Protein AF-A0A925MTN8-F1 (afdb_monomer)

Sequence (494 aa):
EQLVGKPFDELLPDKDRCLTLLDQVFRTKKSVSHTEQDSSKSHAVFWSYTIWPVQEKAGLVGIMIQVTESTDAHENTVAMNEALLLSSMRQHELTAAADEINILLQAEIVERKQVEKALSELHHRKDEFLAMLSHELRNPLAPIANSVQVLRFYDSKEPNQLRALNIIERQVSQLKHLVDDLMEVSRFTTGRIQLRKDQISLSHIVERAIETTRPLIEQRRHAMQVTLPSKPIWLHADAARLEQVLINLLTNAAKYTDEGGQLWLTAETEGEMVAVRVKDTGVGIAPDLLPHIFELFTQAERSIDRSLGGLGIGLCLVQRLVELHGGSVEAQSVLGEGSEFVVRLPMLTSEPLSPQTFILESTQLAQARRVLIVEDNVDAAQSLAILLAASGHDVRVSHDGPTAVEAALDHPPDVVLLDIGLPGFDGYEVARRMREQPILGNVELVALTGYGRSSDLQRAHDAGFDHHLVKPANFEQIKQILASHSNKMQLLEH

Solvent-accessible surface area (backbone atoms only — not comparable to full-atom values): 27526 Å² total; per-residue (Å²): 117,98,66,72,89,59,66,74,69,81,76,45,97,56,51,73,61,51,54,52,52,47,54,48,23,70,75,67,66,43,67,50,75,50,74,47,72,47,83,89,50,100,55,71,35,34,44,36,43,38,38,37,63,39,70,53,102,91,43,81,76,46,73,49,74,50,78,45,82,38,72,66,96,53,68,71,60,54,52,49,51,51,52,51,49,54,50,51,51,52,49,48,54,52,51,54,53,50,51,55,51,48,54,54,51,52,53,52,51,53,54,50,52,51,53,51,49,55,51,50,52,53,50,48,54,52,53,53,46,54,53,49,50,54,50,64,57,47,58,42,49,51,58,34,53,51,25,52,51,53,50,72,77,51,73,98,83,48,75,64,45,60,54,25,50,54,50,32,52,55,31,52,52,52,50,50,53,54,50,52,54,50,54,47,51,54,32,54,81,67,70,63,77,78,80,68,62,40,84,42,49,52,64,61,37,51,51,55,23,47,63,70,45,41,66,61,32,57,74,40,47,39,49,75,48,79,47,71,61,94,65,88,50,40,27,69,37,32,58,73,61,52,22,51,37,48,35,46,52,53,49,48,41,54,69,50,24,58,74,57,31,46,37,39,42,38,43,47,80,60,86,66,27,35,38,39,36,44,35,29,54,13,54,37,43,53,77,87,48,60,87,42,50,53,39,80,59,43,70,86,86,83,68,96,67,84,82,76,82,70,83,22,46,61,49,26,49,34,44,49,55,34,43,78,57,68,27,47,65,50,76,50,56,42,65,68,64,5,38,36,38,40,41,34,37,53,45,51,94,63,83,74,83,76,75,82,81,78,77,82,77,77,91,66,85,81,71,69,43,39,33,35,38,33,32,62,53,60,70,62,42,49,53,51,41,52,56,43,38,76,71,53,30,49,64,47,80,28,52,32,26,69,59,36,55,53,48,39,69,78,51,68,38,52,32,34,46,33,33,41,88,32,61,88,35,38,31,49,56,40,39,39,56,41,61,72,33,79,88,41,63,82,40,42,32,30,39,35,29,89,62,89,48,72,71,51,52,51,51,35,48,76,24,63,38,76,43,78,42,52,58,84,65,55,66,68,58,51,50,50,53,66,52,52,59,58,58,61,54,59,66,72,77,106

Mean predicted aligned error: 18.9 Å

Foldseek 3Di:
DVCPPDDPQVVDPDDVVVVVLVVVCQVVQDKDKDKDWDPVDPATKIKIWIKHFDADPVGGPDIDIDIDIDRDDPVVVVVVVVVVVVVVVVVVVVVVVVVVVVVVVVVVVVVVVVVVVVVVVVVVLVVVLVVVLVVQLVVLVVLLVVLVVVCVVDDPDDPSNVVSVVSNVVSVVSNVVQVVLVVVVVCVVVVNDDWPWDKDWPVVLVVLLCVVCVVLCVVLQEAEEEEEDPDTWIARGRSVLSNLLSNLLSLVQSLQAHRHWYWYWYWDDDDQKIKTKIWTQGQWDDPVQQVCLLPFQDDDPDDPCPPRDDRSRSNVSSQVRLVVQVWGKHKDIDGNRTIMIIIMGGTDPDDDPDDDDDDPDDDDPQDAWEEEEEALPPVLQVVVQVVSVVVRHRYHYHNALVVSLVVCVVPPTQEYEHEQPGPPDGSLNSLLSLCVDPSNVNRAYEYEYCDPDPVVVVSCVVSPHPYYAYPVGDPVVVVVVSRVSVVVVVVVVD

Nearest PDB structures (foldseek):
  4q20-assembly1_A  TM=8.236E-01  e=1.606E-20  Caulobacter vibrioides CB15
  4q20-assembly1_B  TM=8.177E-01  e=2.124E-19  Caulobacter vibrioides CB15
  7zp0-assembly1_A  TM=8.376E-01  e=6.641E-18  Escherichia coli 'BL21-Gold(DE3)pLysS AG'
  9eut-assembly1_B  TM=4.807E-01  e=9.848E-17  Pseudomonas aeruginosa
  8wiw-assembly1_h  TM=9.077E-01  e=7.684E-07  Salmonella enterica subsp. enterica serovar Typhimurium str. LT2

Secondary structure (DSSP, 8-state):
-TTTTS-GGGS-S-HHHHHHHHHHHHHH-S-EEEEEEETTSSS-EEEEEEEEEEEETTEEEEEEEEEEEESS--HHHHHHHHHHHHHHHHHHHHHHHHHHHHHHHHHHHHHHHHHHHHHHHHHHHHHHHHHHHHHHHHHHHHHHHHHHHHHHHS-TT-HHHHHHHHHHHHHHHHHHHHHHHHHHHHHHHTT------EEEEHHHHHHHHHHHHHHHHHHTT-EEEEE--SSPPEEEE-HHHHHHHHHHHHHHHHHHSPTT-EEEEEEEEETTEEEEEEEE-SS---TTTGGGTTSTT------S-TTS---S-HHHHHHHHHHHTT-EEEEEEETTTEEEEEEEEEBPSS---PPP-------------EEEEE-S-HHHHHHHHHHHHHTT-EEEEESSHHHHHHHHHHS--SEEEEESS-SSS-HHHHHHHHHT-GGGTTPEEEEEES---HHHHHHHHHHT-SEEEESSPPHHHHHHHHHHHHHHHHTT--

Structure (mmCIF, N/CA/C/O backbone):
data_AF-A0A925MTN8-F1
#
_entry.id   AF-A0A925MTN8-F1
#
loop_
_atom_site.group_PDB
_atom_site.id
_atom_site.type_symbol
_atom_site.label_atom_id
_atom_site.label_alt_id
_atom_site.label_comp_id
_atom_site.label_asym_id
_atom_site.label_entity_id
_atom_site.label_seq_id
_atom_site.pdbx_PDB_ins_code
_atom_site.Cartn_x
_atom_site.Cartn_y
_atom_site.Cartn_z
_atom_site.occupancy
_atom_site.B_iso_or_equiv
_atom_site.auth_seq_id
_atom_site.auth_comp_id
_atom_site.auth_asym_id
_atom_site.auth_atom_id
_atom_site.pdbx_PDB_model_num
ATOM 1 N N . GLU A 1 1 ? 43.484 15.730 -69.745 1.00 42.69 1 GLU A N 1
ATOM 2 C CA . GLU A 1 1 ? 43.237 17.189 -69.844 1.00 42.69 1 GLU A CA 1
ATOM 3 C C . GLU A 1 1 ? 43.167 17.712 -71.281 1.00 42.69 1 GLU A C 1
ATOM 5 O O . GLU A 1 1 ? 42.216 18.411 -71.581 1.00 42.69 1 GLU A O 1
ATOM 10 N N . GLN A 1 2 ? 44.060 17.323 -72.203 1.00 50.38 2 GLN A N 1
ATOM 11 C CA . GLN A 1 2 ? 44.072 17.822 -73.601 1.00 50.38 2 GLN A CA 1
ATOM 12 C C . GLN A 1 2 ? 42.838 17.479 -74.476 1.00 50.38 2 GLN A C 1
ATOM 14 O O . GLN A 1 2 ? 42.724 17.974 -75.597 1.00 50.38 2 GLN A O 1
ATOM 19 N N . LEU A 1 3 ? 41.931 16.633 -73.981 1.00 54.56 3 LEU A N 1
ATOM 20 C CA . LEU A 1 3 ? 40.716 16.182 -74.675 1.00 54.56 3 LEU A CA 1
ATOM 21 C C . LEU A 1 3 ? 39.435 16.830 -74.123 1.00 54.56 3 LEU A C 1
ATOM 23 O O . LEU A 1 3 ? 38.379 16.735 -74.739 1.00 54.56 3 LEU A O 1
ATOM 27 N N . VAL A 1 4 ? 39.509 17.482 -72.958 1.00 52.28 4 VAL A N 1
ATOM 28 C CA . VAL A 1 4 ? 38.339 18.047 -72.275 1.00 52.28 4 VAL A CA 1
ATOM 29 C C . VAL A 1 4 ? 37.937 19.349 -72.973 1.00 52.28 4 VAL A C 1
ATOM 31 O O . VAL A 1 4 ? 38.741 20.273 -73.059 1.00 52.28 4 VAL A O 1
ATOM 34 N N . GLY A 1 5 ? 36.702 19.418 -73.481 1.00 57.75 5 GLY A N 1
ATOM 35 C CA . GLY A 1 5 ? 36.162 20.593 -74.181 1.00 57.75 5 GLY A CA 1
ATOM 36 C C . GLY A 1 5 ? 36.333 20.589 -75.705 1.00 57.75 5 GLY A C 1
ATOM 37 O O . GLY A 1 5 ? 35.831 21.501 -76.358 1.00 57.75 5 GLY A O 1
ATOM 38 N N . LYS A 1 6 ? 36.989 19.574 -76.285 1.00 63.25 6 LYS A N 1
ATOM 39 C CA . LYS A 1 6 ? 36.973 19.358 -77.739 1.00 63.25 6 LYS A CA 1
ATOM 40 C C . LYS A 1 6 ? 35.662 18.695 -78.168 1.00 63.25 6 LYS A C 1
ATOM 42 O O . LYS A 1 6 ? 35.159 17.843 -77.430 1.00 63.25 6 LYS A O 1
ATOM 47 N N . PRO A 1 7 ? 35.097 19.068 -79.327 1.00 62.78 7 PRO A N 1
ATOM 48 C CA . PRO A 1 7 ? 33.881 18.442 -79.805 1.00 62.78 7 PRO A CA 1
ATOM 49 C C . PRO A 1 7 ? 34.175 16.976 -80.167 1.00 62.78 7 PRO A C 1
ATOM 51 O O . PRO A 1 7 ? 35.241 16.621 -80.671 1.00 62.78 7 PRO A O 1
ATOM 54 N N . PHE A 1 8 ? 33.245 16.104 -79.780 1.00 63.19 8 PHE A N 1
ATOM 55 C CA . PHE A 1 8 ? 33.397 14.645 -79.792 1.00 63.19 8 PHE A CA 1
ATOM 56 C C . PHE A 1 8 ? 33.758 14.074 -81.175 1.00 63.19 8 PHE A C 1
ATOM 58 O O . PHE A 1 8 ? 34.384 13.023 -81.285 1.00 63.19 8 PHE A O 1
ATOM 65 N N . ASP A 1 9 ? 33.392 14.794 -82.228 1.00 59.19 9 ASP A N 1
ATOM 66 C CA . ASP A 1 9 ? 33.632 14.458 -83.623 1.00 59.19 9 ASP A CA 1
ATOM 67 C C . ASP A 1 9 ? 35.070 14.675 -84.103 1.00 59.19 9 ASP A C 1
ATOM 69 O O . ASP A 1 9 ? 35.442 14.122 -85.132 1.00 59.19 9 ASP A O 1
ATOM 73 N N . GLU A 1 10 ? 35.894 15.417 -83.364 1.00 62.19 10 GLU A N 1
ATOM 74 C CA . GLU A 1 10 ? 37.323 15.582 -83.667 1.00 62.19 10 GLU A CA 1
ATOM 75 C C . GLU A 1 10 ? 38.201 14.482 -83.053 1.00 62.19 10 GLU A C 1
ATOM 77 O O . GLU A 1 10 ? 39.406 14.429 -83.304 1.00 62.19 10 GLU A O 1
ATOM 82 N N . LEU A 1 11 ? 37.622 13.623 -82.209 1.00 62.69 11 LEU A N 1
ATOM 83 C CA . LEU A 1 11 ? 38.359 12.648 -81.402 1.00 62.69 11 LEU A CA 1
ATOM 84 C C . LEU A 1 11 ? 38.254 11.211 -81.924 1.00 62.69 11 LEU A C 1
ATOM 86 O O . LEU A 1 11 ? 38.898 10.323 -81.366 1.00 62.69 11 LEU A O 1
ATOM 90 N N . LEU A 1 12 ? 37.452 10.974 -82.966 1.00 65.44 12 LEU A N 1
ATOM 91 C CA . LEU A 1 12 ? 37.133 9.636 -83.455 1.00 65.44 12 LEU A CA 1
ATOM 92 C C . LEU A 1 12 ? 37.537 9.426 -84.921 1.00 65.44 12 LEU A C 1
ATOM 94 O O . LEU A 1 12 ? 37.328 10.324 -85.735 1.00 65.44 12 LEU A O 1
ATOM 98 N N . PRO A 1 13 ? 38.046 8.231 -85.279 1.00 62.09 13 PRO A N 1
ATOM 99 C CA . PRO A 1 13 ? 38.369 7.884 -86.663 1.00 62.09 13 PRO A CA 1
ATOM 100 C C . PRO A 1 13 ? 37.135 7.815 -87.580 1.00 62.09 13 PRO A C 1
ATOM 102 O O . PRO A 1 13 ? 37.207 8.275 -88.715 1.00 62.09 13 PRO A O 1
ATOM 105 N N . ASP A 1 14 ? 36.006 7.278 -87.091 1.00 69.56 14 ASP A N 1
ATOM 106 C CA . ASP A 1 14 ? 34.719 7.241 -87.807 1.00 69.56 14 ASP A CA 1
ATOM 107 C C . ASP A 1 14 ? 33.579 7.801 -86.935 1.00 69.56 14 ASP A C 1
ATOM 109 O O . ASP A 1 14 ? 33.118 7.189 -85.961 1.00 69.56 14 ASP A O 1
ATOM 113 N N . LYS A 1 15 ? 33.134 9.003 -87.309 1.00 69.25 15 LYS A N 1
ATOM 114 C CA . LYS A 1 15 ? 32.121 9.801 -86.612 1.00 69.25 15 LYS A CA 1
ATOM 115 C C . LYS A 1 15 ? 30.723 9.188 -86.697 1.00 69.25 15 LYS A C 1
ATOM 117 O O . LYS A 1 15 ? 30.042 9.068 -85.676 1.00 69.25 15 LYS A O 1
ATOM 122 N N . ASP A 1 16 ? 30.279 8.828 -87.896 1.00 70.69 16 ASP A N 1
ATOM 123 C CA . ASP A 1 16 ? 28.879 8.466 -88.146 1.00 70.69 16 ASP A CA 1
ATOM 124 C C . ASP A 1 16 ? 28.546 7.106 -87.521 1.00 70.69 16 ASP A C 1
ATOM 126 O O . ASP A 1 16 ? 27.462 6.888 -86.960 1.00 70.69 16 ASP A O 1
ATOM 130 N N . ARG A 1 17 ? 29.530 6.202 -87.526 1.00 70.19 17 ARG A N 1
ATOM 131 C CA . ARG A 1 17 ? 29.425 4.882 -86.905 1.00 70.19 17 ARG A CA 1
ATOM 132 C C . ARG A 1 17 ? 29.331 4.972 -85.382 1.00 70.19 17 ARG A C 1
ATOM 134 O O . ARG A 1 17 ? 28.426 4.385 -84.785 1.00 70.19 17 ARG A O 1
ATOM 141 N N . CYS A 1 18 ? 30.213 5.744 -84.747 1.00 69.88 18 CYS A N 1
ATOM 142 C CA . CYS A 1 18 ? 30.220 5.904 -83.292 1.00 69.88 18 CYS A CA 1
ATOM 143 C C . CYS A 1 18 ? 28.940 6.560 -82.768 1.00 69.88 18 CYS A C 1
ATOM 145 O O . CYS A 1 18 ? 28.416 6.130 -81.742 1.00 69.88 18 CYS A O 1
ATOM 147 N N . LEU A 1 19 ? 28.400 7.555 -83.479 1.00 73.12 19 LEU A N 1
ATOM 148 C CA . LEU A 1 19 ? 27.124 8.184 -83.118 1.00 73.12 19 LEU A CA 1
ATOM 149 C C . LEU A 1 19 ? 25.957 7.186 -83.155 1.00 73.12 19 LEU A C 1
ATOM 151 O O . LEU A 1 19 ? 25.089 7.221 -82.284 1.00 73.12 19 LEU A O 1
ATOM 155 N N . THR A 1 20 ? 25.969 6.252 -84.108 1.00 77.00 20 THR A N 1
ATOM 156 C CA . THR A 1 20 ? 24.951 5.195 -84.210 1.00 77.00 20 THR A CA 1
ATOM 157 C C . THR A 1 20 ? 25.035 4.211 -83.038 1.00 77.00 20 THR A C 1
ATOM 159 O O . THR A 1 20 ? 24.019 3.878 -82.426 1.00 77.00 20 THR A O 1
ATOM 162 N N . LEU A 1 21 ? 26.249 3.778 -82.678 1.00 74.25 21 LEU A N 1
ATOM 163 C CA . LEU A 1 21 ? 26.470 2.895 -81.527 1.00 74.25 21 LEU A CA 1
ATOM 164 C C . LEU A 1 21 ? 26.111 3.592 -80.205 1.00 74.25 21 LEU A C 1
ATOM 166 O O . LEU A 1 21 ? 25.531 2.969 -79.317 1.00 74.25 21 LEU A O 1
ATOM 170 N N . LEU A 1 22 ? 26.387 4.894 -80.090 1.00 74.62 22 LEU A N 1
ATOM 171 C CA . LEU A 1 22 ? 25.995 5.700 -78.934 1.00 74.62 22 LEU A CA 1
ATOM 172 C C . LEU A 1 22 ? 24.481 5.790 -78.766 1.00 74.62 22 LEU A C 1
ATOM 174 O O . LEU A 1 22 ? 23.991 5.566 -77.660 1.00 74.62 22 LEU A O 1
ATOM 178 N N . ASP A 1 23 ? 23.739 6.070 -79.841 1.00 77.06 23 ASP A N 1
ATOM 179 C CA . ASP A 1 23 ? 22.272 6.098 -79.797 1.00 77.06 23 ASP A CA 1
ATOM 180 C C . ASP A 1 23 ? 21.716 4.722 -79.388 1.00 77.06 23 ASP A C 1
ATOM 182 O O . ASP A 1 23 ? 20.808 4.623 -78.558 1.00 77.06 23 ASP A O 1
ATOM 186 N N . GLN A 1 24 ? 22.322 3.633 -79.874 1.00 76.69 24 GLN A N 1
ATOM 187 C CA . GLN A 1 24 ? 21.940 2.277 -79.482 1.00 76.69 24 GLN A CA 1
ATOM 188 C C . GLN A 1 24 ? 22.168 2.011 -77.986 1.00 76.69 24 GLN A C 1
ATOM 190 O O . GLN A 1 24 ? 21.264 1.497 -77.318 1.00 76.69 24 GLN A O 1
ATOM 195 N N . VAL A 1 25 ? 23.331 2.363 -77.434 1.00 74.44 25 VAL A N 1
ATOM 196 C CA . VAL A 1 25 ? 23.630 2.180 -76.002 1.00 74.44 25 VAL A CA 1
ATOM 197 C C . VAL A 1 25 ? 22.739 3.070 -75.137 1.00 74.44 25 VAL A C 1
ATOM 199 O O . VAL A 1 25 ? 22.213 2.608 -74.122 1.00 74.44 25 VAL A O 1
ATOM 202 N N . PHE A 1 26 ? 22.493 4.313 -75.557 1.00 75.00 26 PHE A N 1
ATOM 203 C CA . PHE A 1 26 ? 21.622 5.246 -74.844 1.00 75.00 26 PHE A CA 1
ATOM 204 C C . PHE A 1 26 ? 20.178 4.728 -74.759 1.00 75.00 26 PHE A C 1
ATOM 206 O O . PHE A 1 26 ? 19.574 4.739 -73.685 1.00 75.00 26 PHE A O 1
ATOM 213 N N . ARG A 1 27 ? 19.632 4.206 -75.867 1.00 75.81 27 ARG A N 1
ATOM 214 C CA . ARG A 1 27 ? 18.264 3.659 -75.913 1.00 75.81 27 ARG A CA 1
ATOM 215 C C . ARG A 1 27 ? 18.124 2.324 -75.199 1.00 75.81 27 ARG A C 1
ATOM 217 O O . ARG A 1 27 ? 17.147 2.105 -74.488 1.00 75.81 27 ARG A O 1
ATOM 224 N N . THR A 1 28 ? 19.061 1.406 -75.424 1.00 74.44 28 THR A N 1
ATOM 225 C CA . THR A 1 28 ? 18.942 0.027 -74.923 1.00 74.44 28 THR A CA 1
ATOM 226 C C . THR A 1 28 ? 19.477 -0.142 -73.512 1.00 74.44 28 THR A C 1
ATOM 228 O O . THR A 1 28 ? 19.153 -1.141 -72.869 1.00 74.44 28 THR A O 1
ATOM 231 N N . LYS A 1 29 ? 20.292 0.806 -73.029 1.00 69.88 29 LYS A N 1
ATOM 232 C CA . LYS A 1 29 ? 21.032 0.707 -71.766 1.00 69.88 29 LYS A CA 1
ATOM 233 C C . LYS A 1 29 ? 21.908 -0.549 -71.675 1.00 69.88 29 LYS A C 1
ATOM 235 O O . LYS A 1 29 ? 22.247 -0.986 -70.577 1.00 69.88 29 LYS A O 1
ATOM 240 N N . LYS A 1 30 ? 22.279 -1.125 -72.820 1.00 66.31 30 LYS A N 1
ATOM 241 C CA . LYS A 1 30 ? 23.173 -2.279 -72.944 1.00 66.31 30 LYS A CA 1
ATOM 242 C C . LYS A 1 30 ? 24.444 -1.848 -73.654 1.00 66.31 30 LYS A C 1
ATOM 244 O O . LYS A 1 30 ? 24.391 -0.987 -74.524 1.00 66.31 30 LYS A O 1
ATOM 249 N N . SER A 1 31 ? 25.566 -2.443 -73.276 1.00 67.31 31 SER A N 1
ATOM 250 C CA . SER A 1 31 ? 26.851 -2.189 -73.916 1.00 67.31 31 SER A CA 1
ATOM 251 C C . SER A 1 31 ? 26.899 -2.742 -75.335 1.00 67.31 31 SER A C 1
ATOM 253 O O . SER A 1 31 ? 26.285 -3.772 -75.624 1.00 67.31 31 SER A O 1
ATOM 255 N N . VAL A 1 32 ? 27.638 -2.062 -76.211 1.00 67.31 32 VAL A N 1
ATOM 256 C CA . VAL A 1 32 ? 27.827 -2.469 -77.608 1.00 67.31 32 VAL A CA 1
ATOM 257 C C . VAL A 1 32 ? 29.301 -2.323 -77.986 1.00 67.31 32 VAL A C 1
ATOM 259 O O . VAL A 1 32 ? 29.931 -1.318 -77.646 1.00 67.31 32 VAL A O 1
ATOM 262 N N . SER A 1 33 ? 29.817 -3.320 -78.707 1.00 64.12 33 SER A N 1
ATOM 263 C CA . SER A 1 33 ? 31.195 -3.379 -79.205 1.00 64.12 33 SER A CA 1
ATOM 264 C C . SER A 1 33 ? 31.186 -3.509 -80.727 1.00 64.12 33 SER A C 1
ATOM 266 O O . SER A 1 33 ? 30.385 -4.263 -81.286 1.00 64.12 33 SER A O 1
ATOM 268 N N . HIS A 1 34 ? 32.066 -2.778 -81.406 1.00 67.38 34 HIS A N 1
ATOM 269 C CA . HIS A 1 34 ? 32.237 -2.863 -82.853 1.00 67.38 34 HIS A CA 1
ATOM 270 C C . HIS A 1 34 ? 33.711 -2.785 -83.231 1.00 67.38 34 HIS A C 1
ATOM 272 O O . HIS A 1 34 ? 34.440 -1.951 -82.698 1.00 67.38 34 HIS A O 1
ATOM 278 N N . THR A 1 35 ? 34.130 -3.615 -84.183 1.00 62.59 35 THR A N 1
ATOM 279 C CA . THR A 1 35 ? 35.488 -3.601 -84.728 1.00 62.59 35 THR A CA 1
ATOM 280 C C . THR A 1 35 ? 35.429 -3.358 -86.226 1.00 62.59 35 THR A C 1
ATOM 282 O O . THR A 1 35 ? 34.637 -3.988 -86.929 1.00 62.59 35 THR A O 1
ATOM 285 N N . GLU A 1 36 ? 36.271 -2.455 -86.711 1.00 65.25 36 GLU A N 1
ATOM 286 C CA . GLU A 1 36 ? 36.345 -2.087 -88.120 1.00 65.25 36 GLU A CA 1
ATOM 287 C C . GLU A 1 36 ? 37.797 -2.011 -88.590 1.00 65.25 36 GLU A C 1
ATOM 289 O O . GLU A 1 36 ? 38.688 -1.629 -87.832 1.00 65.25 36 GLU A O 1
ATOM 294 N N . GLN A 1 37 ? 38.040 -2.400 -89.842 1.00 63.72 37 GLN A N 1
ATOM 295 C CA . GLN A 1 37 ? 39.359 -2.345 -90.460 1.00 63.72 37 GLN A CA 1
ATOM 296 C C . GLN A 1 37 ? 39.535 -1.026 -91.216 1.00 63.72 37 GLN A C 1
ATOM 298 O O . GLN A 1 37 ? 38.796 -0.732 -92.156 1.00 63.72 37 GLN A O 1
ATOM 303 N N . ASP A 1 38 ? 40.558 -0.261 -90.850 1.00 66.00 38 ASP A N 1
ATOM 304 C CA . ASP A 1 38 ? 40.955 0.957 -91.543 1.00 66.00 38 ASP A CA 1
ATOM 305 C C . ASP A 1 38 ? 41.650 0.601 -92.863 1.00 66.00 38 ASP A C 1
ATOM 307 O O . ASP A 1 38 ? 42.833 0.259 -92.923 1.00 66.00 38 ASP A O 1
ATOM 311 N N . SER A 1 39 ? 40.874 0.663 -93.941 1.00 60.19 39 SER A N 1
ATOM 312 C CA . SER A 1 39 ? 41.316 0.350 -95.302 1.00 60.19 39 SER A CA 1
ATOM 313 C C . SER A 1 39 ? 42.145 1.467 -95.951 1.00 60.19 39 SER A C 1
ATOM 315 O O . SER A 1 39 ? 42.645 1.285 -97.061 1.00 60.19 39 SER A O 1
ATOM 317 N N . SER A 1 40 ? 42.332 2.607 -95.271 1.00 60.28 40 SER A N 1
ATOM 318 C CA . SER A 1 40 ? 43.123 3.741 -95.769 1.00 60.28 40 SER A CA 1
ATOM 319 C C . SER A 1 40 ? 44.628 3.622 -95.485 1.00 60.28 40 SER A C 1
ATOM 321 O O . SER A 1 40 ? 45.433 4.329 -96.098 1.00 60.28 40 SER A O 1
ATOM 323 N N . LYS A 1 41 ? 45.032 2.716 -94.583 1.00 59.12 41 LYS A N 1
ATOM 324 C CA . LYS A 1 41 ? 46.430 2.499 -94.182 1.00 59.12 41 LYS A CA 1
ATOM 325 C C . LYS A 1 41 ? 47.046 1.299 -94.914 1.00 59.12 41 LYS A C 1
ATOM 327 O O . LYS A 1 41 ? 46.380 0.321 -95.229 1.00 59.12 41 LYS A O 1
ATOM 332 N N . SER A 1 42 ? 48.357 1.358 -95.174 1.00 51.12 42 SER A N 1
ATOM 333 C CA . SER A 1 42 ? 49.093 0.320 -95.926 1.00 51.12 42 SER A CA 1
ATOM 334 C C . SER A 1 42 ? 49.277 -1.010 -95.178 1.00 51.12 42 SER A C 1
ATOM 336 O O . SER A 1 42 ? 49.718 -1.987 -95.776 1.00 51.12 42 SER A O 1
ATOM 338 N N . HIS A 1 43 ? 48.950 -1.046 -93.885 1.00 59.09 43 HIS A N 1
ATOM 339 C CA . HIS A 1 43 ? 48.964 -2.226 -93.020 1.00 59.09 43 HIS A CA 1
ATOM 340 C C . HIS A 1 43 ? 47.574 -2.372 -92.385 1.00 59.09 43 HIS A C 1
ATOM 342 O O . HIS A 1 43 ? 46.900 -1.362 -92.182 1.00 59.09 43 HIS A O 1
ATOM 348 N N . ALA A 1 44 ? 47.142 -3.600 -92.075 1.00 58.41 44 ALA A N 1
ATOM 349 C CA . ALA A 1 44 ? 45.827 -3.851 -91.488 1.00 58.41 44 ALA A CA 1
ATOM 350 C C . ALA A 1 44 ? 45.749 -3.255 -90.072 1.00 58.41 44 ALA A C 1
ATOM 352 O O . ALA A 1 44 ? 46.254 -3.831 -89.113 1.00 58.41 44 ALA A O 1
ATOM 353 N N . VAL A 1 45 ? 45.143 -2.074 -89.960 1.00 60.28 45 VAL A N 1
ATOM 354 C CA . VAL A 1 45 ? 44.850 -1.425 -88.682 1.00 60.28 45 VAL A CA 1
ATOM 355 C C . VAL A 1 45 ? 43.376 -1.636 -88.384 1.00 60.28 45 VAL A C 1
ATOM 357 O O . VAL A 1 45 ? 42.527 -1.372 -89.230 1.00 60.28 45 VAL A O 1
ATOM 360 N N . PHE A 1 46 ? 43.074 -2.123 -87.188 1.00 62.66 46 PHE A N 1
ATOM 361 C CA . PHE A 1 46 ? 41.715 -2.327 -86.713 1.00 62.66 46 PHE A CA 1
ATOM 362 C C . PHE A 1 46 ? 41.414 -1.347 -85.583 1.00 62.66 46 PHE A C 1
ATOM 364 O O . PHE A 1 46 ? 42.206 -1.189 -84.650 1.00 62.66 46 PHE A O 1
ATOM 371 N N . TRP A 1 47 ? 40.246 -0.721 -85.658 1.00 66.62 47 TRP A N 1
ATOM 372 C CA . TRP A 1 47 ? 39.689 0.117 -84.608 1.00 66.62 47 TRP A CA 1
ATOM 373 C C . TRP A 1 47 ? 38.595 -0.656 -83.890 1.00 66.62 47 TRP A C 1
ATOM 375 O O . TRP A 1 47 ? 37.644 -1.110 -84.524 1.00 66.62 47 TRP A O 1
ATOM 385 N N . SER A 1 48 ? 38.722 -0.803 -82.573 1.00 66.56 48 SER A N 1
ATOM 386 C CA . SER A 1 48 ? 37.655 -1.346 -81.733 1.00 66.56 48 SER A CA 1
ATOM 387 C C . SER A 1 48 ? 37.045 -0.240 -80.890 1.00 66.56 48 SER A C 1
ATOM 389 O O . SER A 1 48 ? 37.757 0.443 -80.150 1.00 66.56 48 SER A O 1
ATOM 391 N N . TYR A 1 49 ? 35.727 -0.107 -80.985 1.00 71.81 49 TYR A N 1
ATOM 392 C CA . TYR A 1 49 ? 34.909 0.811 -80.208 1.00 71.81 49 TYR A CA 1
ATOM 393 C C . TYR A 1 49 ? 34.071 -0.002 -79.244 1.00 71.81 49 TYR A C 1
ATOM 395 O O . TYR A 1 49 ? 33.232 -0.793 -79.679 1.00 71.81 49 TYR A O 1
ATOM 403 N N . THR A 1 50 ? 34.257 0.223 -77.950 1.00 68.75 50 THR A N 1
ATOM 404 C CA . THR A 1 50 ? 33.358 -0.337 -76.949 1.00 68.75 50 THR A CA 1
ATOM 405 C C . THR A 1 50 ? 32.730 0.773 -76.130 1.00 68.75 50 THR A C 1
ATOM 407 O O . THR A 1 50 ? 33.415 1.675 -75.646 1.00 68.75 50 THR A O 1
ATOM 410 N N . ILE A 1 51 ? 31.403 0.725 -76.029 1.00 74.56 51 ILE A N 1
ATOM 411 C CA . ILE A 1 51 ? 30.582 1.784 -75.453 1.00 74.56 51 ILE A CA 1
ATOM 412 C C . ILE A 1 51 ? 29.713 1.190 -74.347 1.00 74.56 51 ILE A C 1
ATOM 414 O O . ILE A 1 51 ? 28.935 0.263 -74.594 1.00 74.56 51 ILE A O 1
ATOM 418 N N . TRP A 1 52 ? 29.806 1.748 -73.137 1.00 74.31 52 TRP A N 1
ATOM 419 C CA . TRP A 1 52 ? 29.038 1.292 -71.976 1.00 74.31 52 TRP A CA 1
ATOM 420 C C . TRP A 1 52 ? 28.262 2.427 -71.301 1.00 74.31 52 TRP A C 1
ATOM 422 O O . TRP A 1 52 ? 28.790 3.532 -71.148 1.00 74.31 52 TRP A O 1
ATOM 432 N N . PRO A 1 53 ? 27.031 2.157 -70.835 1.00 72.44 53 PRO A N 1
ATOM 433 C CA . PRO A 1 53 ? 26.266 3.102 -70.038 1.00 72.44 53 PRO A CA 1
ATOM 434 C C . PRO A 1 53 ? 26.767 3.133 -68.586 1.00 72.44 53 PRO A C 1
ATOM 436 O O . PRO A 1 53 ? 26.829 2.097 -67.929 1.00 72.44 53 PRO A O 1
ATOM 439 N N . VAL A 1 54 ? 27.054 4.322 -68.056 1.00 73.31 54 VAL A N 1
ATOM 440 C CA . VAL A 1 54 ? 27.327 4.550 -66.628 1.00 73.31 54 VAL A CA 1
ATOM 441 C C . VAL A 1 54 ? 26.012 4.932 -65.956 1.00 73.31 54 VAL A C 1
ATOM 443 O O . VAL A 1 54 ? 25.417 5.956 -66.296 1.00 73.31 54 VAL A O 1
ATOM 446 N N . GLN A 1 55 ? 25.521 4.093 -65.044 1.00 69.00 55 GLN A N 1
ATOM 447 C CA . GLN A 1 55 ? 24.206 4.249 -64.413 1.00 69.00 55 GLN A CA 1
ATOM 448 C C . GLN A 1 55 ? 24.333 4.436 -62.900 1.00 69.00 55 GLN A C 1
ATOM 450 O O . GLN A 1 55 ? 25.109 3.742 -62.252 1.00 69.00 55 GLN A O 1
ATOM 455 N N . GLU A 1 56 ? 23.514 5.326 -62.345 1.00 65.19 56 GLU A N 1
ATOM 456 C CA . GLU A 1 56 ? 23.257 5.440 -60.905 1.00 65.19 56 GLU A CA 1
ATOM 457 C C . GLU A 1 56 ? 21.768 5.178 -60.623 1.00 65.19 56 GLU A C 1
ATOM 459 O O . GLU A 1 56 ? 20.953 5.083 -61.545 1.00 65.19 56 GLU A O 1
ATOM 464 N N . LYS A 1 57 ? 21.378 5.109 -59.339 1.00 52.94 57 LYS A N 1
ATOM 465 C CA . LYS A 1 57 ? 19.984 4.870 -58.904 1.00 52.94 57 LYS A CA 1
ATOM 466 C C . LYS A 1 57 ? 18.959 5.838 -59.544 1.00 52.94 57 LYS A C 1
ATOM 468 O O . LYS A 1 57 ? 17.788 5.483 -59.642 1.00 52.94 57 LYS A O 1
ATOM 473 N N . ALA A 1 58 ? 19.383 7.023 -60.003 1.00 53.81 58 ALA A N 1
ATOM 474 C CA . ALA A 1 58 ? 18.538 8.048 -60.632 1.00 53.81 58 ALA A CA 1
ATOM 475 C C . ALA A 1 58 ? 18.448 7.975 -62.175 1.00 53.81 58 ALA A C 1
ATOM 477 O O . ALA A 1 58 ? 17.680 8.729 -62.774 1.00 53.81 58 ALA A O 1
ATOM 478 N N . GLY A 1 59 ? 19.195 7.083 -62.836 1.00 60.12 59 GLY A N 1
ATOM 479 C CA . GLY A 1 59 ? 19.192 6.940 -64.295 1.00 60.12 59 GLY A CA 1
ATOM 480 C C . GLY A 1 59 ? 20.588 6.869 -64.916 1.00 60.12 59 GLY A C 1
ATOM 481 O O . GLY A 1 59 ? 21.589 6.674 -64.233 1.00 60.12 59 GLY A O 1
ATOM 482 N N . LEU A 1 60 ? 20.652 6.987 -66.245 1.00 64.12 60 LEU A N 1
ATOM 483 C CA . LEU A 1 60 ? 21.913 7.003 -66.988 1.00 64.12 60 LEU A CA 1
ATOM 484 C C . LEU A 1 60 ? 22.644 8.326 -66.718 1.00 64.12 60 LEU A C 1
ATOM 486 O O . LEU A 1 60 ? 22.135 9.383 -67.080 1.00 64.12 60 LEU A O 1
ATOM 490 N N . VAL A 1 61 ? 23.819 8.258 -66.097 1.00 67.19 61 VAL A N 1
ATOM 491 C CA . VAL A 1 61 ? 24.623 9.428 -65.701 1.00 67.19 61 VAL A CA 1
ATOM 492 C C . VAL A 1 61 ? 25.675 9.767 -66.754 1.00 67.19 61 VAL A C 1
ATOM 494 O O . VAL A 1 61 ? 26.059 10.923 -66.906 1.00 67.19 61 VAL A O 1
ATOM 497 N N . GLY A 1 62 ? 26.110 8.783 -67.541 1.00 68.88 62 GLY A N 1
ATOM 498 C CA . GLY A 1 62 ? 27.064 9.020 -68.615 1.00 68.88 62 GLY A CA 1
ATOM 499 C C . GLY A 1 62 ? 27.275 7.810 -69.507 1.00 68.88 62 GLY A C 1
ATOM 500 O O . GLY A 1 62 ? 26.634 6.771 -69.350 1.00 68.88 62 GLY A O 1
ATOM 501 N N . ILE A 1 63 ? 28.189 7.955 -70.459 1.00 68.31 63 ILE A N 1
ATOM 502 C CA . ILE A 1 63 ? 28.623 6.877 -71.340 1.00 68.31 63 ILE A CA 1
ATOM 503 C C . ILE A 1 63 ? 30.146 6.867 -71.345 1.00 68.31 63 ILE A C 1
ATOM 505 O O . ILE A 1 63 ? 30.778 7.913 -71.492 1.00 68.31 63 ILE A O 1
ATOM 509 N N . MET A 1 64 ? 30.726 5.684 -71.181 1.00 69.56 64 MET A N 1
ATOM 510 C CA . MET A 1 64 ? 32.160 5.470 -71.309 1.00 69.56 64 MET A CA 1
ATOM 511 C C . MET A 1 64 ? 32.445 4.841 -72.666 1.00 69.56 64 MET A C 1
ATOM 513 O O . MET A 1 64 ? 31.788 3.872 -73.045 1.00 69.56 64 MET A O 1
ATOM 517 N N . ILE A 1 65 ? 33.407 5.404 -73.395 1.00 69.81 65 ILE A N 1
ATOM 518 C CA . ILE A 1 65 ? 33.814 4.928 -74.717 1.00 69.81 65 ILE A CA 1
ATOM 519 C C . ILE A 1 65 ? 35.295 4.604 -74.655 1.00 69.81 65 ILE A C 1
ATOM 521 O O . ILE A 1 65 ? 36.111 5.478 -74.362 1.00 69.81 65 ILE A O 1
ATOM 525 N N . GLN A 1 66 ? 35.633 3.357 -74.949 1.00 70.44 66 GLN A N 1
ATOM 526 C CA . GLN A 1 66 ? 37.008 2.930 -75.131 1.00 70.44 66 GLN A CA 1
ATOM 527 C C . GLN A 1 66 ? 37.258 2.703 -76.617 1.00 70.44 66 GLN A C 1
ATOM 529 O O . GLN A 1 66 ? 36.582 1.898 -77.256 1.00 70.44 66 GLN A O 1
ATOM 534 N N . VAL A 1 67 ? 38.244 3.421 -77.151 1.00 67.00 67 VAL A N 1
ATOM 535 C CA . VAL A 1 67 ? 38.715 3.273 -78.529 1.00 67.00 67 VAL A CA 1
ATOM 536 C C . VAL A 1 67 ? 40.112 2.686 -78.480 1.00 67.00 67 VAL A C 1
ATOM 538 O O . VAL A 1 67 ? 40.988 3.233 -77.811 1.00 67.00 67 VAL A O 1
ATOM 541 N N . THR A 1 68 ? 40.314 1.563 -79.161 1.00 65.62 68 THR A N 1
ATOM 542 C CA . THR A 1 68 ? 41.615 0.887 -79.209 1.00 65.62 68 THR A CA 1
ATOM 543 C C . THR A 1 68 ? 42.054 0.730 -80.660 1.00 65.62 68 THR A C 1
ATOM 545 O O . THR A 1 68 ? 41.301 0.185 -81.467 1.00 65.62 68 THR A O 1
ATOM 548 N N . GLU A 1 69 ? 43.260 1.205 -80.979 1.00 65.94 69 GLU A N 1
ATOM 549 C CA . GLU A 1 69 ? 43.952 0.939 -82.247 1.00 65.94 69 GLU A CA 1
ATOM 550 C C . GLU A 1 69 ? 44.792 -0.332 -82.083 1.00 65.94 69 GLU A C 1
ATOM 552 O O . GLU A 1 69 ? 45.568 -0.437 -81.132 1.00 65.94 69 GLU A O 1
ATOM 557 N N . SER A 1 70 ? 44.650 -1.305 -82.983 1.00 63.34 70 SER A N 1
ATOM 558 C CA . SER A 1 70 ? 45.470 -2.522 -82.970 1.00 63.34 70 SER A CA 1
ATOM 559 C C . SER A 1 70 ? 45.862 -2.949 -84.379 1.00 63.34 70 SER A C 1
ATOM 561 O O . SER A 1 70 ? 45.115 -2.749 -85.335 1.00 63.34 70 SER A O 1
ATOM 563 N N . THR A 1 71 ? 47.033 -3.570 -84.505 1.00 58.38 71 THR A N 1
ATOM 564 C CA . THR A 1 71 ? 47.565 -4.105 -85.768 1.00 58.38 71 THR A CA 1
ATOM 565 C C . THR A 1 71 ? 47.343 -5.611 -85.940 1.00 58.38 71 THR A C 1
ATOM 567 O O . THR A 1 71 ? 47.704 -6.139 -86.982 1.00 58.38 71 THR A O 1
ATOM 570 N N . ASP A 1 72 ? 46.736 -6.297 -84.960 1.00 54.75 72 ASP A N 1
ATOM 571 C CA . ASP A 1 72 ? 46.384 -7.724 -85.041 1.00 54.75 72 ASP A CA 1
ATOM 572 C C . ASP A 1 72 ? 45.007 -8.024 -84.418 1.00 54.75 72 ASP A C 1
ATOM 574 O O . ASP A 1 72 ? 44.609 -7.418 -83.415 1.00 54.75 72 ASP A O 1
ATOM 578 N N . ALA A 1 73 ? 44.281 -8.976 -85.022 1.00 54.41 73 ALA A N 1
ATOM 579 C CA . ALA A 1 73 ? 42.925 -9.398 -84.657 1.00 54.41 73 ALA A CA 1
ATOM 580 C C . ALA A 1 73 ? 42.885 -10.027 -83.249 1.00 54.41 73 ALA A C 1
ATOM 582 O O . ALA A 1 73 ? 43.258 -11.181 -83.040 1.00 54.41 73 ALA A O 1
ATOM 583 N N . HIS A 1 74 ? 42.446 -9.237 -82.268 1.00 56.09 74 HIS A N 1
ATOM 584 C CA . HIS A 1 74 ? 42.539 -9.519 -80.831 1.00 56.09 74 HIS A CA 1
ATOM 585 C C . HIS A 1 74 ? 41.153 -9.700 -80.169 1.00 56.09 74 HIS A C 1
ATOM 587 O O . HIS A 1 74 ? 40.936 -9.278 -79.033 1.00 56.09 74 HIS A O 1
ATOM 593 N N . GLU A 1 75 ? 40.200 -10.331 -80.869 1.00 55.25 75 GLU A N 1
ATOM 594 C CA . GLU A 1 75 ? 38.815 -10.536 -80.393 1.00 55.25 75 GLU A CA 1
ATOM 595 C C . GLU A 1 75 ? 38.745 -11.204 -79.003 1.00 55.25 75 GLU A C 1
ATOM 597 O O . GLU A 1 75 ? 37.950 -10.799 -78.154 1.00 55.25 75 GLU A O 1
ATOM 602 N N . ASN A 1 76 ? 39.632 -12.164 -78.714 1.00 56.31 76 ASN A N 1
ATOM 603 C CA . ASN A 1 76 ? 39.666 -12.864 -77.420 1.00 56.31 76 ASN A CA 1
ATOM 604 C C . ASN A 1 76 ? 40.045 -11.961 -76.236 1.00 56.31 76 ASN A C 1
ATOM 606 O O . ASN A 1 76 ? 39.596 -12.179 -75.112 1.00 56.31 76 ASN A O 1
ATOM 610 N N . THR A 1 77 ? 40.874 -10.949 -76.463 1.00 56.81 77 THR A N 1
ATOM 611 C CA . THR A 1 77 ? 41.410 -10.087 -75.401 1.00 56.81 77 THR A CA 1
ATOM 612 C C . THR A 1 77 ? 40.411 -8.988 -75.045 1.00 56.81 77 THR A C 1
ATOM 614 O O . THR A 1 77 ? 40.291 -8.611 -73.881 1.00 56.81 77 THR A O 1
ATOM 617 N N . VAL A 1 78 ? 39.620 -8.545 -76.028 1.00 60.03 78 VAL A N 1
ATOM 618 C CA . VAL A 1 78 ? 38.457 -7.671 -75.815 1.00 60.03 78 VAL A CA 1
ATOM 619 C C . VAL A 1 78 ? 37.378 -8.410 -75.017 1.00 60.03 78 VAL A C 1
ATOM 621 O O . VAL A 1 78 ? 36.939 -7.903 -73.987 1.00 60.03 78 VAL A O 1
ATOM 624 N N . ALA A 1 79 ? 37.038 -9.647 -75.401 1.00 59.47 79 ALA A N 1
ATOM 625 C CA . ALA A 1 79 ? 36.061 -10.465 -74.676 1.00 59.47 79 ALA A CA 1
ATOM 626 C C . ALA A 1 79 ? 36.492 -10.775 -73.226 1.00 59.47 79 ALA A C 1
ATOM 628 O O . ALA A 1 79 ? 35.672 -10.750 -72.306 1.00 59.47 79 ALA A O 1
ATOM 629 N N . MET A 1 80 ? 37.788 -11.024 -72.997 1.00 60.44 80 MET A N 1
ATOM 630 C CA . MET A 1 80 ? 38.337 -11.233 -71.652 1.00 60.44 80 MET A CA 1
ATOM 631 C C . MET A 1 80 ? 38.217 -9.972 -70.784 1.00 60.44 80 MET A C 1
ATOM 633 O O . MET A 1 80 ? 37.791 -10.057 -69.632 1.00 60.44 80 MET A O 1
ATOM 637 N N . ASN A 1 81 ? 38.553 -8.800 -71.329 1.00 63.62 81 ASN A N 1
ATOM 638 C CA . ASN A 1 81 ? 38.444 -7.533 -70.603 1.00 63.62 81 ASN A CA 1
ATOM 639 C C . ASN A 1 81 ? 36.982 -7.180 -70.279 1.00 63.62 81 ASN A C 1
ATOM 641 O O . ASN A 1 81 ? 36.701 -6.726 -69.170 1.00 63.62 81 ASN A O 1
ATOM 645 N N . GLU A 1 82 ? 36.044 -7.450 -71.194 1.00 62.44 82 GLU A N 1
ATOM 646 C CA . GLU A 1 82 ? 34.603 -7.288 -70.951 1.00 62.44 82 GLU A CA 1
ATOM 647 C C . GLU A 1 82 ? 34.108 -8.185 -69.808 1.00 62.44 82 GLU A C 1
ATOM 649 O O . GLU A 1 82 ? 33.422 -7.713 -68.896 1.00 62.44 82 GLU A O 1
ATOM 654 N N . ALA A 1 83 ? 34.491 -9.465 -69.813 1.00 67.81 83 ALA A N 1
ATOM 655 C CA . ALA A 1 83 ? 34.117 -10.406 -68.761 1.00 67.81 83 ALA A CA 1
ATOM 656 C C . ALA A 1 83 ? 34.674 -9.990 -67.387 1.00 67.81 83 ALA A C 1
ATOM 658 O O . ALA A 1 83 ? 33.968 -10.075 -66.378 1.00 67.81 83 ALA A O 1
ATOM 659 N N . LEU A 1 84 ? 35.916 -9.497 -67.345 1.00 70.88 84 LEU A N 1
ATOM 660 C CA . LEU A 1 84 ? 36.562 -9.051 -66.110 1.00 70.88 84 LEU A CA 1
ATOM 661 C C . LEU A 1 84 ? 35.865 -7.818 -65.516 1.00 70.88 84 LEU A C 1
ATOM 663 O O . LEU A 1 84 ? 35.661 -7.732 -64.304 1.00 70.88 84 LEU A O 1
ATOM 667 N N . LEU A 1 85 ? 35.460 -6.879 -66.372 1.00 69.06 85 LEU A N 1
ATOM 668 C CA . LEU A 1 85 ? 34.815 -5.635 -65.964 1.00 69.06 85 LEU A CA 1
ATOM 669 C C . LEU A 1 85 ? 33.374 -5.880 -65.488 1.00 69.06 85 LEU A C 1
ATOM 671 O O . LEU A 1 85 ? 32.992 -5.383 -64.430 1.00 69.06 85 LEU A O 1
ATOM 675 N N . LEU A 1 86 ? 32.618 -6.742 -66.182 1.00 72.94 86 LEU A N 1
ATOM 676 C CA . LEU A 1 86 ? 31.302 -7.214 -65.729 1.00 72.94 86 LEU A CA 1
ATOM 677 C C . LEU A 1 86 ? 31.383 -7.937 -64.380 1.00 72.94 86 LEU A C 1
ATOM 679 O O . LEU A 1 86 ? 30.545 -7.711 -63.505 1.00 72.94 86 LEU A O 1
ATOM 683 N N . SER A 1 87 ? 32.400 -8.784 -64.191 1.00 69.19 87 SER A N 1
ATOM 684 C CA . SER A 1 87 ? 32.637 -9.453 -62.911 1.00 69.19 87 SER A CA 1
ATOM 685 C C . SER A 1 87 ? 32.937 -8.445 -61.801 1.00 69.19 87 SER A C 1
ATOM 687 O O . SER A 1 87 ? 32.372 -8.558 -60.717 1.00 69.19 87 SER A O 1
ATOM 689 N N . SER A 1 88 ? 33.774 -7.439 -62.072 1.00 70.12 88 SER A N 1
ATOM 690 C CA . SER A 1 88 ? 34.124 -6.385 -61.111 1.00 70.12 88 SER A CA 1
ATOM 691 C C . SER A 1 88 ? 32.909 -5.540 -60.706 1.00 70.12 88 SER A C 1
ATOM 693 O O . SER A 1 88 ? 32.670 -5.331 -59.518 1.00 70.12 88 SER A O 1
ATOM 695 N N . MET A 1 89 ? 32.077 -5.130 -61.671 1.00 73.44 89 MET A N 1
ATOM 696 C CA . MET A 1 89 ? 30.849 -4.374 -61.398 1.00 73.44 89 MET A CA 1
ATOM 697 C C . MET A 1 89 ? 29.850 -5.187 -60.577 1.00 73.44 89 MET A C 1
ATOM 699 O O . MET A 1 89 ? 29.346 -4.702 -59.568 1.00 73.44 89 MET A O 1
ATOM 703 N N . ARG A 1 90 ? 29.616 -6.451 -60.952 1.00 75.69 90 ARG A N 1
ATOM 704 C CA . ARG A 1 90 ? 28.719 -7.339 -60.204 1.00 75.69 90 ARG A CA 1
ATOM 705 C C . ARG A 1 90 ? 29.228 -7.594 -58.788 1.00 75.69 90 ARG A C 1
ATOM 707 O O . ARG A 1 90 ? 28.439 -7.672 -57.852 1.00 75.69 90 ARG A O 1
ATOM 714 N N . GLN A 1 91 ? 30.541 -7.718 -58.623 1.00 74.50 91 GLN A N 1
ATOM 715 C CA . GLN A 1 91 ? 31.157 -7.868 -57.313 1.00 74.50 91 GLN A CA 1
ATOM 716 C C . GLN A 1 91 ? 30.980 -6.601 -56.471 1.00 74.50 91 GLN A C 1
ATOM 718 O O . GLN A 1 91 ? 30.654 -6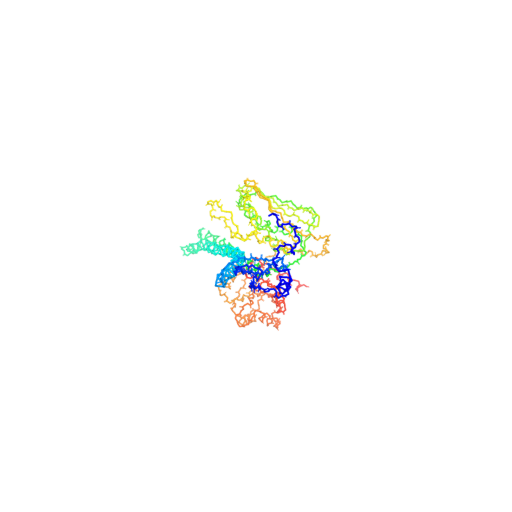.718 -55.294 1.00 74.50 91 GLN A O 1
ATOM 723 N N . HIS A 1 92 ? 31.090 -5.417 -57.078 1.00 76.31 92 HIS A N 1
ATOM 724 C CA . HIS A 1 92 ? 30.835 -4.147 -56.403 1.00 76.31 92 HIS A CA 1
ATOM 725 C C . HIS A 1 92 ? 29.365 -3.988 -55.974 1.00 76.31 92 HIS A C 1
ATOM 727 O O . HIS A 1 92 ? 29.093 -3.623 -54.830 1.00 76.31 92 HIS A O 1
ATOM 733 N N . GLU A 1 93 ? 28.414 -4.337 -56.847 1.00 78.31 93 GLU A N 1
ATOM 734 C CA . GLU A 1 93 ? 26.977 -4.343 -56.532 1.00 78.31 93 GLU A CA 1
ATOM 735 C C . GLU A 1 93 ? 26.645 -5.305 -55.384 1.00 78.31 93 GLU A C 1
ATOM 737 O O . GLU A 1 93 ? 25.909 -4.947 -54.465 1.00 78.31 93 GLU A O 1
ATOM 742 N N . LEU A 1 94 ? 27.223 -6.511 -55.402 1.00 81.88 94 LEU A N 1
ATOM 743 C CA . LEU A 1 94 ? 27.044 -7.494 -54.334 1.00 81.88 94 LEU A CA 1
ATOM 744 C C . LEU A 1 94 ? 27.631 -7.008 -53.007 1.00 81.88 94 LEU A C 1
ATOM 746 O O . LEU A 1 94 ? 26.991 -7.187 -51.973 1.00 81.88 94 LEU A O 1
ATOM 750 N N . THR A 1 95 ? 28.812 -6.379 -53.019 1.00 84.75 95 THR A N 1
ATOM 751 C CA . THR A 1 95 ? 29.391 -5.799 -51.798 1.00 84.75 95 THR A CA 1
ATOM 752 C C . THR A 1 95 ? 28.542 -4.657 -51.255 1.00 84.75 95 THR A C 1
ATOM 754 O O . THR A 1 95 ? 28.262 -4.640 -50.063 1.00 84.75 95 THR A O 1
ATOM 757 N N . ALA A 1 96 ? 28.036 -3.769 -52.115 1.00 83.19 96 ALA A N 1
ATOM 758 C CA . ALA A 1 96 ? 27.180 -2.666 -51.686 1.00 83.19 96 ALA A CA 1
ATOM 759 C C . ALA A 1 96 ? 25.858 -3.164 -51.075 1.00 83.19 96 ALA A C 1
ATOM 761 O O . ALA A 1 96 ? 25.428 -2.665 -50.037 1.00 83.19 96 ALA A O 1
ATOM 762 N N . ALA A 1 97 ? 25.238 -4.187 -51.674 1.00 84.62 97 ALA A N 1
ATOM 763 C CA . ALA A 1 97 ? 24.037 -4.812 -51.122 1.00 84.62 97 ALA A CA 1
ATOM 764 C C . ALA A 1 97 ? 24.315 -5.537 -49.792 1.00 84.62 97 ALA A C 1
ATOM 766 O O . ALA A 1 97 ? 23.496 -5.485 -48.875 1.00 84.62 97 ALA A O 1
ATOM 767 N N . ALA A 1 98 ? 25.472 -6.196 -49.665 1.00 88.44 98 ALA A N 1
ATOM 768 C CA . ALA A 1 98 ? 25.885 -6.840 -48.420 1.00 88.44 98 ALA A CA 1
ATOM 769 C C . ALA A 1 98 ? 26.120 -5.817 -47.297 1.00 88.44 98 ALA A C 1
ATOM 771 O O . ALA A 1 98 ? 25.708 -6.056 -46.163 1.00 88.44 98 ALA A O 1
ATOM 772 N N . ASP A 1 99 ? 26.722 -4.669 -47.610 1.00 90.25 99 ASP A N 1
ATOM 773 C CA . ASP A 1 99 ? 26.927 -3.579 -46.655 1.00 90.25 99 ASP A CA 1
ATOM 774 C C . ASP A 1 99 ? 25.593 -2.972 -46.196 1.00 90.25 99 ASP A C 1
ATOM 776 O O . ASP A 1 99 ? 25.395 -2.747 -45.001 1.00 90.25 99 ASP A O 1
ATOM 780 N N . GLU A 1 100 ? 24.639 -2.785 -47.112 1.00 89.06 100 GLU A N 1
ATOM 781 C CA . GLU A 1 100 ? 23.296 -2.283 -46.791 1.00 89.06 100 GLU A CA 1
ATOM 782 C C . GLU A 1 100 ? 22.532 -3.248 -45.865 1.00 89.06 100 GLU A C 1
ATOM 784 O O . GLU A 1 100 ? 21.973 -2.830 -44.847 1.00 89.06 100 GLU A O 1
ATOM 789 N N . ILE A 1 101 ? 22.582 -4.554 -46.149 1.00 92.62 101 ILE A N 1
ATOM 790 C CA . ILE A 1 101 ? 21.995 -5.589 -45.282 1.00 92.62 101 ILE A CA 1
ATOM 791 C C . ILE A 1 101 ? 22.688 -5.618 -43.916 1.00 92.62 101 ILE A C 1
ATOM 793 O O . ILE A 1 101 ? 22.012 -5.717 -42.893 1.00 92.62 101 ILE A O 1
ATOM 797 N N . ASN A 1 102 ? 24.018 -5.507 -43.874 1.00 91.94 102 ASN A N 1
ATOM 798 C CA . ASN A 1 102 ? 24.766 -5.492 -42.618 1.00 91.94 102 ASN A CA 1
ATOM 799 C C . ASN A 1 102 ? 24.366 -4.309 -41.730 1.00 91.94 102 ASN A C 1
ATOM 801 O O . ASN A 1 102 ? 24.207 -4.493 -40.525 1.00 91.94 102 ASN A O 1
ATOM 805 N N . ILE A 1 103 ? 24.160 -3.118 -42.298 1.00 93.12 103 ILE A N 1
ATOM 806 C CA . ILE A 1 103 ? 23.709 -1.940 -41.541 1.00 93.12 103 ILE A CA 1
ATOM 807 C C . ILE A 1 103 ? 22.322 -2.183 -40.929 1.00 93.12 103 ILE A C 1
ATOM 809 O O . ILE A 1 103 ? 22.129 -1.931 -39.737 1.00 93.12 103 ILE A O 1
ATOM 813 N N . LEU A 1 104 ? 21.374 -2.716 -41.708 1.00 93.12 104 LEU A N 1
ATOM 814 C CA . LEU A 1 104 ? 20.028 -3.036 -41.215 1.00 93.12 104 LEU A CA 1
ATOM 815 C C . LEU A 1 104 ? 20.060 -4.103 -40.112 1.00 93.12 104 LEU A C 1
ATOM 817 O O . LEU A 1 104 ? 19.410 -3.944 -39.080 1.00 93.12 104 LEU A O 1
ATOM 821 N N . LEU A 1 105 ? 20.864 -5.154 -40.291 1.00 93.38 105 LEU A N 1
ATOM 822 C CA . LEU A 1 105 ? 21.011 -6.222 -39.304 1.00 93.38 105 LEU A CA 1
ATOM 823 C C . LEU A 1 105 ? 21.615 -5.697 -37.993 1.00 93.38 105 LEU A C 1
ATOM 825 O O . LEU A 1 105 ? 21.170 -6.075 -36.912 1.00 93.38 105 LEU A O 1
ATOM 829 N N . GLN A 1 106 ? 22.614 -4.813 -38.072 1.00 92.56 106 GLN A N 1
ATOM 830 C CA . GLN A 1 106 ? 23.210 -4.182 -36.890 1.00 92.56 106 GLN A CA 1
ATOM 831 C C . GLN A 1 106 ? 22.183 -3.340 -36.127 1.00 92.56 106 GLN A C 1
ATOM 833 O O . GLN A 1 106 ? 22.136 -3.418 -34.899 1.00 92.56 106 GLN A O 1
ATOM 838 N N . ALA A 1 107 ? 21.331 -2.588 -36.830 1.00 92.19 107 ALA A N 1
ATOM 839 C CA . ALA A 1 107 ? 20.255 -1.824 -36.203 1.00 92.19 107 ALA A CA 1
ATOM 840 C C . ALA A 1 107 ? 19.249 -2.740 -35.476 1.00 92.19 107 ALA A C 1
ATOM 842 O O . ALA A 1 107 ? 18.962 -2.507 -34.301 1.00 92.19 107 ALA A O 1
ATOM 843 N N . GLU A 1 108 ? 18.795 -3.826 -36.115 1.00 93.62 108 GLU A N 1
ATOM 844 C CA . GLU A 1 108 ? 17.871 -4.784 -35.485 1.00 93.62 108 GLU A CA 1
ATOM 845 C C . GLU A 1 108 ? 18.511 -5.504 -34.283 1.00 93.62 108 GLU A C 1
ATOM 847 O O . GLU A 1 108 ? 17.859 -5.718 -33.260 1.00 93.62 108 GLU A O 1
ATOM 852 N N . ILE A 1 109 ? 19.802 -5.852 -34.353 1.00 93.44 109 ILE A N 1
ATOM 853 C CA . ILE A 1 109 ? 20.528 -6.461 -33.226 1.00 93.44 109 ILE A CA 1
ATOM 854 C C . ILE A 1 109 ? 20.576 -5.509 -32.027 1.00 93.44 109 ILE A C 1
ATOM 856 O O . ILE A 1 109 ? 20.418 -5.955 -30.889 1.00 93.44 109 ILE A O 1
ATOM 860 N N . VAL A 1 110 ? 20.812 -4.214 -32.256 1.00 93.81 110 VAL A N 1
ATOM 861 C CA . VAL A 1 110 ? 20.821 -3.213 -31.181 1.00 93.81 110 VAL A CA 1
ATOM 862 C C . VAL A 1 110 ? 19.436 -3.095 -30.546 1.00 93.81 110 VAL A C 1
ATOM 864 O O . VAL A 1 110 ? 19.340 -3.136 -29.320 1.00 93.81 110 VAL A O 1
ATOM 867 N N . GLU A 1 111 ? 18.375 -3.027 -31.351 1.00 92.19 111 GLU A N 1
ATOM 868 C CA . GLU A 1 111 ? 16.992 -2.960 -30.862 1.00 92.19 111 GLU A CA 1
ATOM 869 C C . GLU A 1 111 ? 16.612 -4.209 -30.050 1.00 92.19 111 GLU A C 1
ATOM 871 O O . GLU A 1 111 ? 16.156 -4.103 -28.909 1.00 92.19 111 GLU A O 1
ATOM 876 N N . ARG A 1 112 ? 16.897 -5.412 -30.570 1.00 91.81 112 ARG A N 1
ATOM 877 C CA . ARG A 1 112 ? 16.654 -6.673 -29.849 1.00 91.81 112 ARG A CA 1
ATOM 878 C C . ARG A 1 112 ? 17.399 -6.734 -28.524 1.00 91.81 112 ARG A C 1
ATOM 880 O O . ARG A 1 112 ? 16.803 -7.103 -27.517 1.00 91.81 112 ARG A O 1
ATOM 887 N N . LYS A 1 113 ? 18.672 -6.329 -28.497 1.00 90.00 113 LYS A N 1
ATOM 888 C CA . LYS A 1 113 ? 19.462 -6.294 -27.257 1.00 90.00 113 LYS A CA 1
ATOM 889 C C . LYS A 1 113 ? 18.877 -5.337 -26.222 1.00 90.00 113 LYS A C 1
ATOM 891 O O . LYS A 1 113 ? 18.952 -5.628 -25.032 1.00 90.00 113 LYS A O 1
ATOM 896 N N . GLN A 1 114 ? 18.302 -4.210 -26.644 1.00 88.06 114 GLN A N 1
ATOM 897 C CA . GLN A 1 114 ? 17.633 -3.283 -25.728 1.00 88.06 114 GLN A CA 1
ATOM 898 C C . GLN A 1 114 ? 16.373 -3.909 -25.121 1.00 88.06 114 GLN A C 1
ATOM 900 O O . GLN A 1 114 ? 16.193 -3.848 -23.905 1.00 88.06 114 GLN A O 1
ATOM 905 N N . VAL A 1 115 ? 15.548 -4.569 -25.940 1.00 89.44 115 VAL A N 1
ATOM 906 C CA . VAL A 1 115 ? 14.341 -5.269 -25.472 1.00 89.44 115 VAL A CA 1
ATOM 907 C C . VAL A 1 115 ? 14.693 -6.432 -24.540 1.00 89.44 115 VAL A C 1
ATOM 909 O O . VAL A 1 115 ? 14.100 -6.561 -23.472 1.00 89.44 115 VAL A O 1
ATOM 912 N N . GLU A 1 116 ? 15.684 -7.253 -24.897 1.00 87.19 116 GLU A N 1
ATOM 913 C CA . GLU A 1 116 ? 16.158 -8.361 -24.055 1.00 87.19 116 GLU A CA 1
ATOM 914 C C . GLU A 1 116 ? 16.697 -7.867 -22.713 1.00 87.19 116 GLU A C 1
ATOM 916 O O . GLU A 1 116 ? 16.390 -8.455 -21.675 1.00 87.19 116 GLU A O 1
ATOM 921 N N . LYS A 1 117 ? 17.455 -6.765 -22.712 1.00 83.81 117 LYS A N 1
ATOM 922 C CA . LYS A 1 117 ? 17.963 -6.161 -21.479 1.00 83.81 117 LYS A CA 1
ATOM 923 C C . LYS A 1 117 ? 16.819 -5.688 -20.578 1.00 83.81 117 LYS A C 1
ATOM 925 O O . LYS A 1 117 ? 16.804 -6.046 -19.405 1.00 83.81 117 LYS A O 1
ATOM 930 N N . ALA A 1 118 ? 15.836 -4.971 -21.126 1.00 77.94 118 ALA A N 1
ATOM 931 C CA . ALA A 1 118 ? 14.669 -4.510 -20.370 1.00 77.94 118 ALA A CA 1
ATOM 932 C C . ALA A 1 118 ? 13.844 -5.680 -19.797 1.00 77.94 118 ALA A C 1
ATOM 934 O O . ALA A 1 118 ? 13.412 -5.647 -18.644 1.00 77.94 118 ALA A O 1
ATOM 935 N N . LEU A 1 119 ? 13.661 -6.752 -20.578 1.00 78.56 119 LEU A N 1
ATOM 936 C CA . LEU A 1 119 ? 12.971 -7.958 -20.119 1.00 78.56 119 LEU A CA 1
ATOM 937 C C . LEU A 1 119 ? 13.753 -8.669 -19.004 1.00 78.56 119 LEU A C 1
ATOM 939 O O . LEU A 1 119 ? 13.168 -9.111 -18.015 1.00 78.56 119 LEU A O 1
ATOM 943 N N . SER A 1 120 ? 15.076 -8.768 -19.151 1.00 77.00 120 SER A N 1
ATOM 944 C CA . SER A 1 120 ? 15.952 -9.375 -18.149 1.00 77.00 120 SER A CA 1
ATOM 945 C C . SER A 1 120 ? 15.936 -8.593 -16.836 1.00 77.00 120 SER A C 1
ATOM 947 O O . SER A 1 120 ? 15.912 -9.208 -15.774 1.00 77.00 120 SER A O 1
ATOM 949 N N . GLU A 1 121 ? 15.917 -7.260 -16.889 1.00 74.69 121 GLU A N 1
ATOM 950 C CA . GLU A 1 121 ? 15.804 -6.404 -15.702 1.00 74.69 121 GLU A CA 1
ATOM 951 C C . GLU A 1 121 ? 14.463 -6.619 -14.981 1.00 74.69 121 GLU A C 1
ATOM 953 O O . GLU A 1 121 ? 14.441 -6.782 -13.762 1.00 74.69 121 GLU A O 1
ATOM 958 N N . LEU A 1 122 ? 13.349 -6.721 -15.718 1.00 71.94 122 LEU A N 1
ATOM 959 C CA . LEU A 1 122 ? 12.037 -7.050 -15.140 1.00 71.94 122 LEU A CA 1
ATOM 960 C C . LEU A 1 122 ? 12.002 -8.444 -14.502 1.00 71.94 122 LEU A C 1
ATOM 962 O O . LEU A 1 122 ? 11.451 -8.611 -13.413 1.00 71.94 122 LEU A O 1
ATOM 966 N N . HIS A 1 123 ? 12.580 -9.449 -15.163 1.00 71.00 123 HIS A N 1
ATOM 967 C CA . HIS A 1 123 ? 12.678 -10.797 -14.603 1.00 71.00 123 HIS A CA 1
ATOM 968 C C . HIS A 1 123 ? 13.530 -10.829 -13.338 1.00 71.00 123 HIS A C 1
ATOM 970 O O . HIS A 1 123 ? 13.115 -11.440 -12.357 1.00 71.00 123 HIS A O 1
ATOM 976 N N . HIS A 1 124 ? 14.663 -10.128 -13.329 1.00 71.88 124 HIS A N 1
ATOM 977 C CA . HIS A 1 124 ? 15.520 -10.067 -12.155 1.00 71.88 124 HIS A CA 1
ATOM 978 C C . HIS A 1 124 ? 14.800 -9.425 -10.964 1.00 71.88 124 HIS A C 1
ATOM 980 O O . HIS A 1 124 ? 14.743 -10.034 -9.899 1.00 71.88 124 HIS A O 1
ATOM 986 N N . ARG A 1 125 ? 14.124 -8.285 -11.178 1.00 65.44 125 ARG A N 1
ATOM 987 C CA . ARG A 1 125 ? 13.291 -7.629 -10.152 1.00 65.44 125 ARG A CA 1
ATOM 988 C C . ARG A 1 125 ? 12.189 -8.554 -9.622 1.00 65.44 125 ARG A C 1
ATOM 990 O O . ARG A 1 125 ? 11.896 -8.553 -8.429 1.00 65.44 125 ARG A O 1
ATOM 997 N N . LYS A 1 126 ? 11.575 -9.370 -10.490 1.00 68.50 126 LYS A N 1
ATOM 998 C CA . LYS A 1 126 ? 10.560 -10.359 -10.086 1.00 68.50 126 LYS A CA 1
ATOM 999 C C . LYS A 1 126 ? 11.155 -11.465 -9.211 1.00 68.50 126 LYS A C 1
ATOM 1001 O O . LYS A 1 126 ? 10.535 -11.862 -8.227 1.00 68.50 126 LYS A O 1
ATOM 1006 N N . ASP A 1 127 ? 12.323 -11.982 -9.572 1.00 70.00 127 ASP A N 1
ATOM 1007 C CA . ASP A 1 127 ? 12.968 -13.066 -8.831 1.00 70.00 127 ASP A CA 1
ATOM 1008 C C . ASP A 1 127 ? 13.502 -12.575 -7.475 1.00 70.00 127 ASP A C 1
ATOM 1010 O O . ASP A 1 127 ? 13.312 -13.252 -6.461 1.00 70.00 127 ASP A O 1
ATOM 1014 N N . GLU A 1 128 ? 14.065 -11.364 -7.422 1.00 67.50 128 GLU A N 1
ATOM 1015 C CA . GLU A 1 128 ? 14.417 -10.676 -6.172 1.00 67.50 128 GLU A CA 1
ATOM 1016 C C . GLU A 1 128 ? 13.189 -10.459 -5.284 1.00 67.50 128 GLU A C 1
ATOM 1018 O O . GLU A 1 128 ? 13.227 -10.747 -4.086 1.00 67.50 128 GLU A O 1
ATOM 1023 N N . PHE A 1 129 ? 12.064 -10.047 -5.873 1.00 69.75 129 PHE A N 1
ATOM 1024 C CA . PHE A 1 129 ? 10.800 -9.921 -5.159 1.00 69.75 129 PHE A CA 1
ATOM 1025 C C . PHE A 1 129 ? 10.333 -11.253 -4.556 1.00 69.75 129 PHE A C 1
ATOM 1027 O O . PHE A 1 129 ? 9.950 -11.289 -3.389 1.00 69.75 129 PHE A O 1
ATOM 1034 N N . LEU A 1 130 ? 10.376 -12.360 -5.305 1.00 69.38 130 LEU A N 1
ATOM 1035 C CA . LEU A 1 130 ? 9.969 -13.671 -4.786 1.00 69.38 130 LEU A CA 1
ATOM 1036 C C . LEU A 1 130 ? 10.871 -14.138 -3.639 1.00 69.38 130 LEU A C 1
ATOM 1038 O O . LEU A 1 130 ? 10.385 -14.724 -2.663 1.00 69.38 130 LEU A O 1
ATOM 1042 N N . ALA A 1 131 ? 12.173 -13.863 -3.735 1.00 69.44 131 ALA A N 1
ATOM 1043 C CA . ALA A 1 131 ? 13.119 -14.142 -2.666 1.00 69.44 131 ALA A CA 1
ATOM 1044 C C . ALA A 1 131 ? 12.812 -13.294 -1.419 1.00 69.44 131 ALA A C 1
ATOM 1046 O O . ALA A 1 131 ? 12.679 -13.846 -0.324 1.00 69.44 131 ALA A O 1
ATOM 1047 N N . MET A 1 132 ? 12.619 -11.983 -1.583 1.00 66.69 132 MET A N 1
ATOM 1048 C CA . MET A 1 132 ? 12.277 -11.063 -0.497 1.00 66.69 132 MET A CA 1
ATOM 1049 C C . MET A 1 132 ? 10.938 -11.424 0.149 1.00 66.69 132 MET A C 1
ATOM 1051 O O . MET A 1 132 ? 10.876 -11.567 1.363 1.00 66.69 132 MET A O 1
ATOM 1055 N N . LEU A 1 133 ? 9.893 -11.682 -0.640 1.00 70.12 133 LEU A N 1
ATOM 1056 C CA . LEU A 1 133 ? 8.587 -12.128 -0.155 1.00 70.12 133 LEU A CA 1
ATOM 1057 C C . LEU A 1 133 ? 8.708 -13.403 0.683 1.00 70.12 133 LEU A C 1
ATOM 1059 O O . LEU A 1 133 ? 8.121 -13.505 1.756 1.00 70.12 133 LEU A O 1
ATOM 1063 N N . SER A 1 134 ? 9.500 -14.370 0.217 1.00 69.94 134 SER A N 1
ATOM 1064 C CA . SER A 1 134 ? 9.736 -15.610 0.960 1.00 69.94 134 SER A CA 1
ATOM 1065 C C . SER A 1 134 ? 10.409 -15.349 2.308 1.00 69.94 134 SER A C 1
ATOM 1067 O O . SER A 1 134 ? 10.066 -15.993 3.301 1.00 69.94 134 SER A O 1
ATOM 1069 N N . HIS A 1 135 ? 11.361 -14.415 2.357 1.00 71.62 135 HIS A N 1
ATOM 1070 C CA . HIS A 1 135 ? 12.022 -14.011 3.594 1.00 71.62 135 HIS A CA 1
ATOM 1071 C C . HIS A 1 135 ? 11.073 -13.250 4.528 1.00 71.62 135 HIS A C 1
ATOM 1073 O O . HIS A 1 135 ? 10.942 -13.630 5.691 1.00 71.62 135 HIS A O 1
ATOM 1079 N N . GLU A 1 136 ? 10.348 -12.262 4.012 1.00 70.88 136 GLU A N 1
ATOM 1080 C CA . GLU A 1 136 ? 9.412 -11.436 4.774 1.00 70.88 136 GLU A CA 1
ATOM 1081 C C . GLU A 1 136 ? 8.196 -12.216 5.292 1.00 70.88 136 GLU A C 1
ATOM 1083 O O . GLU A 1 136 ? 7.697 -11.915 6.369 1.00 70.88 136 GLU A O 1
ATOM 1088 N N . LEU A 1 137 ? 7.746 -13.266 4.595 1.00 73.69 137 LEU A N 1
ATOM 1089 C CA . LEU A 1 137 ? 6.713 -14.184 5.096 1.00 73.69 137 LEU A CA 1
ATOM 1090 C C . LEU A 1 137 ? 7.261 -15.150 6.153 1.00 73.69 137 LEU A C 1
ATOM 1092 O O . LEU A 1 137 ? 6.583 -15.459 7.133 1.00 73.69 137 LEU A O 1
ATOM 1096 N N . ARG A 1 138 ? 8.490 -15.653 5.977 1.00 68.62 138 ARG A N 1
ATOM 1097 C CA . ARG A 1 138 ? 9.097 -16.616 6.911 1.00 68.62 138 ARG A CA 1
ATOM 1098 C C . ARG A 1 138 ? 9.438 -15.969 8.256 1.00 68.62 138 ARG A C 1
ATOM 1100 O O . ARG A 1 138 ? 9.321 -16.628 9.290 1.00 68.62 138 ARG A O 1
ATOM 1107 N N . ASN A 1 139 ? 9.843 -14.702 8.239 1.00 69.62 139 ASN A N 1
ATOM 1108 C CA . ASN A 1 139 ? 10.257 -13.948 9.419 1.00 69.62 139 ASN A CA 1
ATOM 1109 C C . ASN A 1 139 ? 9.186 -13.879 10.527 1.00 69.62 139 ASN A C 1
ATOM 1111 O O . ASN A 1 139 ? 9.530 -14.249 11.647 1.00 69.62 139 ASN A O 1
ATOM 1115 N N . PRO A 1 140 ? 7.912 -13.505 10.277 1.00 74.06 140 PRO A N 1
ATOM 1116 C CA . PRO A 1 140 ? 6.869 -13.499 11.305 1.00 74.06 140 PRO A CA 1
ATOM 1117 C C . PRO A 1 140 ? 6.388 -14.904 11.692 1.00 74.06 140 PRO A C 1
ATOM 1119 O O . PRO A 1 140 ? 5.948 -15.112 12.824 1.00 74.06 140 PRO A O 1
ATOM 1122 N N . LEU A 1 141 ? 6.519 -15.900 10.805 1.00 73.88 141 LEU A N 1
ATOM 1123 C CA . LEU A 1 141 ? 6.115 -17.281 11.095 1.00 73.88 141 LEU A CA 1
ATOM 1124 C C . LEU A 1 141 ? 6.982 -17.941 12.176 1.00 73.88 141 LEU A C 1
ATOM 1126 O O . LEU A 1 141 ? 6.462 -18.705 12.988 1.00 73.88 141 LEU A O 1
ATOM 1130 N N . ALA A 1 142 ? 8.285 -17.649 12.222 1.00 70.06 142 ALA A N 1
ATOM 1131 C CA . ALA A 1 142 ? 9.182 -18.266 13.200 1.00 70.06 142 ALA A CA 1
ATOM 1132 C C . ALA A 1 142 ? 8.866 -17.858 14.662 1.00 70.06 142 ALA A C 1
ATOM 1134 O O . ALA A 1 142 ? 8.721 -18.753 15.501 1.00 70.06 142 ALA A O 1
ATOM 1135 N N . PRO A 1 143 ? 8.686 -16.566 15.011 1.00 70.62 143 PRO A N 1
ATOM 1136 C CA . PRO A 1 143 ? 8.236 -16.171 16.341 1.00 70.62 143 PRO A CA 1
ATOM 1137 C C . PRO A 1 143 ? 6.831 -16.678 16.672 1.00 70.62 143 PRO A C 1
ATOM 1139 O O . PRO A 1 143 ? 6.631 -17.095 17.806 1.00 70.62 143 PRO A O 1
ATOM 1142 N N . ILE A 1 144 ? 5.890 -16.720 15.714 1.00 80.25 144 ILE A N 1
ATOM 1143 C CA . ILE A 1 144 ? 4.559 -17.321 15.940 1.00 80.25 144 ILE A CA 1
ATOM 1144 C C . ILE A 1 144 ? 4.712 -18.783 16.356 1.00 80.25 144 ILE A C 1
ATOM 1146 O O . ILE A 1 144 ? 4.198 -19.183 17.399 1.00 80.25 144 ILE A O 1
ATOM 1150 N N . ALA A 1 145 ? 5.456 -19.574 15.578 1.00 71.06 145 ALA A N 1
ATOM 1151 C CA . ALA A 1 145 ? 5.670 -20.987 15.864 1.00 71.06 145 ALA A CA 1
ATOM 1152 C C . ALA A 1 145 ? 6.316 -21.193 17.244 1.00 71.06 145 ALA A C 1
ATOM 1154 O O . ALA A 1 145 ? 5.845 -22.017 18.027 1.00 71.06 145 ALA A O 1
ATOM 1155 N N . ASN A 1 146 ? 7.339 -20.403 17.581 1.00 74.94 146 ASN A N 1
ATOM 1156 C CA . ASN A 1 146 ? 8.002 -20.464 18.884 1.00 74.94 146 ASN A CA 1
ATOM 1157 C C . ASN A 1 146 ? 7.062 -20.071 20.031 1.00 74.94 146 ASN A C 1
ATOM 1159 O O . ASN A 1 146 ? 7.011 -20.760 21.047 1.00 74.94 146 ASN A O 1
ATOM 1163 N N . SER A 1 147 ? 6.286 -18.999 19.875 1.00 82.38 147 SER A N 1
ATOM 1164 C CA . SER A 1 147 ? 5.309 -18.562 20.872 1.00 82.38 147 SER A CA 1
ATOM 1165 C C . SER A 1 147 ? 4.194 -19.588 21.071 1.00 82.38 147 SER A C 1
ATOM 1167 O O . SER A 1 147 ? 3.795 -19.825 22.207 1.00 82.38 147 SER A O 1
ATOM 1169 N N . VAL A 1 148 ? 3.751 -20.277 20.015 1.00 82.19 148 VAL A N 1
ATOM 1170 C CA . VAL A 1 148 ? 2.808 -21.402 20.126 1.00 82.19 148 VAL A CA 1
ATOM 1171 C C . VAL A 1 148 ? 3.426 -22.568 20.906 1.00 82.19 148 VAL A C 1
ATOM 1173 O O . VAL A 1 148 ? 2.742 -23.164 21.734 1.00 82.19 148 VAL A O 1
ATOM 1176 N N . GLN A 1 149 ? 4.714 -22.880 20.710 1.00 76.44 149 GLN A N 1
ATOM 1177 C CA . GLN A 1 149 ? 5.405 -23.882 21.535 1.00 76.44 149 GLN A CA 1
ATOM 1178 C C . GLN A 1 149 ? 5.464 -23.450 23.006 1.00 76.44 149 GLN A C 1
ATOM 1180 O O . GLN A 1 149 ? 5.159 -24.253 23.881 1.00 76.44 149 GLN A O 1
ATOM 1185 N N . VAL A 1 150 ? 5.770 -22.177 23.290 1.00 78.44 150 VAL A N 1
ATOM 1186 C CA . VAL A 1 150 ? 5.741 -21.629 24.660 1.00 78.44 150 VAL A CA 1
ATOM 1187 C C . VAL A 1 150 ? 4.359 -21.815 25.291 1.00 78.44 150 VAL A C 1
ATOM 1189 O O . VAL A 1 150 ? 4.274 -22.289 26.419 1.00 78.44 150 VAL A O 1
ATOM 1192 N N . LEU A 1 151 ? 3.272 -21.540 24.564 1.00 81.81 151 LEU A N 1
ATOM 1193 C CA . LEU A 1 151 ? 1.910 -21.761 25.066 1.00 81.81 151 LEU A CA 1
ATOM 1194 C C . LEU A 1 151 ? 1.603 -23.235 25.376 1.00 81.81 151 LEU A C 1
ATOM 1196 O O . LEU A 1 151 ? 0.793 -23.498 26.257 1.00 81.81 151 LEU A O 1
ATOM 1200 N N . ARG A 1 152 ? 2.258 -24.191 24.701 1.00 76.44 152 ARG A N 1
ATOM 1201 C CA . ARG A 1 152 ? 2.097 -25.635 24.954 1.00 76.44 152 ARG A CA 1
ATOM 1202 C C . ARG A 1 152 ? 2.858 -26.142 26.183 1.00 76.44 152 ARG A C 1
ATOM 1204 O O . ARG A 1 152 ? 2.499 -27.193 26.701 1.00 76.44 152 ARG A O 1
ATOM 1211 N N . PHE A 1 153 ? 3.907 -25.445 26.627 1.00 73.38 153 PHE A N 1
ATOM 1212 C CA . PHE A 1 153 ? 4.750 -25.881 27.752 1.00 73.38 153 PHE A CA 1
ATOM 1213 C C . PHE A 1 153 ? 4.284 -25.377 29.127 1.00 73.38 153 PHE A C 1
ATOM 1215 O O . PHE A 1 153 ? 4.694 -25.947 30.136 1.00 73.38 153 PHE A O 1
ATOM 1222 N N . TYR A 1 154 ? 3.455 -24.332 29.185 1.00 64.69 154 TYR A N 1
ATOM 1223 C CA . TYR A 1 154 ? 3.008 -23.714 30.438 1.00 64.69 154 TYR A CA 1
ATOM 1224 C C . TYR A 1 154 ? 1.493 -23.848 30.618 1.00 64.69 154 TYR A C 1
ATOM 1226 O O . TYR A 1 154 ? 0.743 -23.583 29.681 1.00 64.69 154 TYR A O 1
ATOM 1234 N N . ASP A 1 155 ? 1.046 -24.194 31.830 1.00 63.06 155 ASP A N 1
ATOM 1235 C CA . ASP A 1 155 ? -0.372 -24.164 32.208 1.00 63.06 155 ASP A CA 1
ATOM 1236 C C . ASP A 1 155 ? -0.882 -22.722 32.379 1.00 63.06 155 ASP A C 1
ATOM 1238 O O . ASP A 1 155 ? -0.125 -21.789 32.664 1.00 63.06 155 ASP A O 1
ATOM 1242 N N . SER A 1 156 ? -2.190 -22.538 32.177 1.00 58.41 156 SER A N 1
ATOM 1243 C CA . SER A 1 156 ? -2.866 -21.235 32.152 1.00 58.41 156 SER A CA 1
ATOM 1244 C C . SER A 1 156 ? -2.628 -20.428 33.438 1.00 58.41 156 SER A C 1
ATOM 1246 O O . SER A 1 156 ? -3.214 -20.798 34.459 1.00 58.41 156 SER A O 1
ATOM 1248 N N . LYS A 1 157 ? -1.795 -19.362 33.369 1.00 58.97 157 LYS A N 1
ATOM 1249 C CA . LYS A 1 157 ? -1.640 -18.194 34.299 1.00 58.97 157 LYS A CA 1
ATOM 1250 C C . LYS A 1 157 ? -0.223 -17.579 34.371 1.00 58.97 157 LYS A C 1
ATOM 1252 O O . LYS A 1 157 ? -0.014 -16.637 35.133 1.00 58.97 157 LYS A O 1
ATOM 1257 N N . GLU A 1 158 ? 0.748 -18.049 33.592 1.00 67.50 158 GLU A N 1
ATOM 1258 C CA . GLU A 1 158 ? 2.127 -17.526 33.634 1.00 67.50 158 GLU A CA 1
ATOM 1259 C C . GLU A 1 158 ? 2.308 -16.211 32.827 1.00 67.50 158 GLU A C 1
ATOM 1261 O O . GLU A 1 158 ? 1.811 -16.114 31.700 1.00 67.50 158 GLU A O 1
ATOM 1266 N N . PRO A 1 159 ? 3.096 -15.219 33.306 1.00 71.19 159 PRO A N 1
ATOM 1267 C CA . PRO A 1 159 ? 3.425 -13.986 32.564 1.00 71.19 159 PRO A CA 1
ATOM 1268 C C . PRO A 1 159 ? 3.999 -14.239 31.159 1.00 71.19 159 PRO A C 1
ATOM 1270 O O . PRO A 1 159 ? 3.846 -13.428 30.243 1.00 71.19 159 PRO A O 1
ATOM 1273 N N . ASN A 1 160 ? 4.647 -15.392 30.977 1.00 70.38 160 ASN A N 1
ATOM 1274 C CA . ASN A 1 160 ? 5.225 -15.821 29.709 1.00 70.38 160 ASN A CA 1
ATOM 1275 C C . ASN A 1 160 ? 4.170 -16.210 28.659 1.00 70.38 160 ASN A C 1
ATOM 1277 O O . ASN A 1 160 ? 4.432 -16.029 27.470 1.00 70.38 160 ASN A O 1
ATOM 1281 N N . GLN A 1 161 ? 2.975 -16.669 29.059 1.00 76.88 161 GLN A N 1
ATOM 1282 C CA . GLN A 1 161 ? 1.883 -16.939 28.114 1.00 76.88 161 GLN A CA 1
ATOM 1283 C C . GLN A 1 161 ? 1.326 -15.646 27.521 1.00 76.88 161 GLN A C 1
ATOM 1285 O O . GLN A 1 161 ? 1.193 -15.546 26.306 1.00 76.88 161 GLN A O 1
ATOM 1290 N N . LEU A 1 162 ? 1.062 -14.633 28.354 1.00 76.38 162 LEU A N 1
ATOM 1291 C CA . LEU A 1 162 ? 0.602 -13.320 27.880 1.00 76.38 162 LEU A CA 1
ATOM 1292 C C . LEU A 1 162 ? 1.625 -12.689 26.932 1.00 76.38 162 LEU A C 1
ATOM 1294 O O . LEU A 1 162 ? 1.272 -12.159 25.883 1.00 76.38 162 LEU A O 1
ATOM 1298 N N . ARG A 1 163 ? 2.919 -12.815 27.248 1.00 73.88 163 ARG A N 1
ATOM 1299 C CA . ARG A 1 163 ? 3.989 -12.360 26.356 1.00 73.88 163 ARG A CA 1
ATOM 1300 C C . ARG A 1 163 ? 4.010 -13.128 25.031 1.00 73.88 163 ARG A C 1
ATOM 1302 O O . ARG A 1 163 ? 4.216 -12.511 23.990 1.00 73.88 163 ARG A O 1
ATOM 1309 N N . ALA A 1 164 ? 3.803 -14.445 25.056 1.00 78.81 164 ALA A N 1
ATOM 1310 C CA . ALA A 1 164 ? 3.727 -15.266 23.851 1.00 78.81 164 ALA A CA 1
ATOM 1311 C C . ALA A 1 164 ? 2.504 -14.913 22.987 1.00 78.81 164 ALA A C 1
ATOM 1313 O O . ALA A 1 164 ? 2.659 -14.758 21.779 1.00 78.81 164 ALA A O 1
ATOM 1314 N N . LEU A 1 165 ? 1.331 -14.705 23.596 1.00 81.00 165 LEU A N 1
ATOM 1315 C CA . LEU A 1 165 ? 0.119 -14.245 22.909 1.00 81.00 165 LEU A CA 1
ATOM 1316 C C . LEU A 1 165 ? 0.330 -12.879 22.248 1.00 81.00 165 LEU A C 1
ATOM 1318 O O . LEU A 1 165 ? 0.072 -12.749 21.057 1.00 81.00 165 LEU A O 1
ATOM 1322 N N . ASN A 1 166 ? 0.908 -11.908 22.962 1.00 74.81 166 ASN A N 1
ATOM 1323 C CA . ASN A 1 166 ? 1.203 -10.582 22.403 1.00 74.81 166 ASN A CA 1
ATOM 1324 C C . ASN A 1 166 ? 2.191 -10.646 21.222 1.00 74.81 166 ASN A C 1
ATOM 1326 O O . ASN A 1 166 ? 2.094 -9.864 20.277 1.00 74.81 166 ASN A O 1
ATOM 1330 N N . ILE A 1 167 ? 3.166 -11.567 21.260 1.00 73.88 167 ILE A N 1
ATOM 1331 C CA . ILE A 1 167 ? 4.071 -11.796 20.123 1.00 73.88 167 ILE A CA 1
ATOM 1332 C C . ILE A 1 167 ? 3.285 -12.359 18.936 1.00 73.88 167 ILE A C 1
ATOM 1334 O O . ILE A 1 167 ? 3.424 -11.825 17.837 1.00 73.88 167 ILE A O 1
ATOM 1338 N N . ILE A 1 168 ? 2.459 -13.389 19.151 1.00 79.25 168 ILE A N 1
ATOM 1339 C CA . ILE A 1 168 ? 1.624 -13.990 18.100 1.00 79.25 168 ILE A CA 1
ATOM 1340 C C . ILE A 1 168 ? 0.729 -12.927 17.470 1.00 79.25 168 ILE A C 1
ATOM 1342 O O . ILE A 1 168 ? 0.749 -12.776 16.254 1.00 79.25 168 ILE A O 1
ATOM 1346 N N . GLU A 1 169 ? 0.012 -12.149 18.276 1.00 72.94 169 GLU A N 1
ATOM 1347 C CA . GLU A 1 169 ? -0.897 -11.105 17.803 1.00 72.94 169 GLU A CA 1
ATOM 1348 C C . GLU A 1 169 ? -0.170 -10.073 16.933 1.00 72.94 169 GLU A C 1
ATOM 1350 O O . GLU A 1 169 ? -0.585 -9.805 15.802 1.00 72.94 169 GLU A O 1
ATOM 1355 N N . ARG A 1 170 ? 0.983 -9.566 17.393 1.00 71.62 170 ARG A N 1
ATOM 1356 C CA . ARG A 1 170 ? 1.791 -8.625 16.609 1.00 71.62 170 ARG A CA 1
ATOM 1357 C C . ARG A 1 170 ? 2.270 -9.232 15.291 1.00 71.62 170 ARG A C 1
ATOM 1359 O O . ARG A 1 170 ? 2.228 -8.558 14.268 1.00 71.62 170 ARG A O 1
ATOM 1366 N N . GLN A 1 171 ? 2.759 -10.473 15.301 1.00 79.38 171 GLN A N 1
ATOM 1367 C CA . GLN A 1 171 ? 3.259 -11.122 14.084 1.00 79.38 171 GLN A CA 1
ATOM 1368 C C . GLN A 1 171 ? 2.138 -11.476 13.098 1.00 79.38 171 GLN A C 1
ATOM 1370 O O . GLN A 1 171 ? 2.322 -11.326 11.895 1.00 79.38 171 GLN A O 1
ATOM 1375 N N . VAL A 1 172 ? 0.975 -11.911 13.585 1.00 77.38 172 VAL A N 1
ATOM 1376 C CA . VAL A 1 172 ? -0.202 -12.186 12.747 1.00 77.38 172 VAL A CA 1
ATOM 1377 C C . VAL A 1 172 ? -0.716 -10.895 12.117 1.00 77.38 172 VAL A C 1
ATOM 1379 O O . VAL A 1 172 ? -1.006 -10.879 10.924 1.00 77.38 172 VAL A O 1
ATOM 1382 N N . SER A 1 173 ? -0.762 -9.800 12.881 1.00 69.19 173 SER A N 1
ATOM 1383 C CA . SER A 1 173 ? -1.117 -8.480 12.352 1.00 69.19 173 SER A CA 1
ATOM 1384 C C . SER A 1 173 ? -0.144 -8.026 11.253 1.00 69.19 173 SER A C 1
ATOM 1386 O O . SER A 1 173 ? -0.569 -7.629 10.170 1.00 69.19 173 SER A O 1
ATOM 1388 N N . GLN A 1 174 ? 1.168 -8.192 11.467 1.00 71.88 174 GLN A N 1
ATOM 1389 C CA . GLN A 1 174 ? 2.183 -7.922 10.439 1.00 71.88 174 GLN A CA 1
ATOM 1390 C C . GLN A 1 174 ? 1.993 -8.782 9.182 1.00 71.88 174 GLN A C 1
ATOM 1392 O O . GLN A 1 174 ? 2.060 -8.262 8.071 1.00 71.88 174 GLN A O 1
ATOM 1397 N N . LEU A 1 175 ? 1.718 -10.080 9.344 1.00 77.75 175 LEU A N 1
ATOM 1398 C CA . LEU A 1 175 ? 1.484 -10.990 8.224 1.00 77.75 175 LEU A CA 1
ATOM 1399 C C . LEU A 1 175 ? 0.227 -10.606 7.432 1.00 77.75 175 LEU A C 1
ATOM 1401 O O . LEU A 1 175 ? 0.252 -10.639 6.205 1.00 77.75 175 LEU A O 1
ATOM 1405 N N . LYS A 1 176 ? -0.847 -10.201 8.123 1.00 71.88 176 LYS A N 1
ATOM 1406 C CA . LYS A 1 176 ? -2.069 -9.690 7.492 1.00 71.88 176 LYS A CA 1
ATOM 1407 C C . LYS A 1 176 ? -1.761 -8.476 6.617 1.00 71.88 176 LYS A C 1
ATOM 1409 O O . LYS A 1 176 ? -2.087 -8.504 5.436 1.00 71.88 176 LYS A O 1
ATOM 1414 N N . HIS A 1 177 ? -1.074 -7.469 7.161 1.00 71.81 177 HIS A N 1
ATOM 1415 C CA . HIS A 1 177 ? -0.677 -6.285 6.392 1.00 71.81 177 HIS A CA 1
ATOM 1416 C C . HIS A 1 177 ? 0.160 -6.643 5.159 1.00 71.81 177 HIS A C 1
ATOM 1418 O O . HIS A 1 177 ? -0.098 -6.139 4.073 1.00 71.81 177 HIS A O 1
ATOM 1424 N N . LEU A 1 178 ? 1.111 -7.568 5.301 1.00 72.75 178 LEU A N 1
ATOM 1425 C CA . LEU A 1 178 ? 1.980 -7.977 4.201 1.00 72.75 178 LEU A CA 1
ATOM 1426 C C . LEU A 1 178 ? 1.224 -8.696 3.071 1.00 72.75 178 LEU A C 1
ATOM 1428 O O . LEU A 1 178 ? 1.511 -8.498 1.890 1.00 72.75 178 LEU A O 1
ATOM 1432 N N . VAL A 1 179 ? 0.246 -9.530 3.428 1.00 75.00 179 VAL A N 1
ATOM 1433 C CA . VAL A 1 179 ? -0.636 -10.196 2.462 1.00 75.00 179 VAL A CA 1
ATOM 1434 C C . VAL A 1 179 ? -1.576 -9.192 1.794 1.00 75.00 179 VAL A C 1
ATOM 1436 O O . VAL A 1 179 ? -1.770 -9.268 0.580 1.00 75.00 179 VAL A O 1
ATOM 1439 N N . ASP A 1 180 ? -2.130 -8.245 2.551 1.00 70.62 180 ASP A N 1
ATOM 1440 C CA . ASP A 1 180 ? -2.988 -7.188 2.011 1.00 70.62 180 ASP A CA 1
ATOM 1441 C C . ASP A 1 180 ? -2.216 -6.323 0.994 1.00 70.62 180 ASP A C 1
ATOM 1443 O O . ASP A 1 180 ? -2.687 -6.147 -0.134 1.00 70.62 180 ASP A O 1
ATOM 1447 N N . ASP A 1 181 ? -0.987 -5.902 1.319 1.00 72.38 181 ASP A N 1
ATOM 1448 C CA . ASP A 1 181 ? -0.094 -5.162 0.412 1.00 72.38 181 ASP A CA 1
ATOM 1449 C C . ASP A 1 181 ? 0.194 -5.955 -0.877 1.00 72.38 181 ASP A C 1
ATOM 1451 O O . ASP A 1 181 ? 0.141 -5.419 -1.989 1.00 72.38 181 ASP A O 1
ATOM 1455 N N . LEU A 1 182 ? 0.446 -7.263 -0.759 1.00 73.38 182 LEU A N 1
ATOM 1456 C CA . LEU A 1 182 ? 0.668 -8.146 -1.907 1.00 73.38 182 LEU A CA 1
ATOM 1457 C C . LEU A 1 182 ? -0.569 -8.237 -2.813 1.00 73.38 182 LEU A C 1
ATOM 1459 O O . LEU A 1 182 ? -0.473 -8.175 -4.046 1.00 73.38 182 LEU A O 1
ATOM 1463 N N . MET A 1 183 ? -1.744 -8.391 -2.206 1.00 71.44 183 MET A N 1
ATOM 1464 C CA . MET A 1 183 ? -3.014 -8.444 -2.926 1.00 71.44 183 MET A CA 1
ATOM 1465 C C . MET A 1 183 ? -3.308 -7.121 -3.634 1.00 71.44 183 MET A C 1
ATOM 1467 O O . MET A 1 183 ? -3.888 -7.119 -4.726 1.00 71.44 183 MET A O 1
ATOM 1471 N N . GLU A 1 184 ? -2.876 -5.999 -3.068 1.00 70.31 184 GLU A N 1
ATOM 1472 C CA . GLU A 1 184 ? -2.980 -4.692 -3.705 1.00 70.31 184 GLU A CA 1
ATOM 1473 C C . GLU A 1 184 ? -2.042 -4.533 -4.898 1.00 70.31 184 GLU A C 1
ATOM 1475 O O . GLU A 1 184 ? -2.502 -4.068 -5.941 1.00 70.31 184 GLU A O 1
ATOM 1480 N N . VAL A 1 185 ? -0.800 -5.024 -4.833 1.00 71.81 185 VAL A N 1
ATOM 1481 C CA . VAL A 1 185 ? 0.103 -5.063 -6.005 1.00 71.81 185 VAL A CA 1
ATOM 1482 C C . VAL A 1 185 ? -0.483 -5.899 -7.144 1.00 71.81 185 VAL A C 1
ATOM 1484 O O . VAL A 1 185 ? -0.397 -5.525 -8.318 1.00 71.81 185 VAL A O 1
ATOM 1487 N N . SER A 1 186 ? -1.137 -7.015 -6.823 1.00 69.00 186 SER A N 1
ATOM 1488 C CA . SER A 1 186 ? -1.833 -7.837 -7.821 1.00 69.00 186 SER A CA 1
ATOM 1489 C C . SER A 1 186 ? -3.007 -7.087 -8.469 1.00 69.00 186 SER A C 1
ATOM 1491 O O . SER A 1 186 ? -3.185 -7.092 -9.692 1.00 69.00 186 SER A O 1
ATOM 1493 N N . ARG A 1 187 ? -3.802 -6.358 -7.675 1.00 70.88 187 ARG A N 1
ATOM 1494 C CA . ARG A 1 187 ? -4.891 -5.511 -8.200 1.00 70.88 187 ARG A CA 1
ATOM 1495 C C . ARG A 1 187 ? -4.361 -4.328 -9.010 1.00 70.88 187 ARG A C 1
ATOM 1497 O O . ARG A 1 187 ? -4.995 -3.943 -9.992 1.00 70.88 187 ARG A O 1
ATOM 1504 N N . PHE A 1 188 ? -3.210 -3.788 -8.624 1.00 68.88 188 PHE A N 1
ATOM 1505 C CA . PHE A 1 188 ? -2.510 -2.720 -9.326 1.00 68.88 188 PHE A CA 1
ATOM 1506 C C . PHE A 1 188 ? -2.038 -3.164 -10.711 1.00 68.88 188 PHE A C 1
ATOM 1508 O O . PHE A 1 188 ? -2.458 -2.585 -11.711 1.00 68.88 188 PHE A O 1
ATOM 1515 N N . THR A 1 189 ? -1.233 -4.227 -10.778 1.00 63.59 189 THR A N 1
ATOM 1516 C CA . THR A 1 189 ? -0.673 -4.757 -12.036 1.00 63.59 189 THR A CA 1
ATOM 1517 C C . THR A 1 189 ? -1.755 -5.211 -13.016 1.00 63.59 189 THR A C 1
ATOM 1519 O O . THR A 1 189 ? -1.558 -5.155 -14.226 1.00 63.59 189 THR A O 1
ATOM 1522 N N . THR A 1 190 ? -2.930 -5.599 -12.514 1.00 67.75 190 THR A N 1
ATOM 1523 C CA . THR A 1 190 ? -4.090 -5.965 -13.343 1.00 67.75 190 THR A CA 1
ATOM 1524 C C . THR A 1 190 ? -5.035 -4.799 -13.664 1.00 67.75 190 THR A C 1
ATOM 1526 O O . THR A 1 190 ? -6.025 -5.006 -14.366 1.00 67.75 190 THR A O 1
ATOM 1529 N N . GLY A 1 191 ? -4.766 -3.586 -13.163 1.00 63.62 191 GLY A N 1
ATOM 1530 C CA . GLY A 1 191 ? -5.579 -2.389 -13.413 1.00 63.62 191 GLY A CA 1
ATOM 1531 C C . GLY A 1 191 ? -6.972 -2.411 -12.770 1.00 63.62 191 GLY 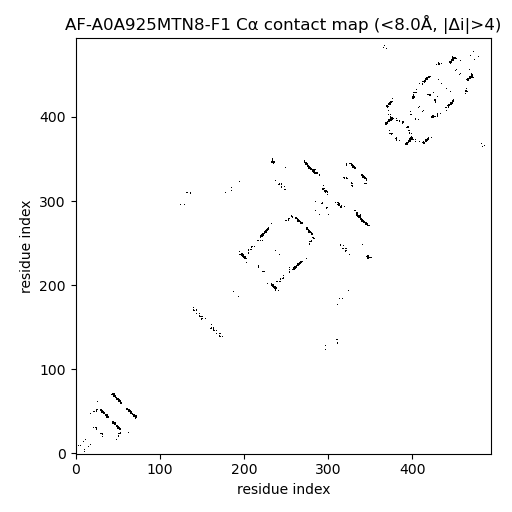A C 1
ATOM 1532 O O . GLY A 1 191 ? -7.873 -1.718 -13.232 1.00 63.62 191 GLY A O 1
ATOM 1533 N N . ARG A 1 192 ? -7.186 -3.218 -11.723 1.00 67.38 192 ARG A N 1
ATOM 1534 C CA . ARG A 1 192 ? -8.513 -3.493 -11.132 1.00 67.38 192 ARG A CA 1
ATOM 1535 C C . ARG A 1 192 ? -8.851 -2.664 -9.891 1.00 67.38 192 ARG A C 1
ATOM 1537 O O . ARG A 1 192 ? -9.829 -2.971 -9.210 1.00 67.38 192 ARG A O 1
ATOM 1544 N N . ILE A 1 193 ? -8.059 -1.649 -9.557 1.00 73.69 193 ILE A N 1
ATOM 1545 C CA . ILE A 1 193 ? -8.344 -0.785 -8.404 1.00 73.69 193 ILE A CA 1
ATOM 1546 C C . ILE A 1 193 ? -9.519 0.136 -8.762 1.00 73.69 193 ILE A C 1
ATOM 1548 O O . ILE A 1 193 ? -9.381 1.033 -9.588 1.00 73.69 193 ILE A O 1
ATOM 1552 N N . GLN A 1 194 ? -10.676 -0.097 -8.141 1.00 72.75 194 GLN A N 1
ATOM 1553 C CA . GLN A 1 194 ? -11.834 0.797 -8.202 1.00 72.75 194 GLN A CA 1
ATOM 1554 C C . GLN A 1 194 ? -11.917 1.596 -6.903 1.00 72.75 194 GLN A C 1
ATOM 1556 O O . GLN A 1 194 ? -11.924 1.008 -5.822 1.00 72.75 194 GLN A O 1
ATOM 1561 N N . LEU A 1 195 ? -11.981 2.922 -7.021 1.00 81.69 195 LEU A N 1
ATOM 1562 C CA . LEU A 1 195 ? -12.169 3.826 -5.888 1.00 81.69 195 LEU A CA 1
ATOM 1563 C C . LEU A 1 195 ? -13.657 4.023 -5.609 1.00 81.69 195 LEU A C 1
ATOM 1565 O O . LEU A 1 195 ? -14.441 4.213 -6.542 1.00 81.69 195 LEU A O 1
ATOM 1569 N N . ARG A 1 196 ? -14.032 4.035 -4.332 1.00 80.69 196 ARG A N 1
ATOM 1570 C CA . ARG A 1 196 ? -15.363 4.451 -3.882 1.00 80.69 196 ARG A CA 1
ATOM 1571 C C . ARG A 1 196 ? -15.261 5.881 -3.372 1.00 80.69 196 ARG A C 1
ATOM 1573 O O . ARG A 1 196 ? -14.933 6.101 -2.215 1.00 80.69 196 ARG A O 1
ATOM 1580 N N . LYS A 1 197 ? -15.434 6.844 -4.278 1.00 84.12 197 LYS A N 1
ATOM 1581 C CA . LYS A 1 197 ? -15.269 8.265 -3.962 1.00 84.12 197 LYS A CA 1
ATOM 1582 C C . LYS A 1 197 ? -16.553 8.835 -3.370 1.00 84.12 197 LYS A C 1
ATOM 1584 O O . LYS A 1 197 ? -17.584 8.804 -4.033 1.00 84.12 197 LYS A O 1
ATOM 1589 N N . ASP A 1 198 ? -16.440 9.426 -2.189 1.00 84.75 198 ASP A N 1
ATOM 1590 C CA . ASP A 1 198 ? -17.497 10.177 -1.514 1.00 84.75 198 ASP A CA 1
ATOM 1591 C C . ASP A 1 198 ? -17.007 11.586 -1.160 1.00 84.75 198 ASP A C 1
ATOM 1593 O O . ASP A 1 198 ? -15.827 11.912 -1.308 1.00 84.75 198 ASP A O 1
ATOM 1597 N N . GLN A 1 199 ? -17.924 12.464 -0.750 1.00 85.50 199 GLN A N 1
ATOM 1598 C CA . GLN A 1 199 ? -17.554 13.776 -0.218 1.00 85.50 199 GLN A CA 1
ATOM 1599 C C . GLN A 1 199 ? -17.086 13.630 1.230 1.00 85.50 199 GLN A C 1
ATOM 1601 O O . GLN A 1 199 ? -17.862 13.244 2.101 1.00 85.50 199 GLN A O 1
ATOM 1606 N N . ILE A 1 200 ? -15.822 13.951 1.488 1.00 86.69 200 ILE A N 1
ATOM 1607 C CA . ILE A 1 200 ? -15.195 13.768 2.799 1.00 86.69 200 ILE A CA 1
ATOM 1608 C C . ILE A 1 200 ? -14.310 14.960 3.162 1.00 86.69 200 ILE A C 1
ATOM 1610 O O . ILE A 1 200 ? -13.695 15.576 2.288 1.00 86.69 200 ILE A O 1
ATOM 1614 N N . SER A 1 201 ? -14.240 15.294 4.454 1.00 89.81 201 SER A N 1
ATOM 1615 C CA . SER A 1 201 ? -13.305 16.309 4.933 1.00 89.81 201 SER A CA 1
ATOM 1616 C C . SER A 1 201 ? -11.894 15.732 5.068 1.00 89.81 201 SER A C 1
ATOM 1618 O O . SER A 1 201 ? -11.690 14.634 5.589 1.00 89.81 201 SER A O 1
ATOM 1620 N N . LEU A 1 202 ? -10.890 16.504 4.651 1.00 92.56 202 LEU A N 1
ATOM 1621 C CA . LEU A 1 202 ? -9.487 16.129 4.832 1.00 92.56 202 LEU A CA 1
ATOM 1622 C C . LEU A 1 202 ? -9.137 15.926 6.314 1.00 92.56 202 LEU A C 1
ATOM 1624 O O . LEU A 1 202 ? -8.348 15.043 6.638 1.00 92.56 202 LEU A O 1
ATOM 1628 N N . SER A 1 203 ? -9.738 16.712 7.214 1.00 88.81 203 SER A N 1
ATOM 1629 C CA . SER A 1 203 ? -9.507 16.584 8.655 1.00 88.81 203 SER A CA 1
ATOM 1630 C C . SER A 1 203 ? -9.857 15.188 9.171 1.00 88.81 203 SER A C 1
ATOM 1632 O O . SER A 1 203 ? -9.072 14.624 9.922 1.00 88.81 203 SER A O 1
ATOM 1634 N N . HIS A 1 204 ? -10.959 14.590 8.703 1.00 85.06 204 HIS A N 1
ATOM 1635 C CA . HIS A 1 204 ? -11.374 13.253 9.128 1.00 85.06 204 HIS A CA 1
ATOM 1636 C C . HIS A 1 204 ? -10.367 12.173 8.705 1.00 85.06 204 HIS A C 1
ATOM 1638 O O . HIS A 1 204 ? -10.015 11.298 9.492 1.00 85.06 204 HIS A O 1
ATOM 1644 N N . ILE A 1 205 ? -9.854 12.270 7.474 1.00 88.88 205 ILE A N 1
ATOM 1645 C CA . ILE A 1 205 ? -8.829 11.356 6.945 1.00 88.88 205 ILE A CA 1
ATOM 1646 C C . ILE A 1 205 ? -7.538 11.479 7.769 1.00 88.88 205 ILE A C 1
ATOM 1648 O O . ILE A 1 205 ? -6.938 10.477 8.157 1.00 88.88 205 ILE A O 1
ATOM 1652 N N . VAL A 1 206 ? -7.116 12.715 8.057 1.00 91.75 206 VAL A N 1
ATOM 1653 C CA . VAL A 1 206 ? -5.910 12.998 8.846 1.00 91.75 206 VAL A CA 1
ATOM 1654 C C . VAL A 1 206 ? -6.050 12.479 10.279 1.00 91.75 206 VAL A C 1
ATOM 1656 O O . VAL A 1 206 ? -5.137 11.824 10.773 1.00 91.75 206 VAL A O 1
ATOM 1659 N N . GLU A 1 207 ? -7.184 12.722 10.936 1.00 85.25 207 GLU A N 1
ATOM 1660 C CA . GLU A 1 207 ? -7.455 12.257 12.302 1.00 85.25 207 GLU A CA 1
ATOM 1661 C C . GLU A 1 207 ? -7.339 10.733 12.417 1.00 85.25 207 GLU A C 1
ATOM 1663 O O . GLU A 1 207 ? -6.608 10.243 13.280 1.00 85.25 207 GLU A O 1
ATOM 1668 N N . ARG A 1 208 ? -7.966 9.983 11.500 1.00 77.12 208 ARG A N 1
ATOM 1669 C CA . ARG A 1 208 ? -7.915 8.509 11.485 1.00 77.12 208 ARG A CA 1
ATOM 1670 C C . ARG A 1 208 ? -6.516 7.967 11.196 1.00 77.12 208 ARG A C 1
ATOM 1672 O O . ARG A 1 208 ? -6.080 6.991 11.816 1.00 77.12 208 ARG A O 1
ATOM 1679 N N . ALA A 1 209 ? -5.776 8.615 10.297 1.00 87.44 209 ALA A N 1
ATOM 1680 C CA . ALA A 1 209 ? -4.394 8.242 10.011 1.00 87.44 209 ALA A CA 1
ATOM 1681 C C . ALA A 1 209 ? -3.471 8.479 11.222 1.00 87.44 209 ALA A C 1
ATOM 1683 O O . ALA A 1 209 ? -2.618 7.639 11.528 1.00 87.44 209 ALA A O 1
ATOM 1684 N N . ILE A 1 210 ? -3.660 9.586 11.950 1.00 87.50 210 ILE A N 1
ATOM 1685 C CA . ILE A 1 210 ? -2.918 9.884 13.185 1.00 87.50 210 ILE A CA 1
ATOM 1686 C C . ILE A 1 210 ? -3.283 8.885 14.278 1.00 87.50 210 ILE A C 1
ATOM 1688 O O . ILE A 1 210 ? -2.391 8.368 14.942 1.00 87.50 210 ILE A O 1
ATOM 1692 N N . GLU A 1 211 ? -4.568 8.587 14.469 1.00 82.25 211 GLU A N 1
ATOM 1693 C CA . GLU A 1 211 ? -5.026 7.610 15.463 1.00 82.25 211 GLU A CA 1
ATOM 1694 C C . GLU A 1 211 ? -4.372 6.240 15.240 1.00 82.25 211 GLU A C 1
ATOM 1696 O O . GLU A 1 211 ? -3.844 5.643 16.178 1.00 82.25 211 GLU A O 1
ATOM 1701 N N . THR A 1 212 ? -4.304 5.801 13.982 1.00 78.31 212 THR A N 1
ATOM 1702 C CA . THR A 1 212 ? -3.678 4.527 13.603 1.00 78.31 212 THR A CA 1
ATOM 1703 C C . THR A 1 212 ? -2.162 4.518 13.834 1.00 78.31 212 THR A C 1
ATOM 1705 O O . THR A 1 212 ? -1.597 3.498 14.228 1.00 78.31 212 THR A O 1
ATOM 1708 N N . THR A 1 213 ? -1.476 5.640 13.601 1.00 87.81 213 THR A N 1
ATOM 1709 C CA . THR A 1 213 ? -0.002 5.717 13.676 1.00 87.81 213 THR A CA 1
ATOM 1710 C C . THR A 1 213 ? 0.529 6.158 15.042 1.00 87.81 213 THR A C 1
ATOM 1712 O O . THR A 1 213 ? 1.703 5.934 15.350 1.00 87.81 213 THR A O 1
ATOM 1715 N N . ARG A 1 214 ? -0.335 6.699 15.907 1.00 87.38 214 ARG A N 1
ATOM 1716 C CA . ARG A 1 214 ? -0.012 7.177 17.256 1.00 87.38 214 ARG A CA 1
ATOM 1717 C C . ARG A 1 214 ? 0.771 6.172 18.110 1.00 87.38 214 ARG A C 1
ATOM 1719 O O . ARG A 1 214 ? 1.790 6.592 18.657 1.00 87.38 214 ARG A O 1
ATOM 1726 N N . PRO A 1 215 ? 0.402 4.876 18.208 1.00 85.44 215 PRO A N 1
ATOM 1727 C CA . PRO A 1 215 ? 1.137 3.939 19.059 1.00 85.44 215 PRO A CA 1
ATOM 1728 C C . PRO A 1 215 ? 2.612 3.807 18.666 1.00 85.44 215 PRO A C 1
ATOM 1730 O O . PRO A 1 215 ? 3.481 3.753 19.532 1.00 85.44 215 PRO A O 1
ATOM 1733 N N . LEU A 1 216 ? 2.906 3.801 17.361 1.00 85.00 216 LEU A N 1
ATOM 1734 C CA . LEU A 1 216 ? 4.274 3.721 16.847 1.00 85.00 216 LEU A CA 1
ATOM 1735 C C . LEU A 1 216 ? 5.059 5.006 17.145 1.00 85.00 216 LEU A C 1
ATOM 1737 O O . LEU A 1 216 ? 6.206 4.942 17.588 1.00 85.00 216 LEU A O 1
ATOM 1741 N N . ILE A 1 217 ? 4.429 6.161 16.927 1.00 90.31 217 ILE A N 1
ATOM 1742 C CA . ILE A 1 217 ? 5.018 7.486 17.165 1.00 90.31 217 ILE A CA 1
ATOM 1743 C C . ILE A 1 217 ? 5.355 7.665 18.652 1.00 90.31 217 ILE A C 1
ATOM 1745 O O . ILE A 1 217 ? 6.468 8.069 18.990 1.00 90.31 217 ILE A O 1
ATOM 1749 N N . GLU A 1 218 ? 4.431 7.302 19.544 1.00 88.50 218 GLU A N 1
ATOM 1750 C CA . GLU A 1 218 ? 4.614 7.380 20.997 1.00 88.50 218 GLU A CA 1
ATOM 1751 C C . GLU A 1 218 ? 5.648 6.366 21.501 1.00 88.50 218 GLU A C 1
ATOM 1753 O O . GLU A 1 218 ? 6.511 6.721 22.307 1.00 88.50 218 GLU A O 1
ATOM 1758 N N . GLN A 1 219 ? 5.630 5.130 20.986 1.00 86.38 219 GLN A N 1
ATOM 1759 C CA . GLN A 1 219 ? 6.618 4.102 21.331 1.00 86.38 219 GLN A CA 1
ATOM 1760 C C . GLN A 1 219 ? 8.048 4.569 21.032 1.00 86.38 219 GLN A C 1
ATOM 1762 O O . GLN A 1 219 ? 8.950 4.337 21.838 1.00 86.38 219 GLN A O 1
ATOM 1767 N N . ARG A 1 220 ? 8.253 5.238 19.893 1.00 88.69 220 ARG A N 1
ATOM 1768 C CA . ARG A 1 220 ? 9.553 5.791 19.482 1.00 88.69 220 ARG A CA 1
ATOM 1769 C C . ARG A 1 220 ? 9.818 7.201 20.022 1.00 88.69 220 ARG A C 1
ATOM 1771 O O . ARG A 1 220 ? 10.869 7.779 19.751 1.00 88.69 220 ARG A O 1
ATOM 1778 N N . ARG A 1 221 ? 8.897 7.736 20.834 1.00 93.50 221 ARG A N 1
ATOM 1779 C CA . ARG A 1 221 ? 8.978 9.048 21.500 1.00 93.50 221 ARG A CA 1
ATOM 1780 C C . ARG A 1 221 ? 9.138 10.224 20.536 1.00 93.50 221 ARG A C 1
ATOM 1782 O O . ARG A 1 221 ? 9.759 11.221 20.895 1.00 93.50 221 ARG A O 1
ATOM 1789 N N . HIS A 1 222 ? 8.606 10.119 19.325 1.00 95.44 222 HIS A N 1
ATOM 1790 C CA . HIS A 1 222 ? 8.679 11.216 18.368 1.00 95.44 222 HIS A CA 1
ATOM 1791 C C . HIS A 1 222 ? 7.740 12.357 18.767 1.00 95.44 222 HIS A C 1
ATOM 1793 O O . HIS A 1 222 ? 6.624 12.129 19.240 1.00 95.44 222 HIS A O 1
ATOM 1799 N N . ALA A 1 223 ? 8.169 13.595 18.530 1.00 94.38 223 ALA A N 1
ATOM 1800 C CA . ALA A 1 223 ? 7.287 14.750 18.628 1.00 94.38 223 ALA A CA 1
ATOM 1801 C C . ALA A 1 223 ? 6.541 14.921 17.300 1.00 94.38 223 ALA A C 1
ATOM 1803 O O . ALA A 1 223 ? 7.170 15.136 16.267 1.00 94.38 223 ALA A O 1
ATOM 1804 N N . MET A 1 224 ? 5.209 14.837 17.327 1.00 95.06 224 MET A N 1
ATOM 1805 C CA . MET A 1 224 ? 4.370 15.040 16.147 1.00 95.06 224 MET A CA 1
ATOM 1806 C C . MET A 1 224 ? 3.646 16.383 16.225 1.00 95.06 224 MET A C 1
ATOM 1808 O O . MET A 1 224 ? 2.924 16.648 17.187 1.00 95.06 224 MET A O 1
ATOM 1812 N N . GLN A 1 225 ? 3.801 17.210 15.194 1.00 96.25 225 GLN A N 1
ATOM 1813 C CA . GLN A 1 225 ? 3.064 18.460 15.035 1.00 96.25 225 GLN A CA 1
ATOM 1814 C C . GLN A 1 225 ? 2.120 18.364 13.837 1.00 96.25 225 GLN A C 1
ATOM 1816 O O . GLN A 1 225 ? 2.531 18.000 12.737 1.00 96.25 225 GLN A O 1
ATOM 1821 N N . VAL A 1 226 ? 0.853 18.720 14.048 1.00 95.06 226 VAL A N 1
ATOM 1822 C CA . VAL A 1 226 ? -0.178 18.698 13.005 1.00 95.06 226 VAL A CA 1
ATOM 1823 C C . VAL A 1 226 ? -0.717 20.107 12.810 1.00 95.06 226 VAL A C 1
ATOM 1825 O O . VAL A 1 226 ? -1.186 20.729 13.763 1.00 95.06 226 VAL A O 1
ATOM 1828 N N . THR A 1 227 ? -0.657 20.600 11.575 1.00 94.94 227 THR A N 1
ATOM 1829 C CA . THR A 1 227 ? -1.134 21.937 11.205 1.00 94.94 227 THR A CA 1
ATOM 1830 C C . THR A 1 227 ? -2.130 21.810 10.061 1.00 94.94 227 THR A C 1
ATOM 1832 O O . THR A 1 227 ? -1.749 21.539 8.924 1.00 94.94 227 THR A O 1
ATOM 1835 N N . LEU A 1 228 ? -3.412 22.013 10.360 1.00 90.81 228 LEU A N 1
ATOM 1836 C CA . LEU A 1 228 ? -4.486 22.012 9.368 1.00 90.81 228 LEU A CA 1
ATOM 1837 C C . LEU A 1 228 ? -5.062 23.429 9.198 1.00 90.81 228 LEU A C 1
ATOM 1839 O O . LEU A 1 228 ? -5.062 24.202 10.162 1.00 90.81 228 LEU A O 1
ATOM 1843 N N . PRO A 1 229 ? -5.578 23.788 8.009 1.00 86.56 229 PRO A N 1
ATOM 1844 C CA . PRO A 1 229 ? -6.249 25.063 7.796 1.00 86.56 229 PRO A CA 1
ATOM 1845 C C . PRO A 1 229 ? -7.505 25.171 8.663 1.00 86.56 229 PRO A C 1
ATOM 1847 O O . PRO A 1 229 ? -8.190 24.183 8.915 1.00 86.56 229 PRO A O 1
ATOM 1850 N N . SER A 1 230 ? -7.852 26.391 9.075 1.00 79.75 230 SER A N 1
ATOM 1851 C CA . SER A 1 230 ? -9.057 26.642 9.878 1.00 79.75 230 SER A CA 1
ATOM 1852 C C . SER A 1 230 ? -10.363 26.424 9.108 1.00 79.75 230 SER A C 1
ATOM 1854 O O . SER A 1 230 ? -11.404 26.196 9.719 1.00 79.75 230 SER A O 1
ATOM 1856 N N . LYS A 1 231 ? -10.323 26.504 7.772 1.00 83.31 231 LYS A N 1
ATOM 1857 C CA . LYS A 1 231 ? -11.464 26.195 6.905 1.00 83.31 231 LYS A CA 1
ATOM 1858 C C . LYS A 1 231 ? -11.450 24.708 6.535 1.00 83.31 231 LYS A C 1
ATOM 1860 O O . LYS A 1 231 ? -10.394 24.220 6.125 1.00 83.31 231 LYS A O 1
ATOM 1865 N N . PRO A 1 232 ? -12.593 24.003 6.618 1.00 85.38 232 PRO A N 1
ATOM 1866 C CA . PRO A 1 232 ? -12.664 22.601 6.232 1.00 85.38 232 PRO A CA 1
ATOM 1867 C C . PRO A 1 232 ? -12.374 22.445 4.736 1.00 85.38 232 PRO A C 1
ATOM 1869 O O . PRO A 1 232 ? -12.949 23.137 3.896 1.00 85.38 232 PRO A O 1
ATOM 1872 N N . ILE A 1 233 ? -11.471 21.520 4.416 1.00 89.50 233 ILE A N 1
ATOM 1873 C CA . ILE A 1 233 ? -11.151 21.131 3.042 1.00 89.50 233 ILE A CA 1
ATOM 1874 C C . ILE A 1 233 ? -11.977 19.900 2.696 1.00 89.50 233 ILE A C 1
ATOM 1876 O O . ILE A 1 233 ? -11.843 18.867 3.352 1.00 89.50 233 ILE A O 1
ATOM 1880 N N . TRP A 1 234 ? -12.805 20.017 1.662 1.00 90.38 234 TRP A N 1
ATOM 1881 C CA . TRP A 1 234 ? -13.648 18.939 1.158 1.00 90.38 234 TRP A CA 1
ATOM 1882 C C . TRP A 1 234 ? -13.024 18.305 -0.081 1.00 90.38 234 TRP A C 1
ATOM 1884 O O . TRP A 1 234 ? -12.574 19.005 -0.989 1.00 90.38 234 TRP A O 1
ATOM 1894 N N . LEU A 1 235 ? -13.019 16.977 -0.122 1.00 92.31 235 LEU A N 1
ATOM 1895 C CA . LEU A 1 235 ? -12.483 16.169 -1.212 1.00 92.31 235 LEU A CA 1
ATOM 1896 C C . LEU A 1 235 ? -13.580 15.257 -1.759 1.00 92.31 235 LEU A C 1
ATOM 1898 O O . LEU A 1 235 ? -14.443 14.810 -1.006 1.00 92.31 235 LEU A O 1
ATOM 1902 N N . HIS A 1 236 ? -13.523 14.944 -3.053 1.00 90.19 236 HIS A N 1
ATOM 1903 C CA . HIS A 1 236 ? -14.275 13.828 -3.626 1.00 90.19 236 HIS A CA 1
ATOM 1904 C C . HIS A 1 236 ? -13.346 12.618 -3.747 1.00 90.19 236 HIS A C 1
ATOM 1906 O O . HIS A 1 236 ? -12.633 12.460 -4.743 1.00 90.19 236 HIS A O 1
ATOM 1912 N N . ALA A 1 237 ? -13.292 11.802 -2.697 1.00 91.25 237 ALA A N 1
ATOM 1913 C CA . ALA A 1 237 ? -12.250 10.801 -2.530 1.00 91.25 237 ALA A CA 1
ATOM 1914 C C . ALA A 1 237 ? -12.715 9.552 -1.781 1.00 91.25 237 ALA A C 1
ATOM 1916 O O . ALA A 1 237 ? -13.726 9.557 -1.087 1.00 91.25 237 ALA A O 1
ATOM 1917 N N . ASP A 1 238 ? -11.961 8.468 -1.946 1.00 88.50 238 ASP A N 1
ATOM 1918 C CA . ASP A 1 238 ? -12.121 7.242 -1.175 1.00 88.50 238 ASP A CA 1
ATOM 1919 C C . ASP A 1 238 ? -11.361 7.387 0.148 1.00 88.50 238 ASP A C 1
ATOM 1921 O O . ASP A 1 238 ? -10.125 7.401 0.181 1.00 88.50 238 ASP A O 1
ATOM 1925 N N . ALA A 1 239 ? -12.124 7.534 1.233 1.00 84.44 239 ALA A N 1
ATOM 1926 C CA . ALA A 1 239 ? -11.624 7.789 2.581 1.00 84.44 239 ALA A CA 1
ATOM 1927 C C . ALA A 1 239 ? -10.566 6.769 3.011 1.00 84.44 239 ALA A C 1
ATOM 1929 O O . ALA A 1 239 ? -9.448 7.138 3.364 1.00 84.44 239 ALA A O 1
ATOM 1930 N N . ALA A 1 240 ? -10.894 5.481 2.889 1.00 79.00 240 ALA A N 1
ATOM 1931 C CA . ALA A 1 240 ? -10.033 4.393 3.332 1.00 79.00 240 ALA A CA 1
ATOM 1932 C C . ALA A 1 240 ? -8.714 4.362 2.547 1.00 79.00 240 ALA A C 1
ATOM 1934 O O . ALA A 1 240 ? -7.655 4.076 3.104 1.00 79.00 240 ALA A O 1
ATOM 1935 N N . ARG A 1 241 ? -8.758 4.693 1.250 1.00 89.06 241 ARG A N 1
ATOM 1936 C CA . ARG A 1 241 ? -7.565 4.737 0.393 1.00 89.06 241 ARG A CA 1
ATOM 1937 C C . ARG A 1 241 ? -6.674 5.935 0.684 1.00 89.06 241 ARG A C 1
ATOM 1939 O O . ARG A 1 241 ? -5.456 5.794 0.646 1.00 89.06 241 ARG A O 1
ATOM 1946 N N . LEU A 1 242 ? -7.245 7.095 0.994 1.00 92.44 242 LEU A N 1
ATOM 1947 C CA . LEU A 1 242 ? -6.449 8.251 1.408 1.00 92.44 242 LEU A CA 1
ATOM 1948 C C . LEU A 1 242 ? -5.906 8.109 2.836 1.00 92.44 242 LEU A C 1
ATOM 1950 O O . LEU A 1 242 ? -4.771 8.508 3.087 1.00 92.44 242 LEU A O 1
ATOM 1954 N N . GLU A 1 243 ? -6.654 7.481 3.747 1.00 89.88 243 GLU A N 1
ATOM 1955 C CA . GLU A 1 243 ? -6.146 7.090 5.070 1.00 89.88 243 GLU A CA 1
ATOM 1956 C C . GLU A 1 243 ? -4.912 6.196 4.914 1.00 89.88 243 GLU A C 1
ATOM 1958 O O . GLU A 1 243 ? -3.873 6.463 5.514 1.00 89.88 243 GLU A O 1
ATOM 1963 N N . GLN A 1 244 ? -4.985 5.193 4.035 1.00 87.50 244 GLN A N 1
ATOM 1964 C CA . GLN A 1 244 ? -3.868 4.302 3.721 1.00 87.50 244 GLN A CA 1
ATOM 1965 C C . GLN A 1 244 ? -2.640 5.057 3.186 1.00 87.50 244 GLN A C 1
ATOM 1967 O O . GLN A 1 244 ? -1.515 4.764 3.595 1.00 87.50 244 GLN A O 1
ATOM 1972 N N . VAL A 1 245 ? -2.840 6.054 2.314 1.00 93.94 245 VAL A N 1
ATOM 1973 C CA . VAL A 1 245 ? -1.754 6.920 1.826 1.00 93.94 245 VAL A CA 1
ATOM 1974 C C . VAL A 1 245 ? -1.041 7.606 2.992 1.00 93.94 245 VAL A C 1
ATOM 1976 O O . VAL A 1 245 ? 0.183 7.521 3.101 1.00 93.94 245 VAL A O 1
ATOM 1979 N N . LEU A 1 246 ? -1.793 8.251 3.886 1.00 95.38 246 LEU A N 1
ATOM 1980 C CA . LEU A 1 246 ? -1.209 8.972 5.017 1.00 95.38 246 LEU A CA 1
ATOM 1981 C C . LEU A 1 246 ? -0.567 8.030 6.036 1.00 95.38 246 LEU A C 1
ATOM 1983 O O . LEU A 1 246 ? 0.520 8.330 6.523 1.00 95.38 246 LEU A O 1
ATOM 1987 N N . ILE A 1 247 ? -1.182 6.880 6.323 1.00 90.81 247 ILE A N 1
ATOM 1988 C CA . ILE A 1 247 ? -0.617 5.859 7.215 1.00 90.81 247 ILE A CA 1
ATOM 1989 C C . ILE A 1 247 ? 0.729 5.370 6.679 1.00 90.81 247 ILE A C 1
ATOM 1991 O O . ILE A 1 247 ? 1.679 5.266 7.455 1.00 90.81 247 ILE A O 1
ATOM 1995 N N . ASN A 1 248 ? 0.851 5.124 5.371 1.00 89.88 248 ASN A N 1
ATOM 1996 C CA . ASN A 1 248 ? 2.113 4.705 4.760 1.00 89.88 248 ASN A CA 1
ATOM 1997 C C . ASN A 1 248 ? 3.204 5.769 4.913 1.00 89.88 248 ASN A C 1
ATOM 1999 O O . ASN A 1 248 ? 4.317 5.450 5.332 1.00 89.88 248 ASN A O 1
ATOM 2003 N N . LEU A 1 249 ? 2.885 7.034 4.627 1.00 94.81 249 LEU A N 1
ATOM 2004 C CA . LEU A 1 249 ? 3.842 8.133 4.764 1.00 94.81 249 LEU A CA 1
ATOM 2005 C C . LEU A 1 249 ? 4.256 8.358 6.225 1.00 94.81 249 LEU A C 1
ATOM 2007 O O . LEU A 1 249 ? 5.447 8.431 6.515 1.00 94.81 249 LEU A O 1
ATOM 2011 N N . LEU A 1 250 ? 3.301 8.396 7.155 1.00 94.25 250 LEU A N 1
ATOM 2012 C CA . LEU A 1 250 ? 3.557 8.581 8.588 1.00 94.25 250 LEU A CA 1
ATOM 2013 C C . LEU A 1 250 ? 4.324 7.407 9.203 1.00 94.25 250 LEU A C 1
ATOM 2015 O O . LEU A 1 250 ? 5.219 7.605 10.022 1.00 94.25 250 LEU A O 1
ATOM 2019 N N . THR A 1 251 ? 4.012 6.178 8.791 1.00 89.94 251 THR A N 1
ATOM 2020 C CA . THR A 1 251 ? 4.735 4.987 9.249 1.00 89.94 251 THR A CA 1
ATOM 2021 C C . THR A 1 251 ? 6.167 4.986 8.729 1.00 89.94 251 THR A C 1
ATOM 2023 O O . THR A 1 251 ? 7.077 4.653 9.485 1.00 89.94 251 THR A O 1
ATOM 2026 N N . ASN A 1 252 ? 6.394 5.382 7.472 1.00 90.50 252 ASN A N 1
ATOM 2027 C CA . ASN A 1 252 ? 7.744 5.547 6.934 1.00 90.50 252 ASN A CA 1
ATOM 2028 C C . ASN A 1 252 ? 8.506 6.625 7.709 1.00 90.50 252 ASN A C 1
ATOM 2030 O O . ASN A 1 252 ? 9.609 6.367 8.183 1.00 90.50 252 ASN A O 1
ATOM 2034 N N . ALA A 1 253 ? 7.882 7.779 7.930 1.00 92.69 253 ALA A N 1
ATOM 2035 C CA . ALA A 1 253 ? 8.461 8.866 8.703 1.00 92.69 253 ALA A CA 1
ATOM 2036 C C . ALA A 1 253 ? 8.876 8.401 10.115 1.00 92.69 253 ALA A C 1
ATOM 2038 O O . ALA A 1 253 ? 10.014 8.609 10.525 1.00 92.69 253 ALA A O 1
ATOM 2039 N N . ALA A 1 254 ? 8.014 7.671 10.832 1.00 90.88 254 ALA A N 1
ATOM 2040 C CA . ALA A 1 254 ? 8.330 7.132 12.158 1.00 90.88 254 ALA A CA 1
ATOM 2041 C C . ALA A 1 254 ? 9.389 6.009 12.140 1.00 90.88 254 ALA A C 1
ATOM 2043 O O . ALA A 1 254 ? 10.181 5.882 13.070 1.00 90.88 254 ALA A O 1
ATOM 2044 N N . LYS A 1 255 ? 9.422 5.168 11.098 1.00 86.81 255 LYS A N 1
ATOM 2045 C CA . LYS A 1 255 ? 10.408 4.080 10.971 1.00 86.81 255 LYS A CA 1
ATOM 2046 C C . LYS A 1 255 ? 11.819 4.592 10.692 1.00 86.81 255 LYS A C 1
ATOM 2048 O O . LYS A 1 255 ? 12.769 4.044 11.243 1.00 86.81 255 LYS A O 1
ATOM 2053 N N . TYR A 1 256 ? 11.944 5.599 9.831 1.00 87.81 256 TYR A N 1
ATOM 2054 C CA . TYR A 1 256 ? 13.231 6.113 9.349 1.00 87.81 256 TYR A CA 1
ATOM 2055 C C . TYR A 1 256 ? 13.729 7.343 10.119 1.00 87.81 256 TYR A C 1
ATOM 2057 O O . TYR A 1 256 ? 14.802 7.867 9.817 1.00 87.81 256 TYR A O 1
ATOM 2065 N N . THR A 1 257 ? 12.975 7.771 11.133 1.00 91.25 257 THR A N 1
ATOM 2066 C CA . THR A 1 257 ? 13.403 8.771 12.109 1.00 91.25 257 THR A CA 1
ATOM 2067 C C . THR A 1 257 ? 13.956 8.097 13.360 1.00 91.25 257 THR A C 1
ATOM 2069 O O . THR A 1 257 ? 13.383 7.136 13.888 1.00 91.25 257 THR A O 1
ATOM 2072 N N . ASP A 1 258 ? 15.073 8.620 13.858 1.00 90.00 258 ASP A N 1
ATOM 2073 C CA . ASP A 1 258 ? 15.667 8.177 15.118 1.00 90.00 258 ASP A CA 1
ATOM 2074 C C . ASP A 1 258 ? 14.742 8.475 16.307 1.00 90.00 258 ASP A C 1
ATOM 2076 O O . ASP A 1 258 ? 13.969 9.438 16.296 1.00 90.00 258 ASP A O 1
ATOM 2080 N N . GLU A 1 259 ? 14.805 7.644 17.351 1.00 90.69 259 GLU A N 1
ATOM 2081 C CA . GLU A 1 259 ? 13.978 7.821 18.553 1.00 90.69 259 GLU A CA 1
ATOM 2082 C C . GLU A 1 259 ? 14.109 9.243 19.124 1.00 90.69 259 GLU A C 1
ATOM 2084 O O . GLU A 1 259 ? 15.208 9.778 19.261 1.00 90.69 259 GLU A O 1
ATOM 2089 N N . GLY A 1 260 ? 12.981 9.868 19.469 1.00 89.62 260 GLY A N 1
ATOM 2090 C CA . GLY A 1 260 ? 12.962 11.264 19.923 1.00 89.62 260 GLY A CA 1
ATOM 2091 C C . GLY A 1 260 ? 12.979 12.324 18.812 1.00 89.62 260 GLY A C 1
ATOM 2092 O O . GLY A 1 260 ? 12.922 13.512 19.127 1.00 89.62 260 GLY A O 1
ATOM 2093 N N . GLY A 1 261 ? 13.043 11.932 17.533 1.00 93.38 261 GLY A N 1
ATOM 2094 C CA . GLY A 1 261 ? 12.986 12.864 16.401 1.00 93.38 261 GLY A CA 1
ATOM 2095 C C . GLY A 1 261 ? 11.626 13.548 16.202 1.00 93.38 261 GLY A C 1
ATOM 2096 O O . GLY A 1 261 ? 10.674 13.317 16.953 1.00 93.38 261 GLY A O 1
ATOM 2097 N N . GLN A 1 262 ? 11.536 14.411 15.187 1.00 96.25 262 GLN A N 1
ATOM 2098 C CA . GLN A 1 262 ? 10.363 15.258 14.947 1.00 96.25 262 GLN A CA 1
ATOM 2099 C C . GLN A 1 262 ? 9.665 14.914 13.633 1.00 96.25 262 GLN A C 1
ATOM 2101 O O . GLN A 1 262 ? 10.315 14.687 12.614 1.00 96.25 262 GLN A O 1
ATOM 2106 N N . LEU A 1 263 ? 8.333 14.901 13.680 1.00 97.44 263 LEU A N 1
ATOM 2107 C CA . LEU A 1 263 ? 7.443 14.626 12.559 1.00 97.44 263 LEU A CA 1
ATOM 2108 C C . LEU A 1 263 ? 6.445 15.777 12.404 1.00 97.44 263 LEU A C 1
ATOM 2110 O O . LEU A 1 263 ? 5.847 16.229 13.384 1.00 97.44 263 LEU A O 1
ATOM 2114 N N . TRP A 1 264 ? 6.202 16.207 11.171 1.00 98.06 264 TRP A N 1
ATOM 2115 C CA . TRP A 1 264 ? 5.196 17.216 10.850 1.00 98.06 264 TRP A CA 1
ATOM 2116 C C . TRP A 1 264 ? 4.206 16.682 9.827 1.00 98.06 264 TRP A C 1
ATOM 2118 O O . TRP A 1 264 ? 4.601 16.090 8.825 1.00 98.06 264 TRP A O 1
ATOM 2128 N N . LEU A 1 265 ? 2.922 16.946 10.063 1.00 97.50 265 LEU A N 1
ATOM 2129 C CA . LEU A 1 265 ? 1.865 16.792 9.074 1.00 97.50 265 LEU A CA 1
ATOM 2130 C C . LEU A 1 265 ? 1.197 18.150 8.875 1.00 97.50 265 LEU A C 1
ATOM 2132 O O . LEU A 1 265 ? 0.543 18.665 9.783 1.00 97.50 265 LEU A O 1
ATOM 2136 N N . THR A 1 266 ? 1.370 18.743 7.699 1.00 97.44 266 THR A N 1
ATOM 2137 C CA . THR A 1 266 ? 0.745 20.024 7.359 1.00 97.44 266 THR A CA 1
ATOM 2138 C C . THR A 1 266 ? -0.181 19.867 6.166 1.00 97.44 266 THR A C 1
ATOM 2140 O O . THR A 1 266 ? 0.059 19.046 5.286 1.00 97.44 266 THR A O 1
ATOM 2143 N N . ALA A 1 267 ? -1.269 20.629 6.138 1.00 95.75 267 ALA A N 1
ATOM 2144 C CA . ALA A 1 267 ? -2.122 20.738 4.965 1.00 95.75 267 ALA A CA 1
ATOM 2145 C C . ALA A 1 267 ? -2.297 22.210 4.600 1.00 95.75 267 ALA A C 1
ATOM 2147 O O . ALA A 1 267 ? -2.629 23.029 5.455 1.00 95.75 267 ALA A O 1
ATOM 2148 N N . GLU A 1 268 ? -2.086 22.545 3.333 1.00 94.38 268 GLU A N 1
ATOM 2149 C CA . GLU A 1 268 ? -2.176 23.911 2.822 1.00 94.38 268 GLU A CA 1
ATOM 2150 C C . GLU A 1 268 ? -2.954 23.947 1.509 1.00 94.38 268 GLU A C 1
ATOM 2152 O O . GLU A 1 268 ? -2.952 23.001 0.724 1.00 94.38 268 GLU A O 1
ATOM 2157 N N . THR A 1 269 ? -3.667 25.045 1.283 1.00 91.62 269 THR A N 1
ATOM 2158 C CA . THR A 1 269 ? -4.481 25.242 0.082 1.00 91.62 269 THR A CA 1
ATOM 2159 C C . THR A 1 269 ? -3.620 25.858 -1.020 1.00 91.62 269 THR A C 1
ATOM 2161 O O . THR A 1 269 ? -3.137 26.977 -0.867 1.00 91.62 269 THR A O 1
ATOM 2164 N N . GLU A 1 270 ? -3.452 25.156 -2.137 1.00 90.62 270 GLU A N 1
ATOM 2165 C CA . GLU A 1 270 ? -2.683 25.581 -3.312 1.00 90.62 270 GLU A CA 1
ATOM 2166 C C . GLU A 1 270 ? -3.644 25.726 -4.513 1.00 90.62 270 GLU A C 1
ATOM 2168 O O . GLU A 1 270 ? -3.745 24.859 -5.381 1.00 90.62 270 GLU A O 1
ATOM 2173 N N . GLY A 1 271 ? -4.405 26.827 -4.554 1.00 87.25 271 GLY A N 1
ATOM 2174 C CA . GLY A 1 271 ? -5.401 27.074 -5.606 1.00 87.25 271 GLY A CA 1
ATOM 2175 C C . GLY A 1 271 ? -6.627 26.161 -5.481 1.00 87.25 271 GLY A C 1
ATOM 2176 O O . GLY A 1 271 ? -7.346 26.236 -4.489 1.00 87.25 271 GLY A O 1
ATOM 2177 N N . GLU A 1 272 ? -6.873 25.323 -6.492 1.00 90.00 272 GLU A N 1
ATOM 2178 C CA . GLU A 1 272 ? -7.940 24.300 -6.490 1.00 90.00 272 GLU A CA 1
ATOM 2179 C C . GLU A 1 272 ? -7.479 22.952 -5.905 1.00 90.00 272 GLU A C 1
ATOM 2181 O O . GLU A 1 272 ? -8.230 21.977 -5.896 1.00 90.00 272 GLU A O 1
ATOM 2186 N N . MET A 1 273 ? -6.240 22.885 -5.41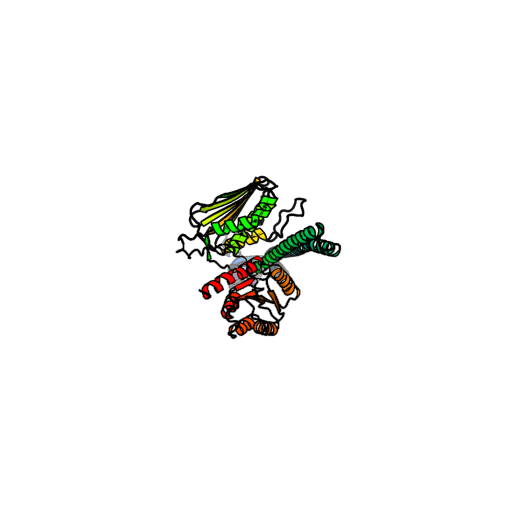8 1.00 93.38 273 MET A N 1
ATOM 2187 C CA . MET A 1 273 ? -5.640 21.686 -4.846 1.00 93.38 273 MET A CA 1
ATOM 2188 C C . MET A 1 273 ? -5.339 21.900 -3.361 1.00 93.38 273 MET A C 1
ATOM 2190 O O . MET A 1 273 ? -5.089 23.019 -2.913 1.00 93.38 273 MET A O 1
ATOM 2194 N N . VAL A 1 274 ? -5.295 20.812 -2.598 1.00 95.25 274 VAL A N 1
ATOM 2195 C CA . VAL A 1 274 ? -4.708 20.789 -1.256 1.00 95.25 274 VAL A CA 1
ATOM 2196 C C . VAL A 1 274 ? -3.377 20.059 -1.304 1.00 95.25 274 VAL A C 1
ATOM 2198 O O . VAL A 1 274 ? -3.303 18.962 -1.854 1.00 95.25 274 VAL A O 1
ATOM 2201 N N . ALA A 1 275 ? -2.340 20.653 -0.722 1.00 97.12 275 ALA A N 1
ATOM 2202 C CA . ALA A 1 275 ? -1.044 20.029 -0.516 1.00 97.12 275 ALA A CA 1
ATOM 2203 C C . ALA A 1 275 ? -0.938 19.539 0.931 1.00 97.12 275 ALA A C 1
ATOM 2205 O O . ALA A 1 275 ? -0.921 20.335 1.867 1.00 97.12 275 ALA A O 1
ATOM 2206 N N . VAL A 1 276 ? -0.869 18.222 1.107 1.00 97.69 276 VAL A N 1
ATOM 2207 C CA . VAL A 1 276 ? -0.624 17.556 2.388 1.00 97.69 276 VAL A CA 1
ATOM 2208 C C . VAL A 1 276 ? 0.846 17.163 2.448 1.00 97.69 276 VAL A C 1
ATOM 2210 O O . VAL A 1 276 ? 1.307 16.370 1.627 1.00 97.69 276 VAL A O 1
ATOM 2213 N N . ARG A 1 277 ? 1.593 17.723 3.398 1.00 98.25 277 ARG A N 1
ATOM 2214 C CA . ARG A 1 277 ? 3.031 17.502 3.567 1.00 98.25 277 ARG A CA 1
ATOM 2215 C C . ARG A 1 277 ? 3.280 16.652 4.800 1.00 98.25 277 ARG A C 1
ATOM 2217 O O . ARG A 1 277 ? 2.807 16.984 5.885 1.00 98.25 277 ARG A O 1
ATOM 2224 N N . VAL A 1 278 ? 4.038 15.577 4.631 1.00 97.81 278 VAL A N 1
ATOM 2225 C CA . VAL A 1 278 ? 4.568 14.761 5.725 1.00 97.81 278 VAL A CA 1
ATOM 2226 C C . VAL A 1 278 ? 6.075 14.947 5.737 1.00 97.81 278 VAL A C 1
ATOM 2228 O O . VAL A 1 278 ? 6.743 14.555 4.782 1.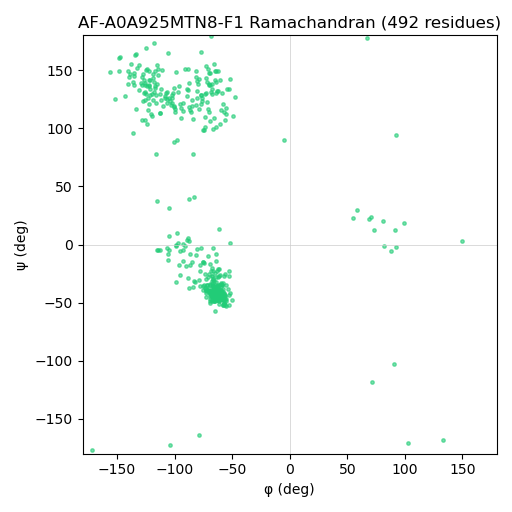00 97.81 278 VAL A O 1
ATOM 2231 N N . LYS A 1 279 ? 6.595 15.567 6.794 1.00 97.69 279 LYS A N 1
ATOM 2232 C CA . LYS A 1 279 ? 8.018 15.871 6.952 1.00 97.69 279 LYS A CA 1
ATOM 2233 C C . LYS A 1 279 ? 8.589 15.176 8.179 1.00 97.69 279 LYS A C 1
ATOM 2235 O O . LYS A 1 279 ? 7.927 15.110 9.214 1.00 97.69 279 LYS A O 1
ATOM 2240 N N . ASP A 1 280 ? 9.828 14.724 8.075 1.00 96.62 280 ASP A N 1
ATOM 2241 C CA . ASP A 1 280 ? 10.578 14.086 9.150 1.00 96.62 280 ASP A CA 1
ATOM 2242 C C . ASP A 1 280 ? 12.002 14.642 9.285 1.00 96.62 280 ASP A C 1
ATOM 2244 O O . ASP A 1 280 ? 12.506 15.316 8.387 1.00 96.62 280 ASP A O 1
ATOM 2248 N N . THR A 1 281 ? 12.639 14.369 10.426 1.00 95.50 281 THR A N 1
ATOM 2249 C CA . THR A 1 281 ? 14.068 14.636 10.683 1.00 95.50 281 THR A CA 1
ATOM 2250 C C . THR A 1 281 ? 14.903 13.356 10.633 1.00 95.50 281 THR A C 1
ATOM 2252 O O . THR A 1 281 ? 15.828 13.191 11.430 1.00 95.50 281 THR A O 1
ATOM 2255 N N . GLY A 1 282 ? 14.503 12.385 9.815 1.00 90.94 282 GLY A N 1
ATOM 2256 C CA . GLY A 1 282 ? 15.134 11.077 9.759 1.00 90.94 282 GLY A CA 1
ATOM 2257 C C . GLY A 1 282 ? 16.435 11.050 8.968 1.00 90.94 282 GLY A C 1
ATOM 2258 O O . GLY A 1 282 ? 17.042 12.070 8.648 1.00 90.94 282 GLY A O 1
ATOM 2259 N N . VAL A 1 283 ? 16.862 9.839 8.613 1.00 89.12 283 VAL A N 1
ATOM 2260 C CA . VAL A 1 283 ? 18.133 9.594 7.906 1.00 89.12 283 VAL A CA 1
ATOM 2261 C C . VAL A 1 283 ? 18.201 10.208 6.503 1.00 89.12 283 VAL A C 1
ATOM 2263 O O . VAL A 1 283 ? 19.286 10.311 5.933 1.00 89.12 283 VAL A O 1
ATOM 2266 N N . GLY A 1 284 ? 17.065 10.623 5.943 1.00 89.12 284 GLY A N 1
ATOM 2267 C CA . GLY A 1 284 ? 16.961 11.120 4.575 1.00 89.12 284 GLY A CA 1
ATOM 2268 C C . GLY A 1 284 ? 17.217 10.046 3.511 1.00 89.12 284 GLY A C 1
ATOM 2269 O O . GLY A 1 284 ? 17.515 8.886 3.798 1.00 89.12 284 GLY A O 1
ATOM 2270 N N . ILE A 1 285 ? 17.080 10.440 2.251 1.00 89.31 285 ILE A N 1
ATOM 2271 C CA . ILE A 1 285 ? 17.149 9.571 1.077 1.00 89.31 285 ILE A CA 1
ATOM 2272 C C . ILE A 1 285 ? 18.339 10.009 0.223 1.00 89.31 285 ILE A C 1
ATOM 2274 O O . ILE A 1 285 ? 18.547 11.197 -0.027 1.00 89.31 285 ILE A O 1
ATOM 2278 N N . ALA A 1 286 ? 19.133 9.041 -0.236 1.00 88.69 286 ALA A N 1
ATOM 2279 C CA . ALA A 1 286 ? 20.254 9.313 -1.127 1.00 88.69 286 ALA A CA 1
ATOM 2280 C C . ALA A 1 286 ? 19.760 9.886 -2.477 1.00 88.69 286 ALA A C 1
ATOM 2282 O O . ALA A 1 286 ? 18.781 9.365 -3.021 1.00 88.69 286 ALA A O 1
ATOM 2283 N N . PRO A 1 287 ? 20.445 10.889 -3.066 1.00 88.50 287 PRO A N 1
ATOM 2284 C CA . PRO A 1 287 ? 20.031 11.504 -4.331 1.00 88.50 287 PRO A CA 1
ATOM 2285 C C . PRO A 1 287 ? 19.857 10.511 -5.484 1.00 88.50 287 PRO A C 1
ATOM 2287 O O . PRO A 1 287 ? 18.942 10.669 -6.284 1.00 88.50 287 PRO A O 1
ATOM 2290 N N . ASP A 1 288 ? 20.686 9.466 -5.532 1.00 87.06 288 ASP A N 1
ATOM 2291 C CA . ASP A 1 288 ? 20.615 8.424 -6.565 1.00 87.06 288 ASP A CA 1
ATOM 2292 C C . ASP A 1 288 ? 19.375 7.528 -6.417 1.00 87.06 288 ASP A C 1
ATOM 2294 O O . ASP A 1 288 ? 18.903 6.951 -7.392 1.00 87.06 288 ASP A O 1
ATOM 2298 N N . LEU A 1 289 ? 18.832 7.410 -5.200 1.00 85.62 289 LEU A N 1
ATOM 2299 C CA . LEU A 1 289 ? 17.652 6.592 -4.913 1.00 85.62 289 LEU A CA 1
ATOM 2300 C C . LEU A 1 289 ? 16.350 7.380 -5.102 1.00 85.62 289 LEU A C 1
ATOM 2302 O O . LEU A 1 289 ? 15.330 6.786 -5.442 1.00 85.62 289 LEU A O 1
ATOM 2306 N N . LEU A 1 290 ? 16.383 8.704 -4.903 1.00 87.44 290 LEU A N 1
ATOM 2307 C CA . LEU A 1 290 ? 15.211 9.586 -4.917 1.00 87.44 290 LEU A CA 1
ATOM 2308 C C . LEU A 1 290 ? 14.320 9.437 -6.173 1.00 87.44 290 LEU A C 1
ATOM 2310 O O . LEU A 1 290 ? 13.103 9.369 -6.002 1.00 87.44 290 LEU A O 1
ATOM 2314 N N . PRO A 1 291 ? 14.853 9.307 -7.410 1.00 88.81 291 PRO A N 1
ATOM 2315 C CA . PRO A 1 291 ? 14.030 9.110 -8.609 1.00 88.81 291 PRO A CA 1
ATOM 2316 C C . PRO A 1 291 ? 13.288 7.768 -8.636 1.00 88.81 291 PRO A C 1
ATOM 2318 O O . PRO A 1 291 ? 12.276 7.640 -9.319 1.00 88.81 291 PRO A O 1
ATOM 2321 N N . HIS A 1 292 ? 13.782 6.774 -7.898 1.00 84.69 292 HIS A N 1
ATOM 2322 C CA . HIS A 1 292 ? 13.330 5.386 -7.969 1.00 84.69 292 HIS A CA 1
ATOM 2323 C C . HIS A 1 292 ? 12.485 4.961 -6.758 1.00 84.69 292 HIS A C 1
ATOM 2325 O O . HIS A 1 292 ? 11.980 3.841 -6.738 1.00 84.69 292 HIS A O 1
ATOM 2331 N N . ILE A 1 293 ? 12.285 5.824 -5.751 1.00 87.94 293 ILE A N 1
ATOM 2332 C CA . ILE A 1 293 ? 11.579 5.460 -4.502 1.00 87.94 293 ILE A CA 1
ATOM 2333 C C . ILE A 1 293 ? 10.114 5.053 -4.702 1.00 87.94 293 ILE A C 1
ATOM 2335 O O . ILE A 1 293 ? 9.538 4.397 -3.837 1.00 87.94 293 ILE A O 1
ATOM 2339 N N . PHE A 1 294 ? 9.504 5.467 -5.815 1.00 88.88 294 PHE A N 1
ATOM 2340 C CA . PHE A 1 294 ? 8.136 5.101 -6.173 1.00 88.88 294 PHE A CA 1
ATOM 2341 C C . PHE A 1 294 ? 8.067 3.887 -7.112 1.00 88.88 294 PHE A C 1
ATOM 2343 O O . PHE A 1 294 ? 6.974 3.393 -7.393 1.00 88.88 294 PHE A O 1
ATOM 2350 N N . GLU A 1 295 ? 9.209 3.379 -7.589 1.00 81.56 295 GLU A N 1
ATOM 2351 C CA . GLU A 1 295 ? 9.244 2.112 -8.317 1.00 81.56 295 GLU A CA 1
ATOM 2352 C C . GLU A 1 295 ? 8.955 0.942 -7.370 1.00 81.56 295 GLU A C 1
ATOM 2354 O O . GLU A 1 295 ? 9.287 0.955 -6.182 1.00 81.56 295 GLU A O 1
ATOM 2359 N N . LEU A 1 296 ? 8.315 -0.093 -7.914 1.00 73.12 296 LEU A N 1
ATOM 2360 C CA . LEU A 1 296 ? 8.045 -1.325 -7.183 1.00 73.12 296 LEU A CA 1
ATOM 2361 C C . LEU A 1 296 ? 9.354 -1.958 -6.707 1.00 73.12 296 LEU A C 1
ATOM 2363 O O . LEU A 1 296 ? 10.253 -2.202 -7.511 1.00 73.12 296 LEU A O 1
ATOM 2367 N N . PHE A 1 297 ? 9.385 -2.308 -5.420 1.00 69.94 297 PHE A N 1
ATOM 2368 C CA . PHE A 1 297 ? 10.457 -3.071 -4.771 1.00 69.94 297 PHE A CA 1
ATOM 2369 C C . PHE A 1 297 ? 11.759 -2.297 -4.548 1.00 69.94 297 PHE A C 1
ATOM 2371 O O . PHE A 1 297 ? 12.765 -2.891 -4.168 1.00 69.94 297 PHE A O 1
ATOM 2378 N N . THR A 1 298 ? 11.744 -0.973 -4.704 1.00 69.19 298 THR A N 1
ATOM 2379 C CA . THR A 1 298 ? 12.906 -0.151 -4.368 1.00 69.19 298 THR A CA 1
ATOM 2380 C C . THR A 1 298 ? 13.084 -0.079 -2.850 1.00 69.19 298 THR A C 1
ATOM 2382 O O . THR A 1 298 ? 12.202 0.376 -2.120 1.00 69.19 298 THR A O 1
ATOM 2385 N N . GLN A 1 299 ? 14.253 -0.499 -2.368 1.00 67.00 299 GLN A N 1
ATOM 2386 C CA . GLN A 1 299 ? 14.699 -0.329 -0.985 1.00 67.00 299 GLN A CA 1
ATOM 2387 C C . GLN A 1 299 ? 16.080 0.329 -0.967 1.00 67.00 299 GLN A C 1
ATOM 2389 O O . GLN A 1 299 ? 16.908 0.082 -1.841 1.00 67.00 299 GLN A O 1
ATOM 2394 N N . ALA A 1 300 ? 16.349 1.150 0.049 1.00 59.69 300 ALA A N 1
ATOM 2395 C CA . ALA A 1 300 ? 17.699 1.641 0.294 1.00 59.69 300 ALA A CA 1
ATOM 2396 C C . ALA A 1 300 ? 18.576 0.477 0.786 1.00 59.69 300 ALA A C 1
ATOM 2398 O O . ALA A 1 300 ? 18.357 -0.053 1.878 1.00 59.69 300 ALA A O 1
ATOM 2399 N N . GLU A 1 301 ? 19.574 0.065 0.002 1.00 51.72 301 GLU A N 1
ATOM 2400 C CA . GLU A 1 301 ? 20.585 -0.861 0.503 1.00 51.72 301 GLU A CA 1
ATOM 2401 C C . GLU A 1 301 ? 21.444 -0.171 1.575 1.00 51.72 301 GLU A C 1
ATOM 2403 O O . GLU A 1 301 ? 22.059 0.864 1.322 1.00 51.72 301 GLU A O 1
ATOM 2408 N N . ARG A 1 302 ? 21.574 -0.850 2.724 1.00 42.09 302 ARG A N 1
ATOM 2409 C CA . ARG A 1 302 ? 22.524 -0.626 3.836 1.00 42.09 302 ARG A CA 1
ATOM 2410 C C . ARG A 1 302 ? 22.059 0.280 4.979 1.00 42.09 302 ARG A C 1
ATOM 2412 O O . ARG A 1 302 ? 22.447 1.435 5.095 1.00 42.09 302 ARG A O 1
ATOM 2419 N N . SER A 1 303 ? 21.520 -0.388 5.991 1.00 3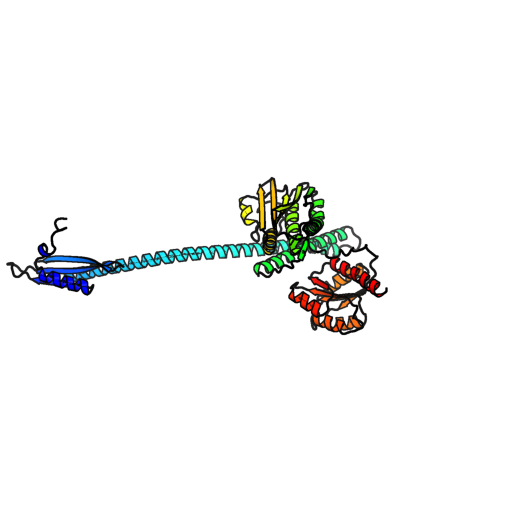4.97 303 SER A N 1
ATOM 2420 C CA . SER A 1 303 ? 22.082 -0.339 7.344 1.00 34.97 303 SER A CA 1
ATOM 2421 C C . SER A 1 303 ? 21.828 -1.686 8.033 1.00 34.97 303 SER A C 1
ATOM 2423 O O . SER A 1 303 ? 20.915 -2.429 7.688 1.00 34.97 303 SER A O 1
ATOM 2425 N N . ILE A 1 304 ? 22.735 -2.070 8.930 1.00 37.34 304 ILE A N 1
ATOM 2426 C CA . ILE A 1 304 ? 22.906 -3.422 9.502 1.00 37.34 304 ILE A CA 1
ATOM 2427 C C . ILE A 1 304 ? 21.709 -3.857 10.383 1.00 37.34 304 ILE A C 1
ATOM 2429 O O . ILE A 1 304 ? 21.625 -5.012 10.805 1.00 37.34 304 ILE A O 1
ATOM 2433 N N . ASP A 1 305 ? 20.733 -2.972 10.577 1.00 36.66 305 ASP A N 1
ATOM 2434 C CA . ASP A 1 305 ? 19.485 -3.231 11.283 1.00 36.66 305 ASP A CA 1
ATOM 2435 C C . ASP A 1 305 ? 18.437 -3.866 10.353 1.00 36.66 305 ASP A C 1
ATOM 2437 O O . ASP A 1 305 ? 17.502 -3.241 9.857 1.00 36.66 305 ASP A O 1
ATOM 2441 N N . ARG A 1 306 ? 18.599 -5.171 10.113 1.00 43.12 306 ARG A N 1
ATOM 2442 C CA . ARG A 1 306 ? 17.711 -6.036 9.305 1.00 43.12 306 ARG A CA 1
ATOM 2443 C C . ARG A 1 306 ? 16.264 -6.160 9.829 1.00 43.12 306 ARG A C 1
ATOM 2445 O O . ARG A 1 306 ? 15.549 -7.063 9.414 1.00 43.12 306 ARG A O 1
ATOM 2452 N N . SER A 1 307 ? 15.832 -5.317 10.765 1.00 42.56 307 SER A N 1
ATOM 2453 C CA . SER A 1 307 ? 14.573 -5.471 11.503 1.00 42.56 307 SER A CA 1
ATOM 2454 C C . SER A 1 307 ? 13.455 -4.504 11.085 1.00 42.56 307 SER A C 1
ATOM 2456 O O . SER A 1 307 ? 12.321 -4.682 11.528 1.00 42.56 307 SER A O 1
ATOM 2458 N N . LEU A 1 308 ? 13.738 -3.506 10.233 1.00 41.91 308 LEU A N 1
ATOM 2459 C CA . LEU A 1 308 ? 12.793 -2.420 9.909 1.00 41.91 308 LEU A CA 1
ATOM 2460 C C . LEU A 1 308 ? 12.313 -2.375 8.442 1.00 41.91 308 LEU A C 1
ATOM 2462 O O . LEU A 1 308 ? 11.452 -1.555 8.115 1.00 41.91 308 LEU A O 1
ATOM 2466 N N . GLY A 1 309 ? 12.835 -3.232 7.558 1.00 51.19 309 GLY A N 1
ATOM 2467 C CA . GLY A 1 309 ? 12.523 -3.207 6.122 1.00 51.19 309 GLY A CA 1
ATOM 2468 C C . GLY A 1 309 ? 11.154 -3.810 5.789 1.00 51.19 309 GLY A C 1
ATOM 2469 O O . GLY A 1 309 ? 10.851 -4.911 6.222 1.00 51.19 309 GLY A O 1
ATOM 2470 N N . GLY A 1 310 ? 10.319 -3.091 5.031 1.00 63.50 310 GLY A N 1
ATOM 2471 C CA . GLY A 1 310 ? 9.096 -3.627 4.405 1.00 63.50 310 GLY A CA 1
ATOM 2472 C C . GLY A 1 310 ? 9.294 -3.821 2.900 1.00 63.50 310 GLY A C 1
ATOM 2473 O O . GLY A 1 310 ? 10.211 -3.228 2.354 1.00 63.50 310 GLY A O 1
ATOM 2474 N N . LEU A 1 311 ? 8.428 -4.575 2.211 1.00 64.62 311 LEU A N 1
ATOM 2475 C CA . LEU A 1 311 ? 8.553 -5.040 0.805 1.00 64.62 311 LEU A CA 1
ATOM 2476 C C . LEU A 1 311 ? 8.852 -3.990 -0.305 1.00 64.62 311 LEU A C 1
ATOM 2478 O O . LEU A 1 311 ? 8.891 -4.353 -1.476 1.00 64.62 311 LEU A O 1
ATOM 2482 N N . GLY A 1 312 ? 9.017 -2.698 -0.004 1.00 71.00 312 GLY A N 1
ATOM 2483 C CA . GLY A 1 312 ? 9.261 -1.660 -1.018 1.00 71.00 312 GLY A CA 1
ATOM 2484 C C . GLY A 1 312 ? 8.031 -1.363 -1.885 1.00 71.00 312 GLY A C 1
ATOM 2485 O O . GLY A 1 312 ? 8.150 -0.922 -3.021 1.00 71.00 312 GLY A O 1
ATOM 2486 N N . ILE A 1 313 ? 6.835 -1.656 -1.365 1.00 73.56 313 ILE A N 1
ATOM 2487 C CA . ILE A 1 313 ? 5.556 -1.490 -2.075 1.00 73.56 313 ILE A CA 1
ATOM 2488 C C . ILE A 1 313 ? 4.857 -0.181 -1.675 1.00 73.56 313 ILE A C 1
ATOM 2490 O O . ILE A 1 313 ? 4.179 0.438 -2.494 1.00 73.56 313 ILE A O 1
ATOM 2494 N N . GLY A 1 314 ? 5.035 0.263 -0.425 1.00 80.38 314 GLY A N 1
ATOM 2495 C CA . GLY A 1 314 ? 4.210 1.311 0.184 1.00 80.38 314 GLY A CA 1
ATOM 2496 C C . GLY A 1 314 ? 4.211 2.647 -0.564 1.00 80.38 314 GLY A C 1
ATOM 2497 O O . GLY A 1 314 ? 3.147 3.225 -0.768 1.00 80.38 314 GLY A O 1
ATOM 2498 N N . LEU A 1 315 ? 5.373 3.131 -1.022 1.00 89.38 315 LEU A N 1
ATOM 2499 C CA . LEU A 1 315 ? 5.458 4.405 -1.752 1.00 89.38 315 LEU A CA 1
ATOM 2500 C C . LEU A 1 315 ? 4.892 4.307 -3.175 1.00 89.38 315 LEU A C 1
ATOM 2502 O O . LEU A 1 315 ? 4.186 5.216 -3.607 1.00 89.38 315 LEU A O 1
ATOM 2506 N N . CYS A 1 316 ? 5.115 3.192 -3.875 1.00 85.88 316 CYS A N 1
ATOM 2507 C CA . CYS A 1 316 ? 4.490 2.943 -5.176 1.00 85.88 316 CYS A CA 1
ATOM 2508 C C . CYS A 1 316 ? 2.955 2.965 -5.069 1.00 85.88 316 CYS A C 1
ATOM 2510 O O . CYS A 1 316 ? 2.262 3.612 -5.858 1.00 85.88 316 CYS A O 1
ATOM 2512 N N . LEU A 1 317 ? 2.416 2.321 -4.028 1.00 84.56 317 LEU A N 1
ATOM 2513 C CA . LEU A 1 317 ? 0.987 2.345 -3.736 1.00 84.56 317 LEU A CA 1
ATOM 2514 C C . LEU A 1 317 ? 0.489 3.766 -3.440 1.00 84.56 317 LEU A C 1
ATOM 2516 O O . LEU A 1 317 ? -0.559 4.155 -3.956 1.00 84.56 317 LEU A O 1
ATOM 2520 N N . VAL A 1 318 ? 1.239 4.549 -2.654 1.00 91.94 318 VAL A N 1
ATOM 2521 C CA . VAL A 1 318 ? 0.922 5.960 -2.387 1.00 91.94 318 VAL A CA 1
ATOM 2522 C C . VAL A 1 318 ? 0.783 6.735 -3.694 1.00 91.94 318 VAL A C 1
ATOM 2524 O O . VAL A 1 318 ? -0.261 7.347 -3.919 1.00 91.94 318 VAL A O 1
ATOM 2527 N N . GLN A 1 319 ? 1.789 6.664 -4.572 1.00 92.19 319 GLN A N 1
ATOM 2528 C CA . GLN A 1 319 ? 1.760 7.354 -5.861 1.00 92.19 319 GLN A CA 1
ATOM 2529 C C . GLN A 1 319 ? 0.523 6.967 -6.660 1.00 92.19 319 GLN A C 1
ATOM 2531 O O . GLN A 1 319 ? -0.229 7.836 -7.102 1.00 92.19 319 GLN A O 1
ATOM 2536 N N . ARG A 1 320 ? 0.242 5.668 -6.768 1.00 87.19 320 ARG A N 1
ATOM 2537 C CA . ARG A 1 320 ? -0.884 5.211 -7.570 1.00 87.19 320 ARG A CA 1
ATOM 2538 C C . ARG A 1 320 ? -2.241 5.610 -7.006 1.00 87.19 320 ARG A C 1
ATOM 2540 O O . ARG A 1 320 ? -3.131 5.996 -7.765 1.00 87.19 320 ARG A O 1
ATOM 2547 N N . LEU A 1 321 ? -2.444 5.470 -5.698 1.00 91.06 321 LEU A N 1
ATOM 2548 C CA . LEU A 1 321 ? -3.710 5.844 -5.072 1.00 91.06 321 LEU A CA 1
ATOM 2549 C C . LEU A 1 321 ? -3.958 7.341 -5.245 1.00 91.06 321 LEU A C 1
ATOM 2551 O O . LEU A 1 321 ? -5.073 7.724 -5.590 1.00 91.06 321 LEU A O 1
ATOM 2555 N N . VAL A 1 322 ? -2.928 8.170 -5.088 1.00 94.56 322 VAL A N 1
ATOM 2556 C CA . VAL A 1 322 ? -3.017 9.616 -5.310 1.00 94.56 322 VAL A CA 1
ATOM 2557 C C . VAL A 1 322 ? -3.338 9.939 -6.777 1.00 94.56 322 VAL A C 1
ATOM 2559 O O . VAL A 1 322 ? -4.259 10.713 -7.036 1.00 94.56 322 VAL A O 1
ATOM 2562 N N . GLU A 1 323 ? -2.691 9.278 -7.741 1.00 93.25 323 GLU A N 1
ATOM 2563 C CA . GLU A 1 323 ? -3.004 9.420 -9.174 1.00 93.25 323 GLU A CA 1
ATOM 2564 C C . GLU A 1 323 ? -4.457 9.049 -9.505 1.00 93.25 323 GLU A C 1
ATOM 2566 O O . GLU A 1 323 ? -5.136 9.770 -10.235 1.00 93.25 323 GLU A O 1
ATOM 2571 N N . LEU A 1 324 ? -4.980 7.947 -8.952 1.00 90.75 324 LEU A N 1
ATOM 2572 C CA . LEU A 1 324 ? -6.377 7.531 -9.163 1.00 90.75 324 LEU A CA 1
ATOM 2573 C C . LEU A 1 324 ? -7.383 8.536 -8.566 1.00 90.75 324 LEU A C 1
ATOM 2575 O O . LEU A 1 324 ? -8.531 8.642 -9.022 1.00 90.75 324 LEU A O 1
ATOM 2579 N N . HIS A 1 325 ? -6.960 9.311 -7.567 1.00 93.06 325 HIS A N 1
ATOM 2580 C CA . HIS A 1 325 ? -7.721 10.437 -7.029 1.00 93.06 325 HIS A CA 1
ATOM 2581 C C . HIS A 1 325 ? -7.602 11.717 -7.871 1.00 93.06 325 HIS A C 1
ATOM 2583 O O . HIS A 1 325 ? -8.327 12.669 -7.596 1.00 93.06 325 HIS A O 1
ATOM 2589 N N . GLY A 1 326 ? -6.786 11.725 -8.929 1.00 92.44 326 GLY A N 1
ATOM 2590 C CA . GLY A 1 326 ? -6.522 12.904 -9.760 1.00 92.44 326 GLY A CA 1
ATOM 2591 C C . GLY A 1 326 ? -5.479 13.847 -9.156 1.00 92.44 326 GLY A C 1
ATOM 2592 O O . GLY A 1 326 ? -5.460 15.027 -9.490 1.00 92.44 326 GLY A O 1
ATOM 2593 N N . GLY A 1 327 ? -4.663 13.343 -8.230 1.00 95.44 327 GLY A N 1
ATOM 2594 C CA . GLY A 1 327 ? -3.608 14.084 -7.552 1.00 95.44 327 GLY A CA 1
ATOM 2595 C C . GLY A 1 327 ? -2.201 13.759 -8.053 1.00 95.44 327 GLY A C 1
ATOM 2596 O O . GLY A 1 327 ? -2.016 13.000 -9.004 1.00 95.44 327 GLY A O 1
ATOM 2597 N N . SER A 1 328 ? -1.200 14.294 -7.356 1.00 96.75 328 SER A N 1
ATOM 2598 C CA . SER A 1 328 ? 0.214 13.947 -7.540 1.00 96.75 328 SER A CA 1
ATOM 2599 C C . SER A 1 328 ? 0.937 13.800 -6.202 1.00 96.75 328 SER A C 1
ATOM 2601 O O . SER A 1 328 ? 0.516 14.368 -5.194 1.00 96.75 328 SER A O 1
ATOM 2603 N N . VAL A 1 329 ? 2.026 13.031 -6.178 1.00 96.81 329 VAL A N 1
ATOM 2604 C CA . VAL A 1 329 ? 2.922 12.938 -5.020 1.00 96.81 329 VAL A CA 1
ATOM 2605 C C . VAL A 1 329 ? 4.352 13.252 -5.441 1.00 96.81 329 VAL A C 1
ATOM 2607 O O . VAL A 1 329 ? 4.801 12.823 -6.501 1.00 96.81 329 VAL A O 1
ATOM 2610 N N . GLU A 1 330 ? 5.060 13.998 -4.603 1.00 96.06 330 GLU A N 1
ATOM 2611 C CA . GLU A 1 330 ? 6.472 14.337 -4.773 1.00 96.06 330 GLU A CA 1
ATOM 2612 C C . GLU A 1 330 ? 7.225 14.069 -3.470 1.00 96.06 330 GLU A C 1
ATOM 2614 O O . GLU A 1 330 ? 6.639 14.105 -2.388 1.00 96.06 330 GLU A O 1
ATOM 2619 N N . ALA A 1 331 ? 8.529 13.821 -3.573 1.00 95.75 331 ALA A N 1
ATOM 2620 C CA . ALA A 1 331 ? 9.410 13.677 -2.423 1.00 95.75 331 ALA A CA 1
ATOM 2621 C C . ALA A 1 331 ? 10.624 14.594 -2.566 1.00 95.75 331 ALA A C 1
ATOM 2623 O O . ALA A 1 331 ? 11.222 14.694 -3.637 1.00 95.75 331 ALA A O 1
ATOM 2624 N N . GLN A 1 332 ? 10.997 15.240 -1.469 1.00 95.12 332 GLN A N 1
ATOM 2625 C CA . GLN A 1 332 ? 12.207 16.036 -1.333 1.00 95.12 332 GLN A CA 1
ATOM 2626 C C . GLN A 1 332 ? 12.964 15.516 -0.120 1.00 95.12 332 GLN A C 1
ATOM 2628 O O . GLN A 1 332 ? 12.380 15.318 0.939 1.00 95.12 332 GLN A O 1
ATOM 2633 N N . SER A 1 333 ? 14.256 15.252 -0.256 1.00 94.50 333 SER A N 1
ATOM 2634 C CA . SER A 1 333 ? 15.039 14.739 0.861 1.00 94.50 333 SER A CA 1
ATOM 2635 C C . SER A 1 333 ? 16.512 15.066 0.689 1.00 94.50 333 SER A C 1
ATOM 2637 O O . SER A 1 333 ? 17.018 15.141 -0.432 1.00 94.50 333 SER A O 1
ATOM 2639 N N . VAL A 1 334 ? 17.183 15.257 1.821 1.00 91.31 334 VAL A N 1
ATOM 2640 C CA . VAL A 1 334 ? 18.630 15.416 1.912 1.00 91.31 334 VAL A CA 1
ATOM 2641 C C . VAL A 1 334 ? 19.137 14.367 2.892 1.00 91.31 334 VAL A C 1
ATOM 2643 O O . VAL A 1 334 ? 18.615 14.231 4.000 1.00 91.31 334 VAL A O 1
ATOM 2646 N N . LEU A 1 335 ? 20.150 13.606 2.479 1.00 90.31 335 LEU A N 1
ATOM 2647 C CA . LEU A 1 335 ? 20.736 12.560 3.310 1.00 90.31 335 LEU A CA 1
ATOM 2648 C C . LEU A 1 335 ? 21.254 13.160 4.631 1.00 90.31 335 LEU A C 1
ATOM 2650 O O . LEU A 1 335 ? 22.115 14.036 4.621 1.00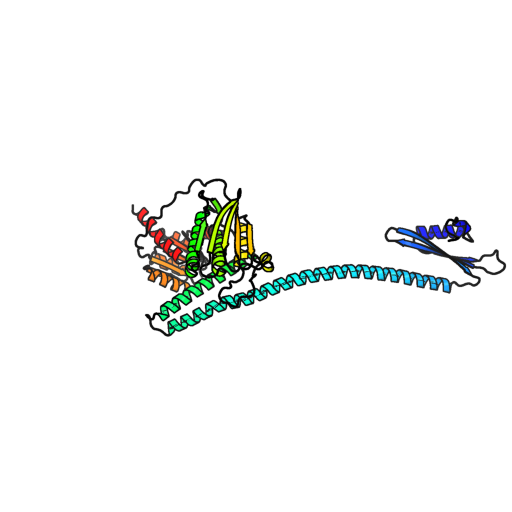 90.31 335 LEU A O 1
ATOM 2654 N N . GLY A 1 336 ? 20.730 12.671 5.753 1.00 87.38 336 GLY A N 1
ATOM 2655 C CA . GLY A 1 336 ? 21.041 13.120 7.111 1.00 87.38 336 GLY A CA 1
ATOM 2656 C C . GLY A 1 336 ? 20.200 14.287 7.644 1.00 87.38 336 GLY A C 1
ATOM 2657 O O . GLY A 1 336 ? 20.348 14.617 8.817 1.00 87.38 336 GLY A O 1
ATOM 2658 N N . GLU A 1 337 ? 19.330 14.903 6.835 1.00 90.06 337 GLU A N 1
ATOM 2659 C CA . GLU A 1 337 ? 18.476 16.032 7.266 1.00 90.06 337 GLU A CA 1
ATOM 2660 C C . GLU A 1 337 ? 16.972 15.702 7.269 1.00 90.06 337 GLU A C 1
ATOM 2662 O O . GLU A 1 337 ? 16.160 16.518 7.711 1.00 90.06 337 GLU A O 1
ATOM 2667 N N . GLY A 1 338 ? 16.602 14.505 6.806 1.00 92.62 338 GLY A N 1
ATOM 2668 C CA . GLY A 1 338 ? 15.228 14.010 6.761 1.00 92.62 338 GLY A CA 1
ATOM 2669 C C . GLY A 1 338 ? 14.586 14.066 5.377 1.00 92.62 338 GLY A C 1
ATOM 2670 O O . GLY A 1 338 ? 15.243 14.282 4.351 1.00 92.62 338 GLY A O 1
ATOM 2671 N N . SER A 1 339 ? 13.283 13.809 5.339 1.00 96.00 339 SER A N 1
ATOM 2672 C CA . SER A 1 339 ? 12.498 13.754 4.102 1.00 96.00 339 SER A CA 1
ATOM 2673 C C . SER A 1 339 ? 11.200 14.548 4.228 1.00 96.00 339 SER A C 1
ATOM 2675 O O . SER A 1 339 ? 10.640 14.699 5.309 1.00 96.00 339 SER A O 1
ATOM 2677 N N . GLU A 1 340 ? 10.707 15.060 3.105 1.00 97.50 340 GLU A N 1
ATOM 2678 C CA . GLU A 1 340 ? 9.387 15.662 2.956 1.00 97.50 340 GLU A CA 1
ATOM 2679 C C . GLU A 1 340 ? 8.666 15.010 1.774 1.00 97.50 340 GLU A C 1
ATOM 2681 O O . GLU A 1 340 ? 9.152 15.026 0.643 1.00 97.50 340 GLU A O 1
ATOM 2686 N N . PHE A 1 341 ? 7.482 14.464 2.033 1.00 97.88 341 PHE A N 1
ATOM 2687 C CA . PHE A 1 341 ? 6.569 13.948 1.020 1.00 97.88 341 PHE A CA 1
ATOM 2688 C C . PHE A 1 341 ? 5.380 14.891 0.880 1.00 97.88 341 PHE A C 1
ATOM 2690 O O . PHE A 1 341 ? 4.753 15.248 1.875 1.00 97.88 341 PHE A O 1
ATOM 2697 N N . VAL A 1 342 ? 5.049 15.267 -0.353 1.00 97.81 342 VAL A N 1
ATOM 2698 C CA . VAL A 1 342 ? 3.992 16.232 -0.671 1.00 97.81 342 VAL A CA 1
ATOM 2699 C C . VAL A 1 342 ? 2.937 15.550 -1.526 1.00 97.81 342 VAL A C 1
ATOM 2701 O O . VAL A 1 342 ? 3.190 15.231 -2.684 1.00 97.81 342 VAL A O 1
ATOM 2704 N N . VAL A 1 343 ? 1.749 15.338 -0.964 1.00 97.94 343 VAL A N 1
ATOM 2705 C CA . VAL A 1 343 ? 0.581 14.781 -1.655 1.00 97.94 343 VAL A CA 1
ATOM 2706 C C . VAL A 1 343 ? -0.356 15.920 -2.038 1.00 97.94 343 VAL A C 1
ATOM 2708 O O . VAL A 1 343 ? -0.877 16.612 -1.167 1.00 97.94 343 VAL A O 1
ATOM 2711 N N . ARG A 1 344 ? -0.601 16.109 -3.335 1.00 97.56 344 ARG A N 1
ATOM 2712 C CA . ARG A 1 344 ? -1.533 17.111 -3.863 1.00 97.56 344 ARG A CA 1
ATOM 2713 C C . ARG A 1 344 ? -2.816 16.450 -4.327 1.00 97.56 344 ARG A C 1
ATOM 2715 O O . ARG A 1 344 ? -2.760 15.544 -5.151 1.00 97.56 344 ARG A O 1
ATOM 2722 N N . LEU A 1 345 ? -3.964 16.907 -3.833 1.00 96.44 345 LEU A N 1
ATOM 2723 C CA . LEU A 1 345 ? -5.282 16.357 -4.170 1.00 96.44 345 LEU A CA 1
ATOM 2724 C C . LEU A 1 345 ? -6.247 17.459 -4.626 1.00 96.44 345 LEU A C 1
ATOM 2726 O O . LEU A 1 345 ? -6.202 18.555 -4.066 1.00 96.44 345 LEU A O 1
ATOM 2730 N N . PRO A 1 346 ? -7.132 17.184 -5.601 1.00 93.81 346 PRO A N 1
ATOM 2731 C CA . PRO A 1 346 ? -8.134 18.145 -6.044 1.00 93.81 346 PRO A CA 1
ATOM 2732 C C . PRO A 1 346 ? -9.178 18.394 -4.957 1.00 93.81 346 PRO A C 1
ATOM 2734 O O . PRO A 1 346 ? -9.741 17.457 -4.383 1.00 93.81 346 PRO A O 1
ATOM 2737 N N . MET A 1 347 ? -9.444 19.669 -4.688 1.00 92.44 347 MET A N 1
ATOM 2738 C CA . MET A 1 347 ? -10.451 20.101 -3.728 1.00 92.44 347 MET A CA 1
ATOM 2739 C C . MET A 1 347 ? -11.807 20.306 -4.391 1.00 92.44 347 MET A C 1
ATOM 2741 O O . MET A 1 347 ? -11.912 20.702 -5.550 1.00 92.44 347 MET A O 1
ATOM 2745 N N . LEU A 1 348 ? -12.867 20.107 -3.616 1.00 85.31 348 LEU A N 1
ATOM 2746 C CA . LEU A 1 348 ? -14.197 20.571 -3.978 1.00 85.31 348 LEU A CA 1
ATOM 2747 C C . LEU A 1 348 ? -14.326 22.058 -3.639 1.00 85.31 348 LEU A C 1
ATOM 2749 O O . LEU A 1 348 ? -14.112 22.474 -2.502 1.00 85.31 348 LEU A O 1
ATOM 2753 N N . THR A 1 349 ? -14.713 22.859 -4.629 1.00 68.38 349 THR A N 1
ATOM 2754 C CA . THR A 1 349 ? -14.903 24.313 -4.489 1.00 68.38 349 THR A CA 1
ATOM 2755 C C . THR A 1 349 ? -16.191 24.676 -3.736 1.00 68.38 349 THR A C 1
ATOM 2757 O O . THR A 1 349 ? -16.352 25.818 -3.313 1.00 68.38 349 THR A O 1
ATOM 2760 N N . SER A 1 350 ? -17.117 23.726 -3.564 1.00 58.75 350 SER A N 1
ATOM 2761 C CA . SER A 1 350 ? -18.405 23.926 -2.894 1.00 58.75 350 SER A CA 1
ATOM 2762 C C . SER A 1 350 ? -18.531 23.062 -1.644 1.00 58.75 350 SER A C 1
ATOM 2764 O O . SER A 1 350 ? -18.328 21.848 -1.699 1.00 58.75 350 SER A O 1
ATOM 2766 N N . GLU A 1 351 ? -18.943 23.687 -0.547 1.00 53.72 351 GLU A N 1
ATOM 2767 C CA . GLU A 1 351 ? -19.356 23.007 0.677 1.00 53.72 351 GLU A CA 1
ATOM 2768 C C . GLU A 1 351 ? -20.601 22.138 0.395 1.00 53.72 351 GLU A C 1
ATOM 2770 O O . GLU A 1 351 ? -21.538 22.615 -0.258 1.00 53.72 351 GLU A O 1
ATOM 2775 N N . PRO A 1 352 ? -20.637 20.866 0.828 1.00 48.69 352 PRO A N 1
ATOM 2776 C CA . PRO A 1 352 ? -21.837 20.047 0.716 1.00 48.69 352 PRO A CA 1
ATOM 2777 C C . PRO A 1 352 ? -22.998 20.669 1.499 1.00 48.69 352 PRO A C 1
ATOM 2779 O O . PRO A 1 352 ? -22.815 21.147 2.619 1.00 48.69 352 PRO A O 1
ATOM 2782 N N . LEU A 1 353 ? -24.217 20.588 0.960 1.00 47.88 353 LEU A N 1
ATOM 2783 C CA . LEU A 1 353 ? -25.424 20.709 1.780 1.00 47.88 353 LEU A CA 1
ATOM 2784 C C . LEU A 1 353 ? -25.372 19.580 2.819 1.00 47.88 353 LEU A C 1
ATOM 2786 O O . LEU A 1 353 ? -25.336 18.408 2.452 1.00 47.88 353 LEU A O 1
ATOM 2790 N N . SER A 1 354 ? -25.281 19.947 4.096 1.00 37.47 354 SER A N 1
ATOM 2791 C CA . SER A 1 354 ? -24.948 19.051 5.205 1.00 37.47 354 SER A CA 1
ATOM 2792 C C . SER A 1 354 ? -25.756 17.744 5.193 1.00 37.47 354 SER A C 1
ATOM 2794 O O . SER A 1 354 ? -26.988 17.797 5.237 1.00 37.47 354 SER A O 1
ATOM 2796 N N . PRO A 1 355 ? -25.113 16.565 5.244 1.00 39.47 355 PRO A N 1
ATOM 2797 C CA . PRO A 1 355 ? -25.753 15.386 5.802 1.00 39.47 355 PRO A CA 1
ATOM 2798 C C . PRO A 1 355 ? -25.944 15.626 7.303 1.00 39.47 355 PRO A C 1
ATOM 2800 O O . PRO A 1 355 ? -25.040 16.113 7.982 1.00 39.47 355 PRO A O 1
ATOM 2803 N N . GLN A 1 356 ? -27.133 15.319 7.815 1.00 33.22 356 GLN A N 1
ATOM 2804 C CA . GLN A 1 356 ? -27.452 15.408 9.237 1.00 33.22 356 GLN A CA 1
ATOM 2805 C C . GLN A 1 356 ? -26.445 14.578 10.041 1.00 33.22 356 GLN A C 1
ATOM 2807 O O . GLN A 1 356 ? -26.354 13.363 9.877 1.00 33.22 356 GLN A O 1
ATOM 2812 N N . THR A 1 357 ? -25.681 15.245 10.903 1.00 29.55 357 THR A N 1
ATOM 2813 C CA . THR A 1 357 ? -24.796 14.605 11.872 1.00 29.55 357 THR A CA 1
ATOM 2814 C C . THR A 1 357 ? -25.639 13.732 12.798 1.00 29.55 357 THR A C 1
ATOM 2816 O O . THR A 1 357 ? -26.312 14.243 13.692 1.00 29.55 357 THR A O 1
ATOM 2819 N N . PHE A 1 358 ? -25.618 12.415 12.593 1.00 31.92 358 PHE A N 1
ATOM 2820 C CA . PHE A 1 358 ? -26.072 11.483 13.617 1.00 31.92 358 PHE A CA 1
ATOM 2821 C C . PHE A 1 358 ? -25.061 11.531 14.760 1.00 31.92 358 PHE A C 1
ATOM 2823 O O . PHE A 1 358 ? -23.932 11.057 14.647 1.00 31.92 358 PHE A O 1
ATOM 2830 N N . ILE A 1 359 ? -25.470 12.166 15.854 1.00 30.34 359 ILE A N 1
ATOM 2831 C CA . ILE A 1 359 ? -24.787 12.095 17.138 1.00 30.34 359 ILE A CA 1
ATOM 2832 C C . ILE A 1 359 ? -24.927 10.644 17.608 1.00 30.34 359 ILE A C 1
ATOM 2834 O O . ILE A 1 359 ? -26.024 10.201 17.941 1.00 30.34 359 ILE A O 1
ATOM 2838 N N . LEU A 1 360 ? -23.832 9.884 17.589 1.00 32.75 360 LEU A N 1
ATOM 2839 C CA . LEU A 1 360 ? -23.770 8.596 18.271 1.00 32.75 360 LEU A CA 1
ATOM 2840 C C . LEU A 1 360 ? -23.627 8.878 19.766 1.00 32.75 360 LEU A C 1
ATOM 2842 O O . LEU A 1 360 ? -22.547 9.209 20.256 1.00 32.75 360 LEU A O 1
ATOM 2846 N N . GLU A 1 361 ? -24.754 8.805 20.469 1.00 31.48 361 GLU A N 1
ATOM 2847 C CA . GLU A 1 361 ? -24.785 8.804 21.924 1.00 31.48 361 GLU A CA 1
ATOM 2848 C C . GLU A 1 361 ? -24.105 7.550 22.491 1.00 31.48 361 GLU A C 1
ATOM 2850 O O . GLU A 1 361 ? -24.046 6.477 21.889 1.00 31.48 361 GLU A O 1
ATOM 2855 N N . SER A 1 362 ? -23.538 7.762 23.671 1.00 33.19 362 SER A N 1
ATOM 2856 C CA . SER A 1 362 ? -22.616 6.921 24.419 1.00 33.19 362 SER A CA 1
ATOM 2857 C C . SER A 1 362 ? -23.050 5.470 24.647 1.00 33.19 362 SER A C 1
ATOM 2859 O O . SER A 1 362 ? -24.186 5.202 25.026 1.00 33.19 362 SER A O 1
ATOM 2861 N N . THR A 1 363 ? -22.052 4.583 24.571 1.00 34.94 363 THR A N 1
ATOM 2862 C CA . THR A 1 363 ? -21.897 3.290 25.265 1.00 34.94 363 THR A CA 1
ATOM 2863 C C . THR A 1 363 ? -22.975 2.955 26.305 1.00 34.94 363 THR A C 1
ATOM 2865 O O . THR A 1 363 ? -22.813 3.220 27.499 1.00 34.94 363 THR A O 1
ATOM 2868 N N . GLN A 1 364 ? -24.042 2.291 25.863 1.00 40.91 364 GLN A N 1
ATOM 2869 C CA . GLN A 1 364 ? -24.857 1.445 26.730 1.00 40.91 364 GLN A CA 1
ATOM 2870 C C . GLN A 1 364 ? -24.186 0.075 26.877 1.00 40.91 364 GLN A C 1
ATOM 2872 O O . GLN A 1 364 ? -23.551 -0.426 25.950 1.00 40.91 364 GLN A O 1
ATOM 2877 N N . LEU A 1 365 ? -24.305 -0.512 28.072 1.00 43.62 365 LEU A N 1
ATOM 2878 C CA . LEU A 1 365 ? -23.851 -1.868 28.391 1.00 43.62 365 LEU A CA 1
ATOM 2879 C C . LEU A 1 365 ? -24.373 -2.843 27.326 1.00 43.62 365 LEU A C 1
ATOM 2881 O O . LEU A 1 365 ? -25.579 -3.065 27.236 1.00 43.62 365 LEU A O 1
ATOM 2885 N N . ALA A 1 366 ? -23.466 -3.383 26.508 1.00 56.69 366 ALA A N 1
ATOM 2886 C CA . ALA A 1 366 ? -23.802 -4.283 25.414 1.00 56.69 366 ALA A CA 1
ATOM 2887 C C . ALA A 1 366 ? -24.572 -5.497 25.953 1.00 56.69 366 ALA A C 1
ATOM 2889 O O . ALA A 1 366 ? -24.048 -6.296 26.730 1.00 56.69 366 ALA A O 1
ATOM 2890 N N . GLN A 1 367 ? -25.840 -5.607 25.566 1.00 69.25 367 GLN A N 1
ATOM 2891 C CA . GLN A 1 367 ? -26.681 -6.749 25.893 1.00 69.25 367 GLN A CA 1
ATOM 2892 C C . GLN A 1 367 ? -26.194 -7.973 25.103 1.00 69.25 367 GLN A C 1
ATOM 2894 O O . GLN A 1 367 ? -25.857 -7.856 23.923 1.00 69.25 367 GLN A O 1
ATOM 2899 N N . ALA A 1 368 ? -26.156 -9.141 25.749 1.00 80.75 368 ALA A N 1
ATOM 2900 C CA . ALA A 1 368 ? -25.825 -10.406 25.096 1.00 80.75 368 ALA A CA 1
ATOM 2901 C C . ALA A 1 368 ? -26.742 -10.636 23.880 1.00 80.75 368 ALA A C 1
ATOM 2903 O O . ALA A 1 368 ? -27.955 -10.453 23.977 1.00 80.75 368 ALA A O 1
ATOM 2904 N N . ARG A 1 369 ? -26.158 -11.029 22.741 1.00 87.25 369 ARG A N 1
ATOM 2905 C CA . ARG A 1 369 ? -26.869 -11.268 21.470 1.00 87.25 369 ARG A CA 1
ATOM 2906 C C . ARG A 1 369 ? -26.734 -12.714 21.057 1.00 87.25 369 ARG A C 1
ATOM 2908 O O . ARG A 1 369 ? -25.692 -13.308 21.317 1.00 87.25 369 ARG A O 1
ATOM 2915 N N . ARG A 1 370 ? -27.746 -13.236 20.374 1.00 92.81 370 ARG A N 1
ATOM 2916 C CA . ARG A 1 370 ? -27.687 -14.530 19.697 1.00 92.81 370 ARG A CA 1
ATOM 2917 C C . ARG A 1 370 ? -27.092 -14.322 18.312 1.00 92.81 370 ARG A C 1
ATOM 2919 O O . ARG A 1 370 ? -27.691 -13.640 17.483 1.00 92.81 370 ARG A O 1
ATOM 2926 N N . VAL A 1 371 ? -25.914 -14.876 18.066 1.00 93.75 371 VAL A N 1
ATOM 2927 C CA . VAL A 1 371 ? -25.191 -14.739 16.800 1.00 93.75 371 VAL A CA 1
ATOM 2928 C C . VAL A 1 371 ? -25.065 -16.105 16.139 1.00 93.75 371 VAL A C 1
ATOM 2930 O O . VAL A 1 371 ? -24.596 -17.057 16.760 1.00 93.75 371 VAL A O 1
ATOM 2933 N N . LEU A 1 372 ? -25.455 -16.205 14.872 1.00 95.19 372 LEU A N 1
ATOM 2934 C CA . LEU A 1 372 ? -25.196 -17.382 14.045 1.00 95.19 372 LEU A CA 1
ATOM 2935 C C . LEU A 1 372 ? -24.038 -17.082 13.090 1.00 95.19 372 LEU A C 1
ATOM 2937 O O . LEU A 1 372 ? -24.126 -16.169 12.276 1.00 95.19 372 LEU A O 1
ATOM 2941 N N . ILE A 1 373 ? -22.957 -17.849 13.175 1.00 93.25 373 ILE A N 1
ATOM 2942 C CA . ILE A 1 373 ? -21.837 -17.798 12.231 1.00 93.25 373 ILE A CA 1
ATOM 2943 C C . ILE A 1 373 ? -22.039 -18.899 11.198 1.00 93.25 373 ILE A C 1
ATOM 2945 O O . ILE A 1 373 ? -22.271 -20.047 11.569 1.00 93.25 373 ILE A O 1
ATOM 2949 N N . VAL A 1 374 ? -21.918 -18.570 9.918 1.00 93.06 374 VAL A N 1
ATOM 2950 C CA . VAL A 1 374 ? -22.000 -19.525 8.814 1.00 93.06 374 VAL A CA 1
ATOM 2951 C C . VAL A 1 374 ? -20.724 -19.425 7.987 1.00 93.06 374 VAL A C 1
ATOM 2953 O O . VAL A 1 374 ? -20.534 -18.466 7.240 1.00 93.06 374 VAL A O 1
ATOM 2956 N N . GLU A 1 375 ? -19.836 -20.398 8.165 1.00 87.62 375 GLU A N 1
ATOM 2957 C CA . GLU A 1 375 ? -18.479 -20.404 7.612 1.00 87.62 375 GLU A CA 1
ATOM 2958 C C . GLU A 1 375 ? -18.018 -21.854 7.405 1.00 87.62 375 GLU A C 1
ATOM 2960 O O . GLU A 1 375 ? -18.026 -22.659 8.342 1.00 87.62 375 GLU A O 1
ATOM 2965 N N . ASP A 1 376 ? -17.601 -22.186 6.183 1.00 87.31 376 ASP A N 1
ATOM 2966 C CA . ASP A 1 376 ? -17.154 -23.534 5.810 1.00 87.31 376 ASP A CA 1
ATOM 2967 C C . ASP A 1 376 ? -15.773 -23.868 6.398 1.00 87.31 376 ASP A C 1
ATOM 2969 O O . ASP A 1 376 ? -15.482 -25.019 6.737 1.00 87.31 376 ASP A O 1
ATOM 2973 N N . ASN A 1 377 ? -14.933 -22.851 6.598 1.00 83.25 377 ASN A N 1
ATOM 2974 C CA . ASN A 1 377 ? -13.681 -22.984 7.319 1.00 83.25 377 ASN A CA 1
ATOM 2975 C C . ASN A 1 377 ? -13.925 -23.135 8.831 1.00 83.25 377 ASN A C 1
ATOM 2977 O O . ASN A 1 377 ? -14.121 -22.163 9.563 1.00 83.25 377 ASN A O 1
ATOM 2981 N N . VAL A 1 378 ? -13.837 -24.379 9.304 1.00 83.25 378 VAL A N 1
ATOM 2982 C CA . VAL A 1 378 ? -14.052 -24.761 10.708 1.00 83.25 378 VAL A CA 1
ATOM 2983 C C . VAL A 1 378 ? -13.200 -23.942 11.686 1.00 83.25 378 VAL A C 1
ATOM 2985 O O . VAL A 1 378 ? -13.728 -23.475 12.694 1.00 83.25 378 VAL A O 1
ATOM 2988 N N . ASP A 1 379 ? -11.918 -23.711 11.390 1.00 74.50 379 ASP A N 1
ATOM 2989 C CA . ASP A 1 379 ? -11.015 -22.971 12.284 1.00 74.50 379 ASP A CA 1
ATOM 2990 C C . ASP A 1 379 ? -11.381 -21.478 12.351 1.00 74.50 379 ASP A C 1
ATOM 2992 O O . ASP A 1 379 ? -11.377 -20.866 13.426 1.00 74.50 379 ASP A O 1
ATOM 2996 N N . ALA A 1 380 ? -11.743 -20.880 11.212 1.00 78.38 380 ALA A N 1
ATOM 2997 C CA . ALA A 1 380 ? -12.204 -19.492 11.152 1.00 78.38 380 ALA A CA 1
ATOM 2998 C C . ALA A 1 380 ? -13.532 -19.313 11.907 1.00 78.38 380 ALA A C 1
ATOM 3000 O O . ALA A 1 380 ? -13.678 -18.382 12.701 1.00 78.38 380 ALA A O 1
ATOM 3001 N N . ALA A 1 381 ? -14.465 -20.249 11.725 1.00 85.31 381 ALA A N 1
ATOM 3002 C CA . ALA A 1 381 ? -15.756 -20.245 12.397 1.00 85.31 381 ALA A CA 1
ATOM 3003 C C . ALA A 1 381 ? -15.606 -20.381 13.922 1.00 85.31 381 ALA A C 1
ATOM 3005 O O . ALA A 1 381 ? -16.182 -19.604 14.685 1.00 85.31 381 ALA A O 1
ATOM 3006 N N . GLN A 1 382 ? -14.792 -21.340 14.376 1.00 84.44 382 GLN A N 1
ATOM 3007 C CA . GLN A 1 382 ? -14.570 -21.606 15.798 1.00 84.44 382 GLN A CA 1
ATOM 3008 C C . GLN A 1 382 ? -13.816 -20.472 16.493 1.00 84.44 382 GLN A C 1
ATOM 3010 O O . GLN A 1 382 ? -14.194 -20.071 17.593 1.00 84.44 382 GLN A O 1
ATOM 3015 N N . SER A 1 383 ? -12.770 -19.928 15.867 1.00 82.06 383 SER A N 1
ATOM 3016 C CA . SER A 1 383 ? -12.018 -18.809 16.447 1.00 82.06 383 SER A CA 1
ATOM 3017 C C . SER A 1 383 ? -12.888 -17.560 16.616 1.00 82.06 383 SER A C 1
ATOM 3019 O O . SER A 1 383 ? -12.871 -16.944 17.685 1.00 82.06 383 SER A O 1
ATOM 3021 N N . LEU A 1 384 ? -13.716 -17.230 15.619 1.00 84.56 384 LEU A N 1
ATOM 3022 C CA . LEU A 1 384 ? -14.675 -16.131 15.719 1.00 84.56 384 LEU A CA 1
ATOM 3023 C C . LEU A 1 384 ? -15.754 -16.405 16.778 1.00 84.56 384 LEU A C 1
ATOM 3025 O O . LEU A 1 384 ? -16.104 -15.502 17.540 1.00 84.56 384 LEU A O 1
ATOM 3029 N N . ALA A 1 385 ? -16.235 -17.649 16.880 1.00 88.69 385 ALA A N 1
ATOM 3030 C CA . ALA A 1 385 ? -17.202 -18.044 17.900 1.00 88.69 385 ALA A CA 1
ATOM 3031 C C . ALA A 1 385 ? -16.652 -17.871 19.319 1.00 88.69 385 ALA A C 1
ATOM 3033 O O . ALA A 1 385 ? -17.337 -17.318 20.176 1.00 88.69 385 ALA A O 1
ATOM 3034 N N . ILE A 1 386 ? -15.401 -18.277 19.556 1.00 84.12 386 ILE A N 1
ATOM 3035 C CA . ILE A 1 386 ? -14.722 -18.100 20.845 1.00 84.12 386 ILE A CA 1
ATOM 3036 C C . ILE A 1 386 ? -14.606 -16.610 21.192 1.00 84.12 386 ILE A C 1
ATOM 3038 O O . ILE A 1 386 ? -14.899 -16.232 22.325 1.00 84.12 386 ILE A O 1
ATOM 3042 N N . LEU A 1 387 ? -14.221 -15.756 20.237 1.00 83.25 387 LEU A N 1
ATOM 3043 C CA . LEU A 1 387 ? -14.093 -14.309 20.460 1.00 83.25 387 LEU A CA 1
ATOM 3044 C C . LEU A 1 387 ? -15.433 -13.641 20.802 1.00 83.25 387 LEU A C 1
ATOM 3046 O O . LEU A 1 387 ? -15.505 -12.819 21.721 1.00 83.25 387 LEU A O 1
ATOM 3050 N N . LEU A 1 388 ? -16.501 -14.001 20.088 1.00 86.69 388 LEU A N 1
ATOM 3051 C CA . LEU A 1 388 ? -17.842 -13.472 20.335 1.00 86.69 388 LEU A CA 1
ATOM 3052 C C . LEU A 1 388 ? -18.435 -13.998 21.650 1.00 86.69 388 LEU A C 1
ATOM 3054 O O . LEU A 1 388 ? -18.994 -13.212 22.416 1.00 86.69 388 LEU A O 1
ATOM 3058 N N . ALA A 1 389 ? -18.236 -15.279 21.970 1.00 87.19 389 ALA A N 1
ATOM 3059 C CA . ALA A 1 389 ? -18.648 -15.858 23.248 1.00 87.19 389 ALA A CA 1
ATOM 3060 C C . ALA A 1 389 ? -17.895 -15.227 24.431 1.00 87.19 389 ALA A C 1
ATOM 3062 O O . ALA A 1 389 ? -18.503 -14.880 25.443 1.00 87.19 389 ALA A O 1
ATOM 3063 N N . ALA A 1 390 ? -16.586 -14.987 24.288 1.00 80.06 390 ALA A N 1
ATOM 3064 C CA . ALA A 1 390 ? -15.782 -14.271 25.281 1.00 80.06 390 ALA A CA 1
ATOM 3065 C C . ALA A 1 390 ? -16.235 -12.812 25.479 1.00 80.06 390 ALA A C 1
ATOM 3067 O O . ALA A 1 390 ? -16.007 -12.238 26.543 1.00 80.06 390 ALA A O 1
ATOM 3068 N N . SER A 1 391 ? -16.908 -12.230 24.482 1.00 79.44 391 SER A N 1
ATOM 3069 C CA . SER A 1 391 ? -17.512 -10.892 24.553 1.00 79.44 391 SER A CA 1
ATOM 3070 C C . SER A 1 391 ? -18.945 -10.900 25.105 1.00 79.44 391 SER A C 1
ATOM 3072 O O . SER A 1 391 ? -19.584 -9.853 25.154 1.00 79.44 391 SER A O 1
ATOM 3074 N N . GLY A 1 392 ? -19.446 -12.058 25.553 1.00 84.62 392 GLY A N 1
ATOM 3075 C CA . GLY A 1 392 ? -20.745 -12.197 26.214 1.00 84.62 392 GLY A CA 1
ATOM 3076 C C . GLY A 1 392 ? -21.922 -12.498 25.284 1.00 84.62 392 GLY A C 1
ATOM 3077 O O . GLY A 1 392 ? -23.064 -12.402 25.727 1.00 84.62 392 GLY A O 1
ATOM 3078 N N . HIS A 1 393 ? -21.683 -12.854 24.019 1.00 88.81 393 HIS A N 1
ATOM 3079 C CA . HIS A 1 393 ? -22.736 -13.254 23.080 1.00 88.81 393 HIS A CA 1
ATOM 3080 C C . HIS A 1 393 ? -23.018 -14.767 23.147 1.00 88.81 393 HIS A C 1
ATOM 3082 O O . HIS A 1 393 ? -22.130 -15.563 23.448 1.00 88.81 393 HIS A O 1
ATOM 3088 N N . ASP A 1 394 ? -24.252 -15.170 22.846 1.00 91.75 394 ASP A N 1
ATOM 3089 C CA . ASP A 1 394 ? -24.631 -16.568 22.623 1.00 91.75 394 ASP A CA 1
ATOM 3090 C C . ASP A 1 394 ? -24.382 -16.901 21.150 1.00 91.75 394 ASP A C 1
ATOM 3092 O O . ASP A 1 394 ? -24.983 -16.288 20.269 1.00 91.75 394 ASP A O 1
ATOM 3096 N N . VA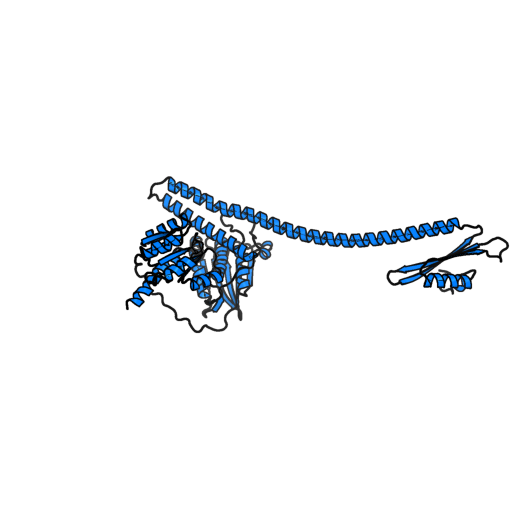L A 1 395 ? -23.455 -17.813 20.864 1.00 92.38 395 VAL A N 1
ATOM 3097 C CA . VAL A 1 395 ? -22.961 -18.032 19.501 1.00 92.38 395 VAL A CA 1
ATOM 3098 C C . VAL A 1 395 ? -23.224 -19.458 19.051 1.00 92.38 395 VAL A C 1
ATOM 3100 O O . VAL A 1 395 ? -22.834 -20.417 19.717 1.00 92.38 395 VAL A O 1
ATOM 3103 N N . ARG A 1 396 ? -23.821 -19.599 17.868 1.00 94.75 396 ARG A N 1
ATOM 3104 C CA . ARG A 1 396 ? -23.937 -20.869 17.146 1.00 94.75 396 ARG A CA 1
ATOM 3105 C C . ARG A 1 396 ? -23.142 -20.816 15.855 1.00 94.75 396 ARG A C 1
ATOM 3107 O O . ARG A 1 396 ? -22.969 -19.753 1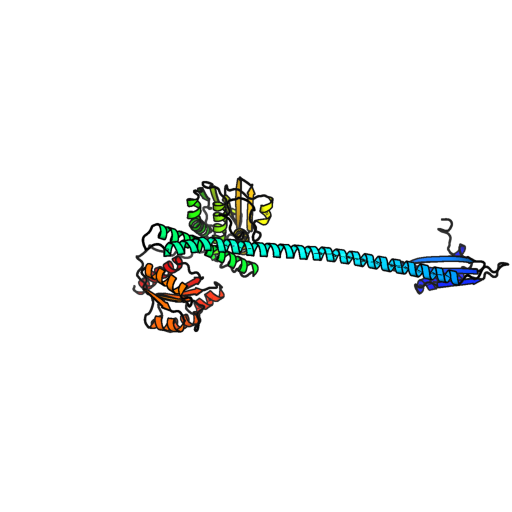5.265 1.00 94.75 396 ARG A O 1
ATOM 3114 N N . VAL A 1 397 ? -22.672 -21.977 15.418 1.00 92.81 397 VAL A N 1
ATOM 3115 C CA . VAL A 1 397 ? -21.890 -22.129 14.192 1.00 92.81 397 VAL A CA 1
ATOM 3116 C C . VAL A 1 397 ? -22.590 -23.118 13.271 1.00 92.81 397 VAL A C 1
ATOM 3118 O O . VAL A 1 397 ? -23.042 -24.171 13.716 1.00 92.81 397 VAL A O 1
ATOM 3121 N N . SER A 1 398 ? -22.646 -22.767 11.994 1.00 92.00 398 SER A N 1
ATOM 3122 C CA . SER A 1 398 ? -23.002 -23.632 10.881 1.00 92.00 398 SER A CA 1
ATOM 3123 C C . SER A 1 398 ? -21.876 -23.618 9.843 1.00 92.00 398 SER A C 1
ATOM 3125 O O . SER A 1 398 ? -21.157 -22.626 9.716 1.00 92.00 398 SER A O 1
ATOM 3127 N N . HIS A 1 399 ? -21.724 -24.712 9.100 1.00 89.56 399 HIS A N 1
ATOM 3128 C CA . HIS A 1 399 ? -20.655 -24.881 8.108 1.00 89.56 399 HIS A CA 1
ATOM 3129 C C . HIS A 1 399 ? -21.160 -24.939 6.665 1.00 89.56 399 HIS A C 1
ATOM 3131 O O . HIS A 1 399 ? -20.361 -24.967 5.731 1.00 89.56 399 HIS A O 1
ATOM 3137 N N . ASP A 1 400 ? -22.477 -24.938 6.466 1.00 87.12 400 ASP A N 1
ATOM 3138 C CA . ASP A 1 400 ? -23.084 -24.936 5.143 1.00 87.12 400 ASP A CA 1
ATOM 3139 C C . ASP A 1 400 ? -24.413 -24.171 5.131 1.00 87.12 400 ASP A C 1
ATOM 3141 O O . ASP A 1 400 ? -25.034 -23.898 6.163 1.00 87.12 400 ASP A O 1
ATOM 3145 N N . GLY A 1 401 ? -24.835 -23.782 3.928 1.00 86.38 401 GLY A N 1
ATOM 3146 C CA . GLY A 1 401 ? -26.047 -22.994 3.735 1.00 86.38 401 GLY A CA 1
ATOM 3147 C C . GLY A 1 401 ? -27.344 -23.692 4.176 1.00 86.38 401 GLY A C 1
ATOM 3148 O O . GLY A 1 401 ? -28.142 -23.057 4.867 1.00 86.38 401 GLY A O 1
ATOM 3149 N N . PRO A 1 402 ? -27.597 -24.965 3.810 1.00 87.50 402 PRO A N 1
ATOM 3150 C CA . PRO A 1 402 ? -28.790 -25.689 4.255 1.00 87.50 402 PRO A CA 1
ATOM 3151 C C . PRO A 1 402 ? -28.940 -25.748 5.781 1.00 87.50 402 PRO A C 1
ATOM 3153 O O . PRO A 1 402 ? -29.972 -25.331 6.310 1.00 87.50 402 PRO A O 1
ATOM 3156 N N . THR A 1 403 ? -27.900 -26.187 6.490 1.00 89.44 403 THR A N 1
ATOM 3157 C CA . THR A 1 403 ? -27.925 -26.299 7.955 1.00 89.44 403 THR A CA 1
ATOM 3158 C C . THR A 1 403 ? -27.987 -24.932 8.633 1.00 89.44 403 THR A C 1
ATOM 3160 O O . THR A 1 403 ? -28.563 -24.814 9.711 1.00 89.44 403 THR A O 1
ATOM 3163 N N . ALA A 1 404 ? -27.482 -23.868 7.995 1.00 90.44 404 ALA A N 1
ATOM 3164 C CA . ALA A 1 404 ? -27.628 -22.504 8.501 1.00 90.44 404 ALA A CA 1
ATOM 3165 C C . ALA A 1 404 ? -29.084 -22.022 8.519 1.00 90.44 404 ALA A C 1
ATOM 3167 O O . ALA A 1 404 ? -29.510 -21.409 9.497 1.00 90.44 404 ALA A O 1
ATOM 3168 N N . VAL A 1 405 ? -29.856 -22.303 7.463 1.00 90.88 405 VAL A N 1
ATOM 3169 C CA . VAL A 1 405 ? -31.284 -21.946 7.421 1.00 90.88 405 VAL A CA 1
ATOM 3170 C C . VAL A 1 405 ? -32.063 -22.742 8.470 1.00 90.88 405 VAL A C 1
ATOM 3172 O O . VAL A 1 405 ? -32.875 -22.165 9.190 1.00 90.88 405 VAL A O 1
ATOM 3175 N N . GLU A 1 406 ? -31.785 -24.042 8.605 1.00 91.06 406 GLU A N 1
ATOM 3176 C CA . GLU A 1 406 ? -32.403 -24.889 9.635 1.00 91.06 406 GLU A CA 1
ATOM 3177 C C . GLU A 1 406 ? -32.076 -24.396 11.052 1.00 91.06 406 GLU A C 1
ATOM 3179 O O . GLU A 1 406 ? -32.979 -24.231 11.872 1.00 91.06 406 GLU A O 1
ATOM 3184 N N . ALA A 1 407 ? -30.806 -24.084 11.325 1.00 90.44 407 ALA A N 1
ATOM 3185 C CA . ALA A 1 407 ? -30.359 -23.579 12.620 1.00 90.44 407 ALA A CA 1
ATOM 3186 C C . ALA A 1 407 ? -30.985 -22.221 12.966 1.00 90.44 407 ALA A C 1
ATOM 3188 O O . ALA A 1 407 ? -31.359 -22.001 14.119 1.00 90.44 407 ALA A O 1
ATOM 3189 N N . ALA A 1 408 ? -31.126 -21.328 11.981 1.00 92.44 408 ALA A N 1
ATOM 3190 C CA . ALA A 1 408 ? -31.776 -20.038 12.179 1.00 92.44 408 ALA A CA 1
ATOM 3191 C C . ALA A 1 408 ? -33.275 -20.185 12.473 1.00 92.44 408 ALA A C 1
ATOM 3193 O O . ALA A 1 408 ? -33.816 -19.424 13.267 1.00 92.44 408 ALA A O 1
ATOM 3194 N N . LEU A 1 409 ? -33.956 -21.164 11.873 1.00 91.50 409 LEU A N 1
ATOM 3195 C CA . LEU A 1 409 ? -35.370 -21.427 12.149 1.00 91.50 409 LEU A CA 1
ATOM 3196 C C . LEU A 1 409 ? -35.596 -22.072 13.523 1.00 91.50 409 LEU A C 1
ATOM 3198 O O . LEU A 1 409 ? -36.546 -21.705 14.212 1.00 91.50 409 LEU A O 1
ATOM 3202 N N . ASP A 1 410 ? -34.732 -23.008 13.926 1.00 91.56 410 ASP A N 1
ATOM 3203 C CA . ASP A 1 410 ? -34.806 -23.669 15.237 1.00 91.56 410 ASP A CA 1
ATOM 3204 C C . ASP A 1 410 ? -34.494 -22.707 16.395 1.00 91.56 410 ASP A C 1
ATOM 3206 O O . ASP A 1 410 ? -35.139 -22.738 17.445 1.00 91.56 410 ASP A O 1
ATOM 3210 N N . HIS A 1 411 ? -33.519 -21.818 16.202 1.00 88.81 411 HIS A N 1
ATOM 3211 C CA . HIS A 1 411 ? -33.198 -20.736 17.129 1.00 88.81 411 HIS A CA 1
ATOM 3212 C C . HIS A 1 411 ? -32.958 -19.441 16.360 1.00 88.81 411 HIS A C 1
ATOM 3214 O O . HIS A 1 411 ? -31.827 -19.197 15.933 1.00 88.81 411 HIS A O 1
ATOM 3220 N N . PRO A 1 412 ? -33.987 -18.584 16.246 1.00 90.81 412 PRO A N 1
ATOM 3221 C CA . PRO A 1 412 ? -33.866 -17.288 15.593 1.00 90.81 412 PRO A CA 1
ATOM 3222 C C . PRO A 1 412 ? -32.741 -16.459 16.227 1.00 90.81 412 PRO A C 1
ATOM 3224 O O . PRO A 1 412 ? -32.860 -16.094 17.404 1.00 90.81 412 PRO A O 1
ATOM 3227 N N . PRO A 1 413 ? -31.640 -16.194 15.499 1.00 93.56 413 PRO A N 1
ATOM 3228 C CA . PRO A 1 413 ? -30.562 -15.353 15.992 1.00 93.56 413 PRO A CA 1
ATOM 3229 C C . PRO A 1 413 ? -30.971 -13.881 15.899 1.00 93.56 413 PRO A C 1
ATOM 3231 O O . PRO A 1 413 ? -31.921 -13.534 15.209 1.00 93.56 413 PRO A O 1
ATOM 3234 N N . ASP A 1 414 ? -30.239 -13.002 16.570 1.00 91.06 414 ASP A N 1
ATOM 3235 C CA . ASP A 1 414 ? -30.385 -11.557 16.387 1.00 91.06 414 ASP A CA 1
ATOM 3236 C C . ASP A 1 414 ? -29.553 -11.096 15.175 1.00 91.06 414 ASP A C 1
ATOM 3238 O O . ASP A 1 414 ? -29.988 -10.255 14.391 1.00 91.06 414 ASP A O 1
ATOM 3242 N N . VAL A 1 415 ? -28.373 -11.705 14.983 1.00 93.00 415 VAL A N 1
ATOM 3243 C CA . VAL A 1 415 ? -27.436 -11.397 13.890 1.00 93.00 415 VAL A CA 1
ATOM 3244 C C . VAL A 1 415 ? -26.884 -12.681 13.266 1.00 93.00 415 VAL A C 1
ATOM 3246 O O . VAL A 1 415 ? -26.545 -13.629 13.977 1.00 93.00 415 VAL A O 1
ATOM 3249 N N . VAL A 1 416 ? -26.744 -12.711 11.940 1.00 94.50 416 VAL A N 1
ATOM 3250 C CA . VAL A 1 416 ? -26.083 -13.791 11.193 1.00 94.50 416 VAL A CA 1
ATOM 3251 C C . VAL A 1 416 ? -24.848 -13.237 10.489 1.00 94.50 416 VAL A C 1
ATOM 3253 O O . VAL A 1 416 ? -24.950 -12.333 9.661 1.00 94.50 416 VAL A O 1
ATOM 3256 N N . LEU A 1 417 ? -23.682 -13.806 10.789 1.00 92.75 417 LEU A N 1
ATOM 3257 C CA . LEU A 1 417 ? -22.441 -13.579 10.050 1.00 92.75 417 LEU A CA 1
ATOM 3258 C C . LEU A 1 417 ? -22.308 -14.687 9.004 1.00 92.75 417 LEU A C 1
ATOM 3260 O O . LEU A 1 417 ? -22.093 -15.841 9.365 1.00 92.75 417 LEU A O 1
ATOM 3264 N N . LEU A 1 418 ? -22.472 -14.354 7.728 1.00 92.50 418 LEU A N 1
ATOM 3265 C CA . LEU A 1 418 ? -22.685 -15.332 6.663 1.00 92.50 418 LEU A CA 1
ATOM 3266 C C . LEU A 1 418 ? -21.632 -15.198 5.567 1.00 92.50 418 LEU A C 1
ATOM 3268 O O . LEU A 1 418 ? -21.585 -14.182 4.872 1.00 92.50 418 LEU A O 1
ATOM 3272 N N . ASP A 1 419 ? -20.809 -16.230 5.384 1.00 88.50 419 ASP A N 1
ATOM 3273 C CA . ASP A 1 419 ? -19.937 -16.316 4.218 1.00 88.50 419 ASP A CA 1
ATOM 3274 C C . ASP A 1 419 ? -20.747 -16.448 2.923 1.00 88.50 419 ASP A C 1
ATOM 3276 O O . ASP A 1 419 ? -21.764 -17.138 2.853 1.00 88.50 419 ASP A O 1
ATOM 3280 N N . ILE A 1 420 ? -20.281 -15.780 1.871 1.00 84.44 420 ILE A N 1
ATOM 3281 C CA . ILE A 1 420 ? -20.864 -15.898 0.534 1.00 84.44 420 ILE A CA 1
ATOM 3282 C C . ILE A 1 420 ? -20.408 -17.191 -0.150 1.00 84.44 420 ILE A C 1
ATOM 3284 O O . ILE A 1 420 ? -21.184 -17.801 -0.888 1.00 84.44 420 ILE A O 1
ATOM 3288 N N . GLY A 1 421 ? -19.164 -17.610 0.086 1.00 79.62 421 GLY A N 1
ATOM 3289 C CA . GLY A 1 421 ? -18.509 -18.726 -0.598 1.00 79.62 421 GLY A CA 1
ATOM 3290 C C . GLY A 1 421 ? -18.823 -20.115 -0.040 1.00 79.62 421 GLY A C 1
ATOM 3291 O O . GLY A 1 421 ? -17.912 -20.927 0.054 1.00 79.62 421 GLY A O 1
ATOM 3292 N N . LEU A 1 422 ? -20.073 -20.403 0.326 1.00 76.25 422 LEU A N 1
ATOM 3293 C CA . LEU A 1 422 ? -20.433 -21.660 0.991 1.00 76.25 422 LEU A CA 1
ATOM 3294 C C . LEU A 1 422 ? -20.604 -22.850 0.025 1.00 76.25 422 LEU A C 1
ATOM 3296 O O . LEU A 1 422 ? -21.066 -22.681 -1.109 1.00 76.25 422 LEU A O 1
ATOM 3300 N N . PRO A 1 423 ? -20.307 -24.085 0.474 1.00 60.81 423 PRO A N 1
ATOM 3301 C CA . PRO A 1 423 ? -20.685 -25.298 -0.239 1.00 60.81 423 PRO A CA 1
ATOM 3302 C C . PRO A 1 423 ? -22.209 -25.520 -0.192 1.00 60.81 423 PRO A C 1
ATOM 3304 O O . PRO A 1 423 ? -22.855 -25.384 0.847 1.00 60.81 423 PRO A O 1
ATOM 3307 N N . GLY A 1 424 ? -22.795 -25.915 -1.328 1.00 68.88 424 GLY A N 1
ATOM 3308 C CA . GLY A 1 424 ? -24.239 -26.134 -1.461 1.00 68.88 424 GLY A CA 1
ATOM 3309 C C . GLY A 1 424 ? -24.979 -24.874 -1.910 1.00 68.88 424 GLY A C 1
ATOM 3310 O O . GLY A 1 424 ? -24.970 -24.558 -3.100 1.00 68.88 424 GLY A O 1
ATOM 3311 N N . PHE A 1 425 ? -25.650 -24.186 -0.983 1.00 72.56 425 PHE A N 1
ATOM 3312 C CA . PHE A 1 425 ? -26.234 -22.869 -1.262 1.00 72.56 425 PHE A CA 1
ATOM 3313 C C . PHE A 1 425 ? -25.146 -21.808 -1.176 1.00 72.56 425 PHE A C 1
ATOM 3315 O O . PHE A 1 425 ? -24.413 -21.779 -0.192 1.00 72.56 425 PHE A O 1
ATOM 3322 N N . ASP A 1 426 ? -25.075 -20.921 -2.170 1.00 77.62 426 ASP A N 1
ATOM 3323 C CA . ASP A 1 426 ? -24.275 -19.710 -2.011 1.00 77.62 426 ASP A CA 1
ATOM 3324 C C . ASP A 1 426 ? -24.894 -18.822 -0.913 1.00 77.62 426 ASP A C 1
ATOM 3326 O O . ASP A 1 426 ? -26.089 -18.912 -0.608 1.00 77.62 426 ASP A O 1
ATOM 3330 N N . GLY A 1 427 ? -24.090 -17.971 -0.271 1.00 83.19 427 GLY A N 1
ATOM 3331 C CA . GLY A 1 427 ? -24.589 -17.143 0.835 1.00 83.19 427 GLY A CA 1
ATOM 3332 C C . GLY A 1 427 ? -25.716 -16.186 0.419 1.00 83.19 427 GLY A C 1
ATOM 3333 O O . GLY A 1 427 ? -26.522 -15.781 1.252 1.00 83.19 427 GLY A O 1
ATOM 3334 N N . TYR A 1 428 ? -25.840 -15.869 -0.875 1.00 87.62 428 TYR A N 1
ATOM 3335 C CA . TYR A 1 428 ? -26.962 -15.085 -1.398 1.00 87.62 428 TYR A CA 1
ATOM 3336 C C . TYR A 1 428 ? -28.281 -15.863 -1.340 1.00 87.62 428 TYR A C 1
ATOM 3338 O O . TYR A 1 428 ? -29.312 -15.319 -0.951 1.00 87.62 428 TYR A O 1
ATOM 3346 N N . GLU A 1 429 ? -28.263 -17.141 -1.707 1.00 88.06 429 GLU A N 1
ATOM 3347 C CA . GLU A 1 429 ? -29.415 -18.030 -1.622 1.00 88.06 429 GLU A CA 1
ATOM 3348 C C . GLU A 1 429 ? -29.848 -18.256 -0.170 1.00 88.06 429 GLU A C 1
ATOM 3350 O O . GLU A 1 429 ? -31.044 -18.237 0.123 1.00 88.06 429 GLU A O 1
ATOM 3355 N N . VAL A 1 430 ? -28.891 -18.394 0.752 1.00 89.81 430 VAL A N 1
ATOM 3356 C CA . VAL A 1 430 ? -29.173 -18.473 2.195 1.00 89.81 430 VAL A CA 1
ATOM 3357 C C . VAL A 1 430 ? -29.874 -17.202 2.682 1.00 89.81 430 VAL A C 1
ATOM 3359 O O . VAL A 1 430 ? -30.916 -17.297 3.330 1.00 89.81 430 VAL A O 1
ATOM 3362 N N . ALA A 1 431 ? -29.360 -16.021 2.322 1.00 91.31 431 ALA A N 1
ATOM 3363 C CA . ALA A 1 431 ? -29.962 -14.742 2.698 1.00 91.31 431 ALA A CA 1
ATOM 3364 C C . ALA A 1 431 ? -31.398 -14.596 2.171 1.00 91.31 431 ALA A C 1
ATOM 3366 O O . ALA A 1 431 ? -32.304 -14.279 2.945 1.00 91.31 431 ALA A O 1
ATOM 3367 N N . ARG A 1 432 ? -31.639 -14.921 0.891 1.00 91.00 432 ARG A N 1
ATOM 3368 C CA . ARG A 1 432 ? -32.987 -14.879 0.298 1.00 91.00 432 ARG A CA 1
ATOM 3369 C C . ARG A 1 432 ? -33.963 -15.785 1.036 1.00 91.00 432 ARG A C 1
ATOM 3371 O O . ARG A 1 432 ? -35.041 -15.339 1.416 1.00 91.00 432 ARG A O 1
ATOM 3378 N N . ARG A 1 433 ? -33.561 -17.026 1.318 1.00 90.38 433 ARG A N 1
ATOM 3379 C CA . ARG A 1 433 ? -34.402 -17.978 2.055 1.00 90.38 433 ARG A CA 1
ATOM 3380 C C . ARG A 1 433 ? -34.684 -17.531 3.477 1.00 90.38 433 ARG A C 1
ATOM 3382 O O . ARG A 1 433 ? -35.798 -17.723 3.943 1.00 90.38 433 ARG A O 1
ATOM 3389 N N . MET A 1 434 ? -33.714 -16.928 4.165 1.00 91.62 434 MET A N 1
ATOM 3390 C CA . MET A 1 434 ? -33.956 -16.357 5.490 1.00 91.62 434 MET A CA 1
ATOM 3391 C C . MET A 1 434 ? -34.955 -15.195 5.415 1.00 91.62 434 MET A C 1
ATOM 3393 O O . MET A 1 434 ? -35.865 -15.128 6.234 1.00 91.62 434 MET A O 1
ATOM 3397 N N . ARG A 1 435 ? -34.861 -14.324 4.401 1.00 90.38 435 ARG A N 1
ATOM 3398 C CA . ARG A 1 435 ? -35.800 -13.203 4.203 1.00 90.38 435 ARG A CA 1
ATOM 3399 C C . ARG A 1 435 ? -37.219 -13.628 3.829 1.00 90.38 435 ARG A C 1
ATOM 3401 O O . ARG A 1 435 ? -38.162 -12.916 4.157 1.00 90.38 435 ARG A O 1
ATOM 3408 N N . GLU A 1 436 ? -37.389 -14.783 3.193 1.00 90.69 436 GLU A N 1
ATOM 3409 C CA . GLU A 1 436 ? -38.708 -15.366 2.907 1.00 90.69 436 GLU A CA 1
ATOM 3410 C C . GLU A 1 436 ? -39.436 -15.865 4.169 1.00 90.69 436 GLU A C 1
ATOM 3412 O O . GLU A 1 436 ? -40.649 -16.076 4.135 1.00 90.69 436 GLU A O 1
ATOM 3417 N N . GLN A 1 437 ? -38.726 -16.045 5.290 1.00 89.88 437 GLN A N 1
ATOM 3418 C CA . GLN A 1 437 ? -39.289 -16.559 6.538 1.00 89.88 437 GLN A CA 1
ATOM 3419 C C . GLN A 1 437 ? -39.706 -15.406 7.466 1.00 89.88 437 GLN A C 1
ATOM 3421 O O . GLN A 1 437 ? -38.843 -14.681 7.963 1.00 89.88 437 GLN A O 1
ATOM 3426 N N . PRO A 1 438 ? -41.003 -15.255 7.808 1.00 85.81 438 PRO A N 1
ATOM 3427 C CA . PRO A 1 438 ? -41.476 -14.148 8.647 1.00 85.81 438 PRO A CA 1
ATOM 3428 C C . PRO A 1 438 ? -40.805 -14.079 10.024 1.00 85.81 438 PRO A C 1
ATOM 3430 O O . PRO A 1 438 ? -40.574 -12.993 10.549 1.00 85.81 438 PRO A O 1
ATOM 3433 N N . ILE A 1 439 ? -40.456 -15.237 10.596 1.00 85.94 439 ILE A N 1
ATOM 3434 C CA . ILE A 1 439 ? -39.785 -15.340 11.900 1.00 85.94 439 ILE A CA 1
ATOM 3435 C C . ILE A 1 439 ? -38.352 -14.781 11.883 1.00 85.94 439 ILE A C 1
ATOM 3437 O O . ILE A 1 439 ? -37.832 -14.419 12.935 1.00 85.94 439 ILE A O 1
ATOM 3441 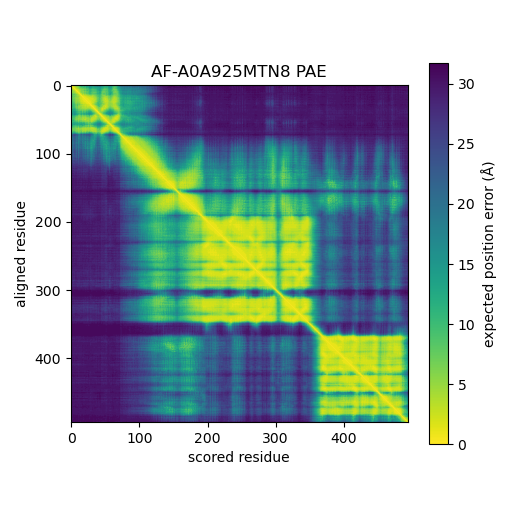N N . LEU A 1 440 ? -37.731 -14.669 10.702 1.00 88.56 440 LEU A N 1
ATOM 3442 C CA . LEU A 1 440 ? -36.372 -14.155 10.515 1.00 88.56 440 LEU A CA 1
ATOM 3443 C C . LEU A 1 440 ? -36.345 -12.727 9.938 1.00 88.56 440 LEU A C 1
ATOM 3445 O O . LEU A 1 440 ? -35.278 -12.208 9.613 1.00 88.56 440 LEU A O 1
ATOM 3449 N N . GLY A 1 441 ? -37.502 -12.065 9.822 1.00 80.50 441 GLY A N 1
ATOM 3450 C CA . GLY A 1 441 ? -37.616 -10.749 9.181 1.00 80.50 441 GLY A CA 1
ATOM 3451 C C . GLY A 1 441 ? -36.807 -9.634 9.857 1.00 80.50 441 GLY A C 1
ATOM 3452 O O . GLY A 1 441 ? -36.374 -8.708 9.178 1.00 80.50 441 GLY A O 1
ATOM 3453 N N . ASN A 1 442 ? -36.557 -9.748 11.165 1.00 83.38 442 ASN A N 1
ATOM 3454 C CA . ASN A 1 442 ? -35.796 -8.763 11.949 1.00 83.38 442 ASN A CA 1
ATOM 3455 C C . ASN A 1 442 ? -34.325 -9.150 12.164 1.00 83.38 442 ASN A C 1
ATOM 3457 O O . ASN A 1 442 ? -33.597 -8.417 12.830 1.00 83.38 442 ASN A O 1
ATOM 3461 N N . VAL A 1 443 ? -33.898 -10.301 11.639 1.00 89.94 443 VAL A N 1
ATOM 3462 C CA . VAL A 1 443 ? -32.530 -10.797 11.803 1.00 89.94 443 VAL A CA 1
ATOM 3463 C C . VAL A 1 443 ? -31.586 -9.962 10.959 1.00 89.94 443 VAL A C 1
ATOM 3465 O O . VAL A 1 443 ? -31.817 -9.782 9.763 1.00 89.94 443 VAL A O 1
ATOM 3468 N N . GLU A 1 444 ? -30.502 -9.493 11.558 1.00 91.06 444 GLU A N 1
ATOM 3469 C CA . GLU A 1 444 ? -29.503 -8.716 10.838 1.00 91.06 444 GLU A CA 1
ATOM 3470 C C . GLU A 1 444 ? -28.552 -9.645 10.076 1.00 91.06 444 GLU A C 1
ATOM 3472 O O . GLU A 1 444 ? -27.888 -10.494 10.673 1.00 91.06 444 GLU A O 1
ATOM 3477 N N . LEU A 1 445 ? -28.492 -9.518 8.751 1.00 91.69 445 LEU A N 1
ATOM 3478 C CA . LEU A 1 445 ? -27.640 -10.343 7.895 1.00 91.69 445 LEU A CA 1
ATOM 3479 C C . LEU A 1 445 ? -26.375 -9.574 7.513 1.00 91.69 445 LEU A C 1
ATOM 3481 O O . LEU A 1 445 ? -26.432 -8.549 6.828 1.00 91.69 445 LEU A O 1
ATOM 3485 N N . VAL A 1 446 ? -25.219 -10.112 7.897 1.00 90.69 446 VAL A N 1
ATOM 3486 C CA . VAL A 1 446 ? -23.898 -9.549 7.605 1.00 90.69 446 VAL A CA 1
ATOM 3487 C C . VAL A 1 446 ? -23.159 -10.478 6.646 1.00 90.69 446 VAL A C 1
ATOM 3489 O O . VAL A 1 446 ? -22.786 -11.591 7.012 1.00 90.69 446 VAL A O 1
ATOM 3492 N N . ALA A 1 447 ? -22.914 -10.020 5.421 1.00 88.50 447 ALA A N 1
ATOM 3493 C CA . ALA A 1 447 ? -22.132 -10.769 4.444 1.00 88.50 447 ALA A CA 1
ATOM 3494 C C . ALA A 1 447 ? -20.638 -10.737 4.798 1.00 88.50 447 ALA A C 1
ATOM 3496 O O . ALA A 1 447 ? -20.075 -9.657 4.975 1.00 88.50 447 ALA A O 1
ATOM 3497 N N . LEU A 1 448 ? -19.980 -11.896 4.829 1.00 84.81 448 LEU A N 1
ATOM 3498 C CA . LEU A 1 448 ? -18.525 -12.033 4.885 1.00 84.81 448 LEU A CA 1
ATOM 3499 C C . LEU A 1 448 ? -18.009 -12.390 3.490 1.00 84.81 448 LEU A C 1
ATOM 3501 O O . LEU A 1 448 ? -18.420 -13.393 2.913 1.00 84.81 448 LEU A O 1
ATOM 3505 N N . THR A 1 449 ? -17.117 -11.577 2.922 1.00 73.88 449 THR A N 1
ATOM 3506 C CA . THR A 1 449 ? -16.718 -11.732 1.512 1.00 73.88 449 THR A CA 1
ATOM 3507 C C . THR A 1 449 ? -15.214 -11.764 1.311 1.00 73.88 449 THR A C 1
ATOM 3509 O O . THR A 1 449 ? -14.474 -10.977 1.892 1.00 73.88 449 THR A O 1
ATOM 3512 N N . GLY A 1 450 ? -14.734 -12.648 0.432 1.00 62.12 450 GLY A N 1
ATOM 3513 C CA . GLY A 1 450 ? -13.328 -12.648 -0.000 1.00 62.12 450 GLY A CA 1
ATOM 3514 C C . GLY A 1 450 ? -12.997 -11.562 -1.037 1.00 62.12 450 GLY A C 1
ATOM 3515 O O . GLY A 1 450 ? -11.831 -11.228 -1.248 1.00 62.12 450 GLY A O 1
ATOM 3516 N N . TYR A 1 451 ? -14.015 -10.992 -1.695 1.00 53.28 451 TYR A N 1
ATOM 3517 C CA . TYR A 1 451 ? -13.869 -10.024 -2.782 1.00 53.28 451 TYR A CA 1
ATOM 3518 C C . TYR A 1 451 ? -14.805 -8.825 -2.566 1.00 53.28 451 TYR A C 1
ATOM 3520 O O . TYR A 1 451 ? -16.019 -8.956 -2.573 1.00 53.28 451 TYR A O 1
ATOM 3528 N N . GLY A 1 452 ? -14.235 -7.630 -2.387 1.00 50.09 452 GLY A N 1
ATOM 3529 C CA . GLY A 1 452 ? -14.985 -6.387 -2.150 1.00 50.09 452 GLY A CA 1
ATOM 3530 C C . GLY A 1 452 ? -15.412 -5.637 -3.420 1.00 50.09 452 GLY A C 1
ATOM 3531 O O . GLY A 1 452 ? -15.302 -4.407 -3.455 1.00 50.09 452 GLY A O 1
ATOM 3532 N N . ARG A 1 453 ? -15.833 -6.325 -4.493 1.00 53.41 453 ARG A N 1
ATOM 3533 C CA . ARG A 1 453 ? -16.256 -5.640 -5.733 1.00 53.41 453 ARG A CA 1
ATOM 3534 C C . ARG A 1 453 ? -17.592 -4.919 -5.524 1.00 53.41 453 ARG A C 1
ATOM 3536 O O . ARG A 1 453 ? -18.425 -5.345 -4.732 1.00 53.41 453 ARG A O 1
ATOM 3543 N N . SER A 1 454 ? -17.820 -3.836 -6.264 1.00 49.12 454 SER A N 1
ATOM 3544 C CA . SER A 1 454 ? -19.110 -3.122 -6.295 1.00 49.12 454 SER A CA 1
ATOM 3545 C C . SER A 1 454 ? -20.263 -4.022 -6.761 1.00 49.12 454 SER A C 1
ATOM 3547 O O . SER A 1 454 ? -21.362 -3.936 -6.221 1.00 49.12 454 SER A O 1
ATOM 3549 N N . SER A 1 455 ? -19.990 -4.955 -7.683 1.00 55.34 455 SER A N 1
ATOM 3550 C CA . SER A 1 455 ? -20.939 -5.998 -8.100 1.00 55.34 455 SER A CA 1
ATOM 3551 C C . SER A 1 455 ? -21.394 -6.892 -6.949 1.00 55.34 455 SER A C 1
ATOM 3553 O O . SER A 1 455 ? -22.542 -7.323 -6.926 1.00 55.34 455 SER A O 1
ATOM 3555 N N . ASP A 1 456 ? -20.501 -7.170 -6.000 1.00 62.94 456 ASP A N 1
ATOM 3556 C CA . ASP A 1 456 ? -20.751 -8.123 -4.919 1.00 62.94 456 ASP A CA 1
ATOM 3557 C C . ASP A 1 456 ? -21.552 -7.458 -3.793 1.00 62.94 456 ASP A C 1
ATOM 3559 O O . ASP A 1 456 ? -22.421 -8.101 -3.209 1.00 62.94 456 ASP A O 1
ATOM 3563 N N . LEU A 1 457 ? -21.342 -6.151 -3.574 1.00 62.91 457 LEU A N 1
ATOM 3564 C CA . LEU A 1 457 ? -22.188 -5.324 -2.710 1.00 62.91 457 LEU A CA 1
ATOM 3565 C C . LEU A 1 457 ? -23.623 -5.232 -3.217 1.00 62.91 457 LEU A C 1
ATOM 3567 O O . LEU A 1 457 ? -24.554 -5.405 -2.439 1.00 62.91 457 LEU A O 1
ATOM 3571 N N . GLN A 1 458 ? -23.803 -4.946 -4.509 1.00 69.31 458 GLN A N 1
ATOM 3572 C CA . GLN A 1 458 ? -25.142 -4.790 -5.065 1.00 69.31 458 GLN A CA 1
ATOM 3573 C C . GLN A 1 458 ? -25.899 -6.119 -5.036 1.00 69.31 458 GLN A C 1
ATOM 3575 O O . GLN A 1 458 ? -27.033 -6.164 -4.577 1.00 69.31 458 GLN A O 1
ATOM 3580 N N . ARG A 1 459 ? -25.230 -7.227 -5.382 1.00 75.81 459 ARG A N 1
ATOM 3581 C CA . ARG A 1 459 ? -25.803 -8.575 -5.242 1.00 75.81 459 ARG A CA 1
ATOM 3582 C C . ARG A 1 459 ? -26.117 -8.941 -3.791 1.00 75.81 459 ARG A C 1
ATOM 3584 O O . ARG A 1 459 ? -27.103 -9.629 -3.559 1.00 75.81 459 ARG A O 1
ATOM 3591 N N . ALA A 1 460 ? -25.309 -8.497 -2.825 1.00 75.69 460 ALA A N 1
ATOM 3592 C CA . ALA A 1 460 ? -25.587 -8.719 -1.406 1.00 75.69 460 ALA A CA 1
ATOM 3593 C C . ALA A 1 460 ? -26.827 -7.937 -0.957 1.00 75.69 460 ALA A C 1
ATOM 3595 O O . ALA A 1 460 ? -27.733 -8.508 -0.355 1.00 75.69 460 ALA A O 1
ATOM 3596 N N . HIS A 1 461 ? -26.919 -6.661 -1.320 1.00 78.06 461 HIS A N 1
ATOM 3597 C CA . HIS A 1 461 ? -28.101 -5.858 -1.033 1.00 78.06 461 HIS A CA 1
ATOM 3598 C C . HIS A 1 461 ? -29.365 -6.464 -1.671 1.00 78.06 461 HIS A C 1
ATOM 3600 O O . HIS A 1 461 ? -30.369 -6.655 -0.990 1.00 78.06 461 HIS A O 1
ATOM 3606 N N . ASP A 1 462 ? -29.299 -6.859 -2.946 1.00 81.88 462 ASP A N 1
ATOM 3607 C CA . ASP A 1 462 ? -30.423 -7.476 -3.667 1.00 81.88 462 ASP A CA 1
ATOM 3608 C C . ASP A 1 462 ? -30.842 -8.835 -3.072 1.00 81.88 462 ASP A C 1
ATOM 3610 O O . ASP A 1 462 ? -32.002 -9.232 -3.177 1.00 81.88 462 ASP A O 1
ATOM 3614 N N . ALA A 1 463 ? -29.911 -9.554 -2.437 1.00 84.31 463 ALA A N 1
ATOM 3615 C CA . ALA A 1 463 ? -30.187 -10.796 -1.713 1.00 84.31 463 ALA A CA 1
ATOM 3616 C C . ALA A 1 463 ? -30.744 -10.569 -0.294 1.00 84.31 463 ALA A C 1
ATOM 3618 O O . ALA A 1 463 ? -31.189 -11.526 0.339 1.00 84.31 463 ALA A O 1
ATOM 3619 N N . GLY A 1 464 ? -30.745 -9.323 0.193 1.00 84.56 464 GLY A N 1
ATOM 3620 C CA . GLY A 1 464 ? -31.328 -8.926 1.474 1.00 84.56 464 GLY A CA 1
ATOM 3621 C C . GLY A 1 464 ? -30.343 -8.781 2.636 1.00 84.56 464 GLY A C 1
ATOM 3622 O O . GLY A 1 464 ? -30.787 -8.799 3.784 1.00 84.56 464 GLY A O 1
ATOM 3623 N N . PHE A 1 465 ? -29.038 -8.648 2.375 1.00 87.25 465 PHE A N 1
ATOM 3624 C CA . PHE A 1 465 ? -28.042 -8.351 3.412 1.00 87.25 465 PHE A CA 1
ATOM 3625 C C . PHE A 1 465 ? -28.149 -6.907 3.925 1.00 87.25 465 PHE A C 1
ATOM 3627 O O . PHE A 1 465 ? -28.307 -5.979 3.134 1.00 87.25 465 PHE A O 1
ATOM 3634 N N . ASP A 1 466 ? -27.993 -6.720 5.238 1.00 85.06 466 ASP A N 1
ATOM 3635 C CA . ASP A 1 466 ? -27.986 -5.402 5.891 1.00 85.06 466 ASP A CA 1
ATOM 3636 C C . ASP A 1 466 ? -26.578 -4.790 5.912 1.00 85.06 466 ASP A C 1
ATOM 3638 O O . ASP A 1 466 ? -26.397 -3.587 5.718 1.00 85.06 466 ASP A O 1
ATOM 3642 N N . HIS A 1 467 ? -25.564 -5.636 6.119 1.00 84.94 467 HIS A N 1
ATOM 3643 C CA . HIS A 1 467 ? -24.167 -5.228 6.224 1.00 84.94 467 HIS A CA 1
ATOM 3644 C C . HIS A 1 467 ? -23.245 -6.133 5.411 1.00 84.94 467 HIS A C 1
ATOM 3646 O O . HIS A 1 467 ? -23.583 -7.255 5.036 1.00 84.94 467 HIS A O 1
ATOM 3652 N N . HIS A 1 468 ? -22.035 -5.638 5.159 1.00 81.94 468 HIS A N 1
ATOM 3653 C CA . HIS A 1 468 ? -21.015 -6.358 4.412 1.00 81.94 468 HIS A CA 1
ATOM 3654 C C . HIS A 1 468 ? -19.624 -6.087 4.988 1.00 81.94 468 HIS A C 1
ATOM 3656 O O . HIS A 1 468 ? -19.193 -4.935 5.079 1.00 81.94 468 HIS A O 1
ATOM 3662 N N . LEU A 1 469 ? -18.887 -7.155 5.283 1.00 77.00 469 LEU A N 1
ATOM 3663 C CA . LEU A 1 469 ? -17.511 -7.135 5.762 1.00 77.00 469 LEU A CA 1
ATOM 3664 C C . LEU A 1 469 ? -16.605 -7.935 4.824 1.00 77.00 469 LEU A C 1
ATOM 3666 O O . LEU A 1 469 ? -16.963 -8.999 4.324 1.00 77.00 469 LEU A O 1
ATOM 3670 N N . VAL A 1 470 ? -15.395 -7.423 4.612 1.00 76.12 470 VAL A N 1
ATOM 3671 C CA . VAL A 1 470 ? -14.371 -8.105 3.816 1.00 76.12 470 VAL A CA 1
ATOM 3672 C C . VAL A 1 470 ? -13.566 -9.020 4.736 1.00 76.12 470 VAL A C 1
ATOM 3674 O O . VAL A 1 470 ? -13.138 -8.603 5.812 1.00 76.12 470 VAL A O 1
ATOM 3677 N N . LYS A 1 471 ? -13.349 -10.265 4.313 1.00 71.50 471 LYS A N 1
ATOM 3678 C CA . LYS A 1 471 ? -12.479 -11.222 4.996 1.00 71.50 471 LYS A CA 1
ATOM 3679 C C . LYS A 1 471 ? -11.002 -10.797 4.849 1.00 71.50 471 LYS A C 1
ATOM 3681 O O . LYS A 1 471 ? -10.596 -10.446 3.742 1.00 71.50 471 LYS A O 1
ATOM 3686 N N . PRO A 1 472 ? -10.181 -10.880 5.915 1.00 63.88 472 PRO A N 1
ATOM 3687 C CA . PRO A 1 472 ? -10.552 -11.295 7.269 1.00 63.88 472 PRO A CA 1
ATOM 3688 C C . PRO A 1 472 ? -11.303 -10.179 8.012 1.00 63.88 472 PRO A C 1
ATOM 3690 O O . PRO A 1 472 ? -10.803 -9.056 8.135 1.00 63.88 472 PRO A O 1
ATOM 3693 N N . ALA A 1 473 ? -12.492 -10.512 8.526 1.00 66.44 473 ALA A N 1
ATOM 3694 C CA . ALA A 1 473 ? -13.392 -9.553 9.154 1.00 66.44 473 ALA A CA 1
ATOM 3695 C C . ALA A 1 473 ? -12.747 -8.922 10.398 1.00 66.44 473 ALA A C 1
ATOM 3697 O O . ALA A 1 473 ? -12.177 -9.618 11.240 1.00 66.44 473 ALA A O 1
ATOM 3698 N N . ASN A 1 474 ? -12.814 -7.593 10.508 1.00 70.81 474 ASN A N 1
ATOM 3699 C CA . ASN A 1 474 ? -12.282 -6.880 11.663 1.00 70.81 474 ASN A CA 1
ATOM 3700 C C . ASN A 1 474 ? -13.238 -7.040 12.854 1.00 70.81 474 ASN A C 1
ATOM 3702 O O . ASN A 1 474 ? -14.408 -6.669 12.772 1.00 70.81 474 ASN A O 1
ATOM 3706 N N . PHE A 1 475 ? -12.725 -7.556 13.970 1.00 75.06 475 PHE A N 1
ATOM 3707 C CA . PHE A 1 475 ? -13.522 -7.799 15.166 1.00 75.06 475 PHE A CA 1
ATOM 3708 C C . PHE A 1 475 ? -14.168 -6.526 15.735 1.00 75.06 475 PHE A C 1
ATOM 3710 O O . PHE A 1 475 ? -15.312 -6.576 16.177 1.00 75.06 475 PHE A O 1
ATOM 3717 N N . GLU A 1 476 ? -13.506 -5.368 15.651 1.00 71.38 476 GLU A N 1
ATOM 3718 C CA . GLU A 1 476 ? -14.092 -4.094 16.093 1.00 71.38 476 GLU A CA 1
ATOM 3719 C C . GLU A 1 476 ? -15.280 -3.668 15.221 1.00 71.38 476 GLU A C 1
ATOM 3721 O O . GLU A 1 476 ? -16.275 -3.165 15.736 1.00 71.38 476 GLU A O 1
ATOM 3726 N N . GLN A 1 477 ? -15.231 -3.936 13.912 1.00 76.25 477 GLN A N 1
ATOM 3727 C CA . GLN A 1 477 ? -16.367 -3.673 13.021 1.00 76.25 477 GLN A CA 1
ATOM 3728 C C . GLN A 1 477 ? -17.553 -4.582 13.358 1.00 76.25 477 GLN A C 1
ATOM 3730 O O . GLN A 1 477 ? -18.693 -4.125 13.376 1.00 76.25 477 GLN A O 1
ATOM 3735 N N . ILE A 1 478 ? -17.291 -5.852 13.688 1.00 82.69 478 ILE A N 1
ATOM 3736 C CA . ILE A 1 478 ? -18.334 -6.783 14.140 1.00 82.69 478 ILE A CA 1
ATOM 3737 C C . ILE A 1 478 ? -18.962 -6.285 15.450 1.00 82.69 478 ILE A C 1
ATOM 3739 O O . ILE A 1 478 ? -20.186 -6.246 15.553 1.00 82.69 478 ILE A O 1
ATOM 3743 N N . LYS A 1 479 ? -18.161 -5.834 16.427 1.00 80.19 479 LYS A N 1
ATOM 3744 C CA . LYS A 1 479 ? -18.689 -5.248 17.674 1.00 80.19 479 LYS A CA 1
ATOM 3745 C C . LYS A 1 479 ? -19.569 -4.028 17.417 1.00 80.19 479 LYS A C 1
ATOM 3747 O O . LYS A 1 479 ? -20.613 -3.899 18.048 1.00 80.19 479 LYS A O 1
ATOM 3752 N N . GLN A 1 480 ? -19.164 -3.143 16.505 1.00 78.94 480 GLN A N 1
ATOM 3753 C CA . GLN A 1 480 ? -19.948 -1.957 16.146 1.00 78.94 480 GLN A CA 1
ATOM 3754 C C . GLN A 1 480 ? -21.313 -2.335 15.562 1.00 78.94 480 GLN A C 1
ATOM 3756 O O . GLN A 1 480 ? -22.324 -1.766 15.971 1.00 78.94 480 GLN A O 1
ATOM 3761 N N . ILE A 1 481 ? -21.353 -3.330 14.672 1.00 82.56 481 ILE A N 1
ATOM 3762 C CA . ILE A 1 481 ? -22.601 -3.853 14.097 1.00 82.56 481 ILE A CA 1
ATOM 3763 C C . ILE A 1 481 ? -23.494 -4.426 15.207 1.00 82.56 481 ILE A C 1
ATOM 3765 O O . ILE A 1 481 ? -24.631 -3.985 15.377 1.00 82.56 481 ILE A O 1
ATOM 3769 N N . LEU A 1 482 ? -22.945 -5.306 16.053 1.00 82.44 482 LEU A N 1
ATOM 3770 C CA . LEU A 1 482 ? -23.672 -5.916 17.175 1.00 82.44 482 LEU A CA 1
ATOM 3771 C C . LEU A 1 482 ? -24.202 -4.882 18.185 1.00 82.44 482 LEU A C 1
ATOM 3773 O O . LEU A 1 482 ? -25.273 -5.078 18.762 1.00 82.44 482 LEU A O 1
ATOM 3777 N N . ALA A 1 483 ? -23.481 -3.777 18.392 1.00 76.19 483 ALA A N 1
ATOM 3778 C CA . ALA A 1 483 ? -23.927 -2.670 19.233 1.00 76.19 483 ALA A CA 1
ATOM 3779 C C . ALA A 1 483 ? -25.052 -1.853 18.571 1.00 76.19 483 ALA A C 1
ATOM 3781 O O . ALA A 1 483 ? -26.009 -1.468 19.243 1.00 76.19 483 ALA A O 1
ATOM 3782 N N . SER A 1 484 ? -24.975 -1.621 17.256 1.00 70.19 484 SER A N 1
ATOM 3783 C CA . SER A 1 484 ? -25.946 -0.808 16.508 1.00 70.19 484 SER A CA 1
ATOM 3784 C C . SER A 1 484 ? -27.340 -1.442 16.417 1.00 70.19 484 SER A C 1
ATOM 3786 O O . SER A 1 484 ? -28.347 -0.732 16.497 1.00 70.19 484 SER A O 1
ATOM 3788 N N . HIS A 1 485 ? -27.412 -2.777 16.390 1.00 65.94 485 HIS A N 1
ATOM 3789 C CA . HIS A 1 485 ? -28.665 -3.532 16.456 1.00 65.94 485 HIS A CA 1
ATOM 3790 C C . HIS A 1 485 ? -29.490 -3.203 17.723 1.00 65.94 485 HIS A C 1
ATOM 3792 O O . HIS A 1 485 ? -30.722 -3.259 17.724 1.00 65.94 485 HIS A O 1
ATOM 3798 N N . SER A 1 486 ? -28.825 -2.775 18.806 1.00 54.22 486 SER A N 1
ATOM 3799 C CA . SER A 1 486 ? -29.472 -2.366 20.058 1.00 54.22 486 SER A CA 1
ATOM 3800 C C . SER A 1 486 ? -30.351 -1.130 19.936 1.00 54.22 486 SER A C 1
ATOM 3802 O O . SER A 1 486 ? -31.411 -1.080 20.559 1.00 54.22 486 SER A O 1
ATOM 3804 N N . ASN A 1 487 ? -29.967 -0.178 19.088 1.00 49.78 487 ASN A N 1
ATOM 3805 C CA . ASN A 1 487 ? -30.705 1.073 18.932 1.00 49.78 487 ASN A CA 1
ATOM 3806 C C . ASN A 1 487 ? -31.950 0.894 18.051 1.00 49.78 487 ASN A C 1
ATOM 3808 O O . ASN A 1 487 ? -32.965 1.553 18.267 1.00 49.78 487 ASN A O 1
ATOM 3812 N N . LYS A 1 488 ? -31.904 -0.030 17.082 1.00 51.97 488 LYS A N 1
ATOM 3813 C CA . LYS A 1 488 ? -33.001 -0.265 16.130 1.00 51.97 488 LYS A CA 1
ATOM 3814 C C . LYS A 1 488 ? -34.216 -0.943 16.778 1.00 51.97 488 LYS A C 1
ATOM 3816 O O . LYS A 1 488 ? -35.342 -0.607 16.431 1.00 51.97 488 LYS A O 1
ATOM 3821 N N . MET A 1 489 ? -34.004 -1.843 17.744 1.00 50.59 489 MET A N 1
ATOM 3822 C CA . MET A 1 489 ? -35.098 -2.512 18.471 1.00 50.59 489 MET A CA 1
ATOM 3823 C C . MET A 1 489 ? -35.775 -1.596 19.502 1.00 50.59 489 MET A C 1
ATOM 3825 O O . MET A 1 489 ? -36.994 -1.628 19.622 1.00 50.59 489 MET A O 1
ATOM 3829 N N . GLN A 1 490 ? -35.028 -0.713 20.178 1.00 43.91 490 GLN A N 1
ATOM 3830 C CA . GLN A 1 490 ? -35.619 0.257 21.116 1.00 43.91 490 GLN A CA 1
ATOM 3831 C C . GLN A 1 490 ? -36.505 1.304 20.420 1.00 43.91 490 GLN A C 1
ATOM 3833 O O . GLN A 1 490 ? -37.490 1.750 20.998 1.00 43.91 490 GLN A O 1
ATOM 3838 N N . LEU A 1 491 ? -36.201 1.656 19.166 1.00 42.94 491 LEU A N 1
ATOM 3839 C CA . LEU A 1 491 ? -37.027 2.546 18.337 1.00 42.94 491 LEU A CA 1
ATOM 3840 C C . LEU A 1 491 ? -38.314 1.892 17.802 1.00 42.94 491 LEU A C 1
ATOM 3842 O O . LEU A 1 491 ? -39.189 2.608 17.331 1.00 42.94 491 LEU A O 1
ATOM 3846 N N . LEU A 1 492 ? -38.417 0.559 17.832 1.00 42.66 492 LEU A N 1
ATOM 3847 C CA . LEU A 1 492 ? -39.614 -0.187 17.414 1.00 42.66 492 LEU A CA 1
ATOM 3848 C C . LEU A 1 492 ? -40.527 -0.554 18.599 1.00 42.66 492 LEU A C 1
ATOM 3850 O O . LEU A 1 492 ? -41.690 -0.888 18.389 1.00 42.66 492 LEU A O 1
ATOM 3854 N N . GLU A 1 493 ? -40.011 -0.499 19.832 1.00 38.31 493 GLU A N 1
ATOM 3855 C CA . GLU A 1 493 ? -40.759 -0.728 21.080 1.00 38.31 493 GLU A CA 1
ATOM 3856 C C . GLU A 1 493 ? -41.331 0.567 21.706 1.00 38.31 493 GLU A C 1
ATOM 3858 O O . GLU A 1 493 ? -41.981 0.516 22.755 1.00 38.31 493 GLU A O 1
ATOM 3863 N N . HIS A 1 494 ? -41.111 1.729 21.083 1.00 33.00 494 HIS A N 1
ATOM 3864 C CA . HIS A 1 494 ? -41.749 3.019 21.394 1.00 33.00 494 HIS A CA 1
ATOM 3865 C C . HIS A 1 494 ? -42.584 3.490 20.206 1.00 33.00 494 HIS A C 1
ATOM 3867 O O . HIS A 1 494 ? -43.634 4.128 20.460 1.00 33.00 494 HIS A O 1
#

Radius of gyration: 42.98 Å; Cα contacts (8 Å, |Δi|>4): 669; chains: 1; bounding box: 91×53×130 Å

pLDDT: mean 77.11, std 15.28, range [29.55, 98.25]